Protein AF-0000000065771306 (afdb_homodimer)

Structure (mmCIF, N/CA/C/O backbone):
data_AF-0000000065771306-model_v1
#
loop_
_entity.id
_entity.type
_entity.pdbx_description
1 polymer 'Alcohol dehydrogenase 1'
#
loop_
_atom_site.group_PDB
_atom_site.id
_atom_site.type_symbol
_atom_site.label_atom_id
_atom_site.label_alt_id
_atom_site.label_comp_id
_atom_site.label_asym_id
_atom_site.label_entity_id
_atom_site.label_seq_id
_atom_site.pdbx_PDB_ins_code
_atom_site.Cartn_x
_atom_site.Cartn_y
_atom_site.Cartn_z
_atom_site.occupancy
_atom_site.B_iso_or_equiv
_atom_site.auth_seq_id
_atom_site.auth_comp_id
_atom_site.auth_asym_id
_atom_site.auth_atom_id
_atom_site.pdbx_PDB_model_num
ATOM 1 N N . MET A 1 1 ? -7.43 26.797 2.104 1 90.12 1 MET A N 1
ATOM 2 C CA . MET A 1 1 ? -7.777 27.172 3.473 1 90.12 1 MET A CA 1
ATOM 3 C C . MET A 1 1 ? -6.727 28.094 4.066 1 90.12 1 MET A C 1
ATOM 5 O O . MET A 1 1 ? -5.527 27.844 3.957 1 90.12 1 MET A O 1
ATOM 9 N N . ALA A 1 2 ? -7.156 29.141 4.602 1 93.12 2 ALA A N 1
ATOM 10 C CA . ALA A 1 2 ? -6.215 30.016 5.297 1 93.12 2 ALA A CA 1
ATOM 11 C C . ALA A 1 2 ? -5.691 29.359 6.57 1 93.12 2 ALA A C 1
ATOM 13 O O . ALA A 1 2 ? -6.469 28.859 7.383 1 93.12 2 ALA A O 1
ATOM 14 N N . ILE A 1 3 ? -4.398 29.375 6.766 1 98 3 ILE A N 1
ATOM 15 C CA . ILE A 1 3 ? -3.746 28.75 7.914 1 98 3 ILE A CA 1
ATOM 16 C C . ILE A 1 3 ? -3.967 29.609 9.156 1 98 3 ILE A C 1
ATOM 18 O O . ILE A 1 3 ? -4.074 29.094 10.266 1 98 3 ILE A O 1
ATOM 22 N N . ALA A 1 4 ? -4.043 30.875 8.945 1 98.06 4 ALA A N 1
ATOM 23 C CA . ALA A 1 4 ? -4.176 31.812 10.047 1 98.06 4 ALA A CA 1
ATOM 24 C C . ALA A 1 4 ? -5.344 31.438 10.953 1 98.06 4 ALA A C 1
ATOM 26 O O . ALA A 1 4 ? -6.445 31.156 10.477 1 98.06 4 ALA A O 1
ATOM 27 N N . ASN A 1 5 ? -5.078 31.344 12.219 1 98.19 5 ASN A N 1
ATOM 28 C CA . ASN A 1 5 ? -6.031 31.156 13.305 1 98.19 5 ASN A CA 1
ATOM 29 C C . ASN A 1 5 ? -6.605 29.75 13.312 1 98.19 5 ASN A C 1
ATOM 31 O O . ASN A 1 5 ? -7.605 29.484 13.977 1 98.19 5 ASN A O 1
ATOM 35 N N . LYS A 1 6 ? -6.062 28.828 12.555 1 98.69 6 LYS A N 1
ATOM 36 C CA . LYS A 1 6 ? -6.523 27.438 12.5 1 98.69 6 LYS A CA 1
ATOM 37 C C . LYS A 1 6 ? -5.844 26.594 13.57 1 98.69 6 LYS A C 1
ATOM 39 O O . LYS A 1 6 ? -4.801 26.984 14.109 1 98.69 6 LYS A O 1
ATOM 44 N N . ASN A 1 7 ? -6.496 25.516 13.938 1 98.88 7 ASN A N 1
ATOM 45 C CA . ASN A 1 7 ? -5.898 24.469 14.758 1 98.88 7 ASN A CA 1
ATOM 46 C C . ASN A 1 7 ? -5.406 23.312 13.898 1 98.88 7 ASN A C 1
ATOM 48 O O . ASN A 1 7 ? -6.195 22.656 13.219 1 98.88 7 ASN A O 1
ATOM 52 N N . ILE A 1 8 ? -4.074 23.062 13.984 1 98.94 8 ILE A N 1
ATOM 53 C CA . ILE A 1 8 ? -3.443 22.109 13.086 1 98.94 8 ILE A CA 1
ATOM 54 C C . ILE A 1 8 ? -2.729 21.031 13.906 1 98.94 8 ILE A C 1
ATOM 56 O O . ILE A 1 8 ? -2.025 21.344 14.867 1 98.94 8 ILE A O 1
ATOM 60 N N . ILE A 1 9 ? -2.994 19.812 13.602 1 98.94 9 ILE A N 1
ATOM 61 C CA . ILE A 1 9 ? -2.205 18.688 14.109 1 98.94 9 ILE A CA 1
ATOM 62 C C . ILE A 1 9 ? -1.232 18.219 13.031 1 98.94 9 ILE A C 1
ATOM 64 O O . ILE A 1 9 ? -1.631 17.984 11.891 1 98.94 9 ILE A O 1
ATOM 68 N N . PHE A 1 10 ? 0.04 18.141 13.352 1 98.94 10 PHE A N 1
ATOM 69 C CA . PHE A 1 10 ? 1.068 17.656 12.438 1 98.94 10 PHE A CA 1
ATOM 70 C C . PHE A 1 10 ? 1.775 16.438 13.016 1 98.94 10 PHE A C 1
ATOM 72 O O . PHE A 1 10 ? 2.615 16.562 13.906 1 98.94 10 PHE A O 1
ATOM 79 N N . VAL A 1 11 ? 1.432 15.266 12.492 1 98.88 11 VAL A N 1
ATOM 80 C CA . VAL A 1 11 ? 2.113 14.023 12.836 1 98.88 11 VAL A CA 1
ATOM 81 C C . VAL A 1 11 ? 3.488 13.984 12.172 1 98.88 11 VAL A C 1
ATOM 83 O O . VAL A 1 11 ? 3.6 14.109 10.953 1 98.88 11 VAL A O 1
ATOM 86 N N . ALA A 1 12 ? 4.504 13.781 12.992 1 97.69 12 ALA A N 1
ATOM 87 C CA . ALA A 1 12 ? 5.898 13.758 12.57 1 97.69 12 ALA A CA 1
ATOM 88 C C . ALA A 1 12 ? 6.344 15.133 12.07 1 97.69 12 ALA A C 1
ATOM 90 O O . ALA A 1 12 ? 7.027 15.234 11.047 1 97.69 12 ALA A O 1
ATOM 91 N N . GLY A 1 13 ? 5.953 16.156 12.805 1 96.69 13 GLY A N 1
ATOM 92 C CA . GLY A 1 13 ? 6.227 17.547 12.438 1 96.69 13 GLY A CA 1
ATOM 93 C C . GLY A 1 13 ? 7.633 17.984 12.789 1 96.69 13 GLY A C 1
ATOM 94 O O . GLY A 1 13 ? 8 19.141 12.562 1 96.69 13 GLY A O 1
ATOM 95 N N . LEU A 1 14 ? 8.453 17.047 13.312 1 95.25 14 LEU A N 1
ATOM 96 C CA . LEU A 1 14 ? 9.805 17.406 13.734 1 95.25 14 LEU A CA 1
ATOM 97 C C . LEU A 1 14 ? 10.844 16.719 12.852 1 95.25 14 LEU A C 1
ATOM 99 O O . LEU A 1 14 ? 12.047 16.875 13.078 1 95.25 14 LEU A O 1
ATOM 103 N N . GLY A 1 15 ? 10.414 15.984 11.852 1 90.38 15 GLY A N 1
ATOM 104 C CA . GLY A 1 15 ? 11.336 15.312 10.953 1 90.38 15 GLY A CA 1
ATOM 105 C C . GLY A 1 15 ? 11.906 16.219 9.883 1 90.38 15 GLY A C 1
ATOM 106 O O . GLY A 1 15 ? 11.773 17.453 9.969 1 90.38 15 GLY A O 1
ATOM 107 N N . GLY A 1 16 ? 12.641 15.688 8.883 1 86.94 16 GLY A N 1
ATOM 108 C CA . GLY A 1 16 ? 13.328 16.469 7.867 1 86.94 16 GLY A CA 1
ATOM 109 C C . GLY A 1 16 ? 12.398 17.406 7.121 1 86.94 16 GLY A C 1
ATOM 110 O O . GLY A 1 16 ? 12.508 18.625 7.266 1 86.94 16 GLY A O 1
ATOM 111 N N . ILE A 1 17 ? 11.383 16.875 6.441 1 93.56 17 ILE A N 1
ATOM 112 C CA . ILE A 1 17 ? 10.398 17.703 5.754 1 93.56 17 ILE A CA 1
ATOM 113 C C . ILE A 1 17 ? 9.469 18.344 6.77 1 93.56 17 ILE A C 1
ATOM 115 O O . ILE A 1 17 ? 9.086 19.516 6.621 1 93.56 17 ILE A O 1
ATOM 119 N N . GLY A 1 18 ? 9.18 17.641 7.848 1 96.94 18 GLY A N 1
ATOM 120 C CA . GLY A 1 18 ? 8.227 18.062 8.859 1 96.94 18 GLY A CA 1
ATOM 121 C C . GLY A 1 18 ? 8.625 19.344 9.57 1 96.94 18 GLY A C 1
ATOM 122 O O . GLY A 1 18 ? 7.832 20.281 9.68 1 96.94 18 GLY A O 1
ATOM 123 N N . LEU A 1 19 ? 9.875 19.422 9.977 1 97.38 19 LEU A N 1
ATOM 124 C CA . LEU A 1 19 ? 10.312 20.562 10.773 1 97.38 19 LEU A CA 1
ATOM 125 C C . LEU A 1 19 ? 10.312 21.828 9.945 1 97.38 19 LEU A C 1
ATOM 127 O O . LEU A 1 19 ? 9.844 22.875 10.398 1 97.38 19 LEU A O 1
ATOM 131 N N . ASP A 1 20 ? 10.836 21.781 8.727 1 98.06 20 ASP A N 1
ATOM 132 C CA . ASP A 1 20 ? 10.828 22.953 7.871 1 98.06 20 ASP A CA 1
ATOM 133 C C . ASP A 1 20 ? 9.398 23.359 7.512 1 98.06 20 ASP A C 1
ATOM 135 O O . ASP A 1 20 ? 9.102 24.562 7.387 1 98.06 20 ASP A O 1
ATOM 139 N N . THR A 1 21 ? 8.539 22.391 7.332 1 98.69 21 THR A N 1
ATOM 140 C CA . THR A 1 21 ? 7.133 22.688 7.074 1 98.69 21 THR A CA 1
ATOM 141 C C . THR A 1 21 ? 6.488 23.344 8.297 1 98.69 21 THR A C 1
ATOM 143 O O . THR A 1 21 ? 5.727 24.297 8.164 1 98.69 21 THR A O 1
ATOM 146 N N . SER A 1 22 ? 6.789 22.812 9.469 1 98.81 22 SER A N 1
ATOM 147 C CA . SER A 1 22 ? 6.289 23.406 10.695 1 98.81 22 SER A CA 1
ATOM 148 C C . SER A 1 22 ? 6.75 24.859 10.828 1 98.81 22 SER A C 1
ATOM 150 O O . SER A 1 22 ? 5.977 25.734 11.242 1 98.81 22 SER A O 1
ATOM 152 N N . ARG A 1 23 ? 8.031 25.141 10.469 1 98.69 23 ARG A N 1
ATOM 153 C CA . ARG A 1 23 ? 8.547 26.5 10.477 1 98.69 23 ARG A CA 1
ATOM 154 C C . ARG A 1 23 ? 7.727 27.406 9.562 1 98.69 23 ARG A C 1
ATOM 156 O O . ARG A 1 23 ? 7.34 28.516 9.961 1 98.69 23 ARG A O 1
ATOM 163 N N . GLU A 1 24 ? 7.461 26.906 8.352 1 98.69 24 GLU A N 1
ATOM 164 C CA . GLU A 1 24 ? 6.699 27.719 7.398 1 98.69 24 GLU A CA 1
ATOM 165 C C . GLU A 1 24 ? 5.25 27.875 7.855 1 98.69 24 GLU A C 1
ATOM 167 O O . GLU A 1 24 ? 4.656 28.938 7.664 1 98.69 24 GLU A O 1
ATOM 172 N N . ILE A 1 25 ? 4.648 26.875 8.5 1 98.81 25 ILE A N 1
ATOM 173 C CA . ILE A 1 25 ? 3.271 26.922 8.977 1 98.81 25 ILE A CA 1
ATOM 174 C C . ILE A 1 25 ? 3.146 27.953 10.094 1 98.81 25 ILE A C 1
ATOM 176 O O . ILE A 1 25 ? 2.227 28.781 10.078 1 98.81 25 ILE A O 1
ATOM 180 N N . VAL A 1 26 ? 4.039 27.969 11.039 1 98.75 26 VAL A N 1
ATOM 181 C CA . VAL A 1 26 ? 3.918 28.875 12.164 1 98.75 26 VAL A CA 1
ATOM 182 C C . VAL A 1 26 ? 4.02 30.328 11.672 1 98.75 26 VAL A C 1
ATOM 184 O O . VAL A 1 26 ? 3.379 31.219 12.227 1 98.75 26 VAL A O 1
ATOM 187 N N . LYS A 1 27 ? 4.848 30.531 10.617 1 98.62 27 LYS A N 1
ATOM 188 C CA . LYS A 1 27 ? 4.938 31.875 10.031 1 98.62 27 LYS A CA 1
ATOM 189 C C . LYS A 1 27 ? 3.576 32.344 9.523 1 98.62 27 LYS A C 1
ATOM 191 O O . LYS A 1 27 ? 3.283 33.531 9.523 1 98.62 27 LYS A O 1
ATOM 196 N N . SER A 1 28 ? 2.744 31.375 9.094 1 98.31 28 SER A N 1
ATOM 197 C CA . SER A 1 28 ? 1.439 31.688 8.516 1 98.31 28 SER A CA 1
ATOM 198 C C . SER A 1 28 ? 0.402 31.938 9.602 1 98.31 28 SER A C 1
ATOM 200 O O . SER A 1 28 ? -0.723 32.344 9.305 1 98.31 28 SER A O 1
ATOM 202 N N . GLY A 1 29 ? 0.644 31.625 10.852 1 98.56 29 GLY A N 1
ATOM 203 C CA . GLY A 1 29 ? -0.074 32.156 12.008 1 98.56 29 GLY A CA 1
ATOM 204 C C . GLY A 1 29 ? -1.273 31.312 12.398 1 98.56 29 GLY A C 1
ATOM 205 O O . GLY A 1 29 ? -2.371 31.828 12.594 1 98.56 29 GLY A O 1
ATOM 206 N N . PRO A 1 30 ? -1.165 30 12.453 1 98.81 30 PRO A N 1
ATOM 207 C CA . PRO A 1 30 ? -2.244 29.25 13.094 1 98.81 30 PRO A CA 1
ATOM 208 C C . PRO A 1 30 ? -2.412 29.594 14.57 1 98.81 30 PRO A C 1
ATOM 210 O O . PRO A 1 30 ? -1.521 30.203 15.172 1 98.81 30 PRO A O 1
ATOM 213 N N . LYS A 1 31 ? -3.617 29.328 15.047 1 98.75 31 LYS A N 1
ATOM 214 C CA . LYS A 1 31 ? -3.82 29.5 16.484 1 98.75 31 LYS A CA 1
ATOM 215 C C . LYS A 1 31 ? -3.047 28.469 17.281 1 98.75 31 LYS A C 1
ATOM 217 O O . LYS A 1 31 ? -2.342 28.797 18.234 1 98.75 31 LYS A O 1
ATOM 222 N N . ASN A 1 32 ? -3.166 27.203 16.906 1 98.88 32 ASN A N 1
ATOM 223 C CA . ASN A 1 32 ? -2.453 26.094 17.531 1 98.88 32 ASN A CA 1
ATOM 224 C C . ASN A 1 32 ? -1.764 25.219 16.484 1 98.88 32 ASN A C 1
ATOM 226 O O . ASN A 1 32 ? -2.338 24.922 15.438 1 98.88 32 ASN A O 1
ATOM 230 N N . LEU A 1 33 ? -0.546 24.875 16.734 1 98.94 33 LEU A N 1
ATOM 231 C CA . LEU A 1 33 ? 0.149 23.781 16.062 1 98.94 33 LEU A CA 1
ATOM 232 C C . LEU A 1 33 ? 0.5 22.672 17.047 1 98.94 33 LEU A C 1
ATOM 234 O O . LEU A 1 33 ? 1.356 22.859 17.922 1 98.94 33 LEU A O 1
ATOM 238 N N . VAL A 1 34 ? -0.187 21.578 16.953 1 98.94 34 VAL A N 1
ATOM 239 C CA . VAL A 1 34 ? 0.064 20.406 17.797 1 98.94 34 VAL A CA 1
ATOM 240 C C . VAL A 1 34 ? 0.953 19.406 17.047 1 98.94 34 VAL A C 1
ATOM 242 O O . VAL A 1 34 ? 0.56 18.875 16.016 1 98.94 34 VAL A O 1
ATOM 245 N N . ILE A 1 35 ? 2.105 19.203 17.609 1 98.81 35 ILE A N 1
ATOM 246 C CA . ILE A 1 35 ? 3.055 18.281 17 1 98.81 35 ILE A CA 1
ATOM 247 C C . ILE A 1 35 ? 2.959 16.922 17.688 1 98.81 35 ILE A C 1
ATOM 249 O O . ILE A 1 35 ? 3.072 16.828 18.922 1 98.81 35 ILE A O 1
ATOM 253 N N . LEU A 1 36 ? 2.672 15.898 16.938 1 98.75 36 LEU A N 1
ATOM 254 C CA . LEU A 1 36 ? 2.729 14.508 17.375 1 98.75 36 LEU A CA 1
ATOM 255 C C . LEU A 1 36 ? 3.945 13.805 16.781 1 98.75 36 LEU A C 1
ATOM 257 O O . LEU A 1 36 ? 4.102 13.75 15.555 1 98.75 36 LEU A O 1
ATOM 261 N N . ASP A 1 37 ? 4.789 13.32 17.578 1 98 37 ASP A N 1
ATOM 262 C CA . ASP A 1 37 ? 6.02 12.68 17.109 1 98 37 ASP A CA 1
ATOM 263 C C . ASP A 1 37 ? 6.52 11.648 18.109 1 98 37 ASP A C 1
ATOM 265 O O . ASP A 1 37 ? 6.164 11.703 19.297 1 98 37 ASP A O 1
ATOM 269 N N . ARG A 1 38 ? 7.309 10.727 17.641 1 95.38 38 ARG A N 1
ATOM 270 C CA . ARG A 1 38 ? 7.863 9.711 18.531 1 95.38 38 ARG A CA 1
ATOM 271 C C . ARG A 1 38 ? 9 10.273 19.359 1 95.38 38 ARG A C 1
ATOM 273 O O . ARG A 1 38 ? 9.234 9.828 20.5 1 95.38 38 ARG A O 1
ATOM 280 N N . ILE A 1 39 ? 9.742 11.156 18.766 1 91.5 39 ILE A N 1
ATOM 281 C CA . ILE A 1 39 ? 10.938 11.68 19.422 1 91.5 39 ILE A CA 1
ATOM 282 C C . ILE A 1 39 ? 10.719 13.133 19.812 1 91.5 39 ILE A C 1
ATOM 284 O O . ILE A 1 39 ? 10.383 13.969 18.969 1 91.5 39 ILE A O 1
ATOM 288 N N . ASP A 1 40 ? 10.922 13.383 21.078 1 93.44 40 ASP A N 1
ATOM 289 C CA . ASP A 1 40 ? 10.852 14.758 21.562 1 93.44 40 ASP A CA 1
ATOM 290 C C . ASP A 1 40 ? 12.102 15.539 21.156 1 93.44 40 ASP A C 1
ATOM 292 O O . ASP A 1 40 ? 13.188 14.977 21.047 1 93.44 40 ASP A O 1
ATOM 296 N N . ASN A 1 41 ? 11.844 16.766 20.766 1 96.31 41 ASN A N 1
ATOM 297 C CA . ASN A 1 41 ? 12.898 17.734 20.453 1 96.31 41 ASN A CA 1
ATOM 298 C C . ASN A 1 41 ? 12.578 19.109 21 1 96.31 41 ASN A C 1
ATOM 300 O O . ASN A 1 41 ? 12.164 20 20.266 1 96.31 41 ASN A O 1
ATOM 304 N N . PRO A 1 42 ? 12.867 19.281 22.281 1 97.31 42 PRO A N 1
ATOM 305 C CA . PRO A 1 42 ? 12.508 20.547 22.938 1 97.31 42 PRO A CA 1
ATOM 306 C C . PRO A 1 42 ? 13.125 21.766 22.266 1 97.31 42 PRO A C 1
ATOM 308 O O . PRO A 1 42 ? 12.516 22.844 22.25 1 97.31 42 PRO A O 1
ATOM 311 N N . ALA A 1 43 ? 14.328 21.594 21.734 1 97.81 43 ALA A N 1
ATOM 312 C CA . ALA A 1 43 ? 14.984 22.703 21.047 1 97.81 43 ALA A CA 1
ATOM 313 C C . ALA A 1 43 ? 14.195 23.125 19.812 1 97.81 43 ALA A C 1
ATOM 315 O O . ALA A 1 43 ? 14.023 24.312 19.547 1 97.81 43 ALA A O 1
ATOM 316 N N . ALA A 1 44 ? 13.742 22.188 19.031 1 97.69 44 ALA A N 1
ATOM 317 C CA . ALA A 1 44 ? 12.938 22.484 17.844 1 97.69 44 ALA A CA 1
ATOM 318 C C . ALA A 1 44 ? 11.617 23.141 18.219 1 97.69 44 ALA A C 1
ATOM 320 O O . ALA A 1 44 ? 11.164 24.062 17.547 1 97.69 44 ALA A O 1
ATOM 321 N N . ILE A 1 45 ? 10.977 22.641 19.281 1 98.06 45 ILE A N 1
ATOM 322 C CA . ILE A 1 45 ? 9.703 23.188 19.75 1 98.06 45 ILE A CA 1
ATOM 323 C C . ILE A 1 45 ? 9.906 24.641 20.172 1 98.06 45 ILE A C 1
ATOM 325 O O . ILE A 1 45 ? 9.109 25.516 19.828 1 98.06 45 ILE A O 1
ATOM 329 N N . ALA A 1 46 ? 10.953 24.906 20.922 1 98.25 46 ALA A N 1
ATOM 330 C CA . ALA A 1 46 ? 11.266 26.25 21.359 1 98.25 46 ALA A CA 1
ATOM 331 C C . ALA A 1 46 ? 11.508 27.172 20.156 1 98.25 46 ALA A C 1
ATOM 333 O O . ALA A 1 46 ? 11.102 28.344 20.172 1 98.25 46 ALA A O 1
ATOM 334 N N . GLU A 1 47 ? 12.203 26.656 19.203 1 98.38 47 GLU A N 1
ATOM 335 C CA . GLU A 1 47 ? 12.461 27.438 17.984 1 98.38 47 GLU A CA 1
ATOM 336 C C . GLU A 1 47 ? 11.156 27.828 17.297 1 98.38 47 GLU A C 1
ATOM 338 O O . GLU A 1 47 ? 10.984 28.969 16.875 1 98.38 47 GLU A O 1
ATOM 343 N N . LEU A 1 48 ? 10.242 26.844 17.156 1 98.69 48 LEU A N 1
ATOM 344 C CA . LEU A 1 48 ? 8.961 27.109 16.516 1 98.69 48 LEU A CA 1
ATOM 345 C C . LEU A 1 48 ? 8.188 28.188 17.266 1 98.69 48 LEU A C 1
ATOM 347 O O . LEU A 1 48 ? 7.605 29.078 16.641 1 98.69 48 LEU A O 1
ATOM 351 N N . LYS A 1 49 ? 8.203 28.172 18.594 1 98.62 49 LYS A N 1
ATOM 352 C CA . LYS A 1 49 ? 7.535 29.172 19.422 1 98.62 49 LYS A CA 1
ATOM 353 C C . LYS A 1 49 ? 8.156 30.547 19.219 1 98.62 49 LYS A C 1
ATOM 355 O O . LYS A 1 49 ? 7.449 31.562 19.234 1 98.62 49 LYS A O 1
ATOM 360 N N . ALA A 1 50 ? 9.414 30.547 19.016 1 98.69 50 ALA A N 1
ATOM 361 C CA . ALA A 1 50 ? 10.141 31.797 18.875 1 98.69 50 ALA A CA 1
ATOM 362 C C . ALA A 1 50 ? 9.844 32.438 17.516 1 98.69 50 ALA A C 1
ATOM 364 O O . ALA A 1 50 ? 9.812 33.688 17.406 1 98.69 50 ALA A O 1
ATOM 365 N N . ILE A 1 51 ? 9.664 31.688 16.484 1 98.69 51 ILE A N 1
ATOM 366 C CA . ILE A 1 51 ? 9.391 32.188 15.141 1 98.69 51 ILE A CA 1
ATOM 367 C C . ILE A 1 51 ? 8.125 33.062 15.164 1 98.69 51 ILE A C 1
ATOM 369 O O . ILE A 1 51 ? 8.07 34.094 14.516 1 98.69 51 ILE A O 1
ATOM 373 N N . ASN A 1 52 ? 7.059 32.594 15.906 1 98.69 52 ASN A N 1
ATOM 374 C CA . ASN A 1 52 ? 5.801 33.344 16.031 1 98.69 52 ASN A CA 1
ATOM 375 C C . ASN A 1 52 ? 5.176 33.125 17.422 1 98.69 52 ASN A C 1
ATOM 377 O O . ASN A 1 52 ? 4.406 32.188 17.609 1 98.69 52 ASN A O 1
ATOM 381 N N . PRO A 1 53 ? 5.379 33.969 18.297 1 98.19 53 PRO A N 1
ATOM 382 C CA . PRO A 1 53 ? 4.949 33.812 19.688 1 98.19 53 PRO A CA 1
ATOM 383 C C . PRO A 1 53 ? 3.428 33.812 19.844 1 98.19 53 PRO A C 1
ATOM 385 O O . PRO A 1 53 ? 2.91 33.469 20.906 1 98.19 53 PRO A O 1
ATOM 388 N N . LYS A 1 54 ? 2.732 34.188 18.812 1 98.38 54 LYS A N 1
ATOM 389 C CA . LYS A 1 54 ? 1.273 34.188 18.859 1 98.38 54 LYS A CA 1
ATOM 390 C C . LYS A 1 54 ? 0.714 32.781 18.625 1 98.38 54 LYS A C 1
ATOM 392 O O . LYS A 1 54 ? -0.464 32.531 18.891 1 98.38 54 LYS A O 1
ATOM 397 N N . VAL A 1 55 ? 1.505 31.922 18.078 1 98.81 55 VAL A N 1
ATOM 398 C CA . VAL A 1 55 ? 1.091 30.547 17.812 1 98.81 55 VAL A CA 1
ATOM 399 C C . VAL A 1 55 ? 1.391 29.672 19.016 1 98.81 55 VAL A C 1
ATOM 401 O O . VAL A 1 55 ? 2.514 29.672 19.531 1 98.81 55 VAL A O 1
ATOM 404 N N . THR A 1 56 ? 0.422 28.984 19.547 1 98.81 56 THR A N 1
ATOM 405 C CA . THR A 1 56 ? 0.659 27.984 20.594 1 98.81 56 THR A CA 1
ATOM 406 C C . THR A 1 56 ? 1.155 26.672 19.984 1 98.81 56 THR A C 1
ATOM 408 O O . THR A 1 56 ? 0.439 26.031 19.219 1 98.81 56 THR A O 1
ATOM 411 N N . VAL A 1 57 ? 2.391 26.328 20.281 1 98.75 57 VAL A N 1
ATOM 412 C CA . VAL A 1 57 ? 2.965 25.078 19.797 1 98.75 57 VAL A CA 1
ATOM 413 C C . VAL A 1 57 ? 3.002 24.062 20.938 1 98.75 57 VAL A C 1
ATOM 415 O O . VAL A 1 57 ? 3.568 24.328 22 1 98.75 57 VAL A O 1
ATOM 418 N N . THR A 1 58 ? 2.383 22.906 20.781 1 98.38 58 THR A N 1
ATOM 419 C CA . THR A 1 58 ? 2.367 21.859 21.781 1 98.38 58 THR A CA 1
ATOM 420 C C . THR A 1 58 ? 2.885 20.547 21.188 1 98.38 58 THR A C 1
ATOM 422 O O . THR A 1 58 ? 2.818 20.328 19.984 1 98.38 58 THR A O 1
ATOM 425 N N . PHE A 1 59 ? 3.492 19.75 22.062 1 98.56 59 PHE A N 1
ATOM 426 C CA . PHE A 1 59 ? 4.043 18.453 21.672 1 98.56 59 PHE A CA 1
ATOM 427 C C . PHE A 1 59 ? 3.406 17.328 22.469 1 98.56 59 PHE A C 1
ATOM 429 O O . PHE A 1 59 ? 3.176 17.469 23.672 1 98.56 59 PHE A O 1
ATOM 436 N N . TYR A 1 60 ? 3.025 16.234 21.828 1 98.62 60 TYR A N 1
ATOM 437 C CA . TYR A 1 60 ? 2.662 14.977 22.453 1 98.62 60 TYR A CA 1
ATOM 438 C C . TYR A 1 60 ? 3.459 13.82 21.859 1 98.62 60 TYR A C 1
ATOM 440 O O . TYR A 1 60 ? 3.652 13.758 20.641 1 98.62 60 TYR A O 1
ATOM 448 N N . PRO A 1 61 ? 4.012 12.945 22.688 1 98.38 61 PRO A N 1
ATOM 449 C CA . PRO A 1 61 ? 4.594 11.719 22.125 1 98.38 61 PRO A CA 1
ATOM 450 C C . PRO A 1 61 ? 3.562 10.844 21.422 1 98.38 61 PRO A C 1
ATOM 452 O O . PRO A 1 61 ? 2.459 10.641 21.938 1 98.38 61 PRO A O 1
ATOM 455 N N . TYR A 1 62 ? 3.938 10.367 20.25 1 98.69 62 TYR A N 1
ATOM 456 C CA . TYR A 1 62 ? 2.98 9.586 19.469 1 98.69 62 TYR A CA 1
ATOM 457 C C . TYR A 1 62 ? 3.697 8.656 18.5 1 98.69 62 TYR A C 1
ATOM 459 O O . TYR A 1 62 ? 4.598 9.078 17.781 1 98.69 62 TYR A O 1
ATOM 467 N N . ASP A 1 63 ? 3.381 7.41 18.578 1 98.62 63 ASP A N 1
ATOM 468 C CA . ASP A 1 63 ? 3.789 6.387 17.609 1 98.62 63 ASP A CA 1
ATOM 469 C C . ASP A 1 63 ? 2.619 5.969 16.719 1 98.62 63 ASP A C 1
ATOM 471 O O . ASP A 1 63 ? 1.643 5.395 17.203 1 98.62 63 ASP A O 1
ATOM 475 N N . VAL A 1 64 ? 2.752 6.195 15.453 1 98.56 64 VAL A N 1
ATOM 476 C CA . VAL A 1 64 ? 1.621 6.023 14.547 1 98.56 64 VAL A CA 1
ATOM 477 C C . VAL A 1 64 ? 1.25 4.543 14.461 1 98.56 64 VAL A C 1
ATOM 479 O O . VAL A 1 64 ? 0.186 4.191 13.945 1 98.56 64 VAL A O 1
ATOM 482 N N . THR A 1 65 ? 2.096 3.645 14.945 1 98.19 65 THR A N 1
ATOM 483 C CA . THR A 1 65 ? 1.842 2.215 14.797 1 98.19 65 THR A CA 1
ATOM 484 C C . THR A 1 65 ? 0.935 1.71 15.914 1 98.19 65 THR A C 1
ATOM 486 O O . THR A 1 65 ? 0.606 0.522 15.969 1 98.19 65 THR A O 1
ATOM 489 N N . VAL A 1 66 ? 0.544 2.541 16.828 1 98.25 66 VAL A N 1
ATOM 490 C CA . VAL A 1 66 ? -0.389 2.127 17.875 1 98.25 66 VAL A CA 1
ATOM 491 C C . VAL A 1 66 ? -1.765 1.87 17.266 1 98.25 66 VAL A C 1
ATOM 493 O O . VAL A 1 66 ? -2.031 2.271 16.125 1 98.25 66 VAL A O 1
ATOM 496 N N . SER A 1 67 ? -2.664 1.223 17.984 1 98 67 SER A N 1
ATOM 497 C CA . SER A 1 67 ? -4.004 0.896 17.516 1 98 67 SER A CA 1
ATOM 498 C C . SER A 1 67 ? -4.848 2.154 17.328 1 98 67 SER A C 1
ATOM 500 O O . SER A 1 67 ? -4.535 3.207 17.891 1 98 67 SER A O 1
ATOM 502 N N . VAL A 1 68 ? -5.875 2.039 16.562 1 98.75 68 VAL A N 1
ATOM 503 C CA . VAL A 1 68 ? -6.828 3.129 16.375 1 98.75 68 VAL A CA 1
ATOM 504 C C . VAL A 1 68 ? -7.348 3.598 17.734 1 98.75 68 VAL A C 1
ATOM 506 O O . VAL A 1 68 ? -7.48 4.801 17.969 1 98.75 68 VAL A O 1
ATOM 509 N N . ALA A 1 69 ? -7.637 2.662 18.625 1 98.56 69 ALA A N 1
ATOM 510 C CA . ALA A 1 69 ? -8.164 2.994 19.938 1 98.56 69 ALA A CA 1
ATOM 511 C C . ALA A 1 69 ? -7.184 3.863 20.719 1 98.56 69 ALA A C 1
ATOM 513 O O . ALA A 1 69 ? -7.582 4.844 21.359 1 98.56 69 ALA A O 1
ATOM 514 N N . GLU A 1 70 ? -5.895 3.516 20.703 1 98.62 70 GLU A N 1
ATOM 515 C CA . GLU A 1 70 ? -4.871 4.285 21.391 1 98.62 70 GLU A CA 1
ATOM 516 C C . GLU A 1 70 ? -4.703 5.672 20.781 1 98.62 70 GLU A C 1
ATOM 518 O O . GLU A 1 70 ? -4.551 6.664 21.5 1 98.62 70 GLU A O 1
ATOM 523 N N . SER A 1 71 ? -4.734 5.754 19.453 1 98.81 71 SER A N 1
ATOM 524 C CA . SER A 1 71 ? -4.684 7.043 18.766 1 98.81 71 SER A CA 1
ATOM 525 C C . SER A 1 71 ? -5.875 7.918 19.141 1 98.81 71 SER A C 1
ATOM 527 O O . SER A 1 71 ? -5.723 9.125 19.359 1 98.81 71 SER A O 1
ATOM 529 N N . THR A 1 72 ? -7.031 7.309 19.234 1 98.88 72 THR A N 1
ATOM 530 C CA . THR A 1 72 ? -8.258 8.031 19.578 1 98.88 72 THR A CA 1
ATOM 531 C C . THR A 1 72 ? -8.164 8.633 20.969 1 98.88 72 THR A C 1
ATOM 533 O O . THR A 1 72 ? -8.633 9.75 21.203 1 98.88 72 THR A O 1
ATOM 536 N N . LYS A 1 73 ? -7.578 7.918 21.875 1 98.81 73 LYS A N 1
ATOM 537 C CA . LYS A 1 73 ? -7.414 8.422 23.234 1 98.81 73 LYS A CA 1
ATOM 538 C C . LYS A 1 73 ? -6.578 9.695 23.25 1 98.81 73 LYS A C 1
ATOM 540 O O . LYS A 1 73 ? -6.934 10.664 23.922 1 98.81 73 LYS A O 1
ATOM 545 N N . LEU A 1 74 ? -5.488 9.648 22.516 1 98.81 74 LEU A N 1
ATOM 546 C CA . LEU A 1 74 ? -4.633 10.828 22.453 1 98.81 74 LEU A CA 1
ATOM 547 C C . LEU A 1 74 ? -5.363 12 21.797 1 98.81 74 LEU A C 1
ATOM 549 O O . LEU A 1 74 ? -5.285 13.133 22.281 1 98.81 74 LEU A O 1
ATOM 553 N N . LEU A 1 75 ? -6.059 11.734 20.734 1 98.88 75 LEU A N 1
ATOM 554 C CA . LEU A 1 75 ? -6.785 12.781 20.016 1 98.88 75 LEU A CA 1
ATOM 555 C C . LEU A 1 75 ? -7.887 13.367 20.891 1 98.88 75 LEU A C 1
ATOM 557 O O . LEU A 1 75 ? -8.18 14.562 20.812 1 98.88 75 LEU A O 1
ATOM 561 N N . LYS A 1 76 ? -8.477 12.539 21.703 1 98.81 76 LYS A N 1
ATOM 562 C CA . LYS A 1 76 ? -9.484 13.047 22.641 1 98.81 76 LYS A CA 1
ATOM 563 C C . LYS A 1 76 ? -8.898 14.102 23.578 1 98.81 76 LYS A C 1
ATOM 565 O O . LYS A 1 76 ? -9.523 15.125 23.844 1 98.81 76 LYS A O 1
ATOM 570 N N . VAL A 1 77 ? -7.762 13.852 24.078 1 98.81 77 VAL A N 1
ATOM 571 C CA . VAL A 1 77 ? -7.078 14.805 24.953 1 98.81 77 VAL A CA 1
ATOM 572 C C . VAL A 1 77 ? -6.898 16.125 24.203 1 98.81 77 VAL A C 1
ATOM 574 O O . VAL A 1 77 ? -7.145 17.203 24.766 1 98.81 77 VAL A O 1
ATOM 577 N N . ILE A 1 78 ? -6.527 16.062 22.969 1 98.81 78 ILE A N 1
ATOM 578 C CA . ILE A 1 78 ? -6.258 17.25 22.172 1 98.81 78 ILE A CA 1
ATOM 579 C C . ILE A 1 78 ? -7.562 17.969 21.859 1 98.81 78 ILE A C 1
ATOM 581 O O . ILE A 1 78 ? -7.648 19.203 22.016 1 98.81 78 ILE A O 1
ATOM 585 N N . PHE A 1 79 ? -8.594 17.266 21.484 1 98.56 79 PHE A N 1
ATOM 586 C CA . PHE A 1 79 ? -9.883 17.875 21.156 1 98.56 79 PHE A CA 1
ATOM 587 C C . PHE A 1 79 ? -10.523 18.469 22.406 1 98.56 79 PHE A C 1
ATOM 589 O O . PHE A 1 79 ? -11.219 19.484 22.328 1 98.56 79 PHE A O 1
ATOM 596 N N . ASP A 1 80 ? -10.297 17.812 23.547 1 98.44 80 ASP A N 1
ATOM 597 C CA . ASP A 1 80 ? -10.805 18.375 24.797 1 98.44 80 ASP A CA 1
ATOM 598 C C . ASP A 1 80 ? -10.188 19.75 25.078 1 98.44 80 ASP A C 1
ATOM 600 O O . ASP A 1 80 ? -10.844 20.625 25.656 1 98.44 80 ASP A O 1
ATOM 604 N N . LYS A 1 81 ? -9.031 19.891 24.656 1 98.19 81 LYS A N 1
ATOM 605 C CA . LYS A 1 81 ? -8.32 21.141 24.906 1 98.19 81 LYS A CA 1
ATOM 606 C C . LYS A 1 81 ? -8.633 22.188 23.828 1 98.19 81 LYS A C 1
ATOM 608 O O . LYS A 1 81 ? -8.891 23.344 24.141 1 98.19 81 LYS A O 1
ATOM 613 N N . LEU A 1 82 ? -8.633 21.797 22.547 1 98.06 82 LEU A N 1
ATOM 614 C CA . LEU A 1 82 ? -8.742 22.734 21.438 1 98.06 82 LEU A CA 1
ATOM 615 C C . LEU A 1 82 ? -10.195 22.922 21.016 1 98.06 82 LEU A C 1
ATOM 617 O O . LEU A 1 82 ? -10.547 23.906 20.391 1 98.06 82 LEU A O 1
ATOM 621 N N . LYS A 1 83 ? -11 21.891 21.234 1 96 83 LYS A N 1
ATOM 622 C CA . LYS A 1 83 ? -12.406 21.812 20.859 1 96 83 LYS A CA 1
ATOM 623 C C . LYS A 1 83 ? -12.562 21.531 19.375 1 96 83 LYS A C 1
ATOM 625 O O . LYS A 1 83 ? -13.398 20.719 18.984 1 96 83 LYS A O 1
ATOM 630 N N . THR A 1 84 ? -11.773 22.266 18.594 1 96.31 84 THR A N 1
ATOM 631 C CA . THR A 1 84 ? -11.812 22.016 17.156 1 96.31 84 THR A CA 1
ATOM 632 C C . THR A 1 84 ? -10.406 21.812 16.609 1 96.31 84 THR A C 1
ATOM 634 O O . THR A 1 84 ? -9.438 22.375 17.125 1 96.31 84 THR A O 1
ATOM 637 N N . VAL A 1 85 ? -10.32 20.984 15.586 1 98.75 85 VAL A N 1
ATOM 638 C CA . VAL A 1 85 ? -9.141 20.812 14.75 1 98.75 85 VAL A CA 1
ATOM 639 C C . VAL A 1 85 ? -9.508 20.969 13.281 1 98.75 85 VAL A C 1
ATOM 641 O O . VAL A 1 85 ? -10.469 20.359 12.805 1 98.75 85 VAL A O 1
ATOM 644 N N . ASP A 1 86 ? -8.734 21.766 12.578 1 98.88 86 ASP A N 1
ATOM 645 C CA . ASP A 1 86 ? -9.094 22.094 11.203 1 98.88 86 ASP A CA 1
ATOM 646 C C . ASP A 1 86 ? -8.344 21.219 10.211 1 98.88 86 ASP A C 1
ATOM 648 O O . ASP A 1 86 ? -8.883 20.859 9.156 1 98.88 86 ASP A O 1
ATOM 652 N N . LEU A 1 87 ? -7.121 20.859 10.531 1 98.94 87 LEU A N 1
ATOM 653 C CA . LEU A 1 87 ? -6.23 20.188 9.594 1 98.94 87 LEU A CA 1
ATOM 654 C C . LEU A 1 87 ? -5.383 19.141 10.312 1 98.94 87 LEU A C 1
ATOM 656 O O . LEU A 1 87 ? -4.773 19.438 11.344 1 98.94 87 LEU A O 1
ATOM 660 N N . LEU A 1 88 ? -5.434 17.938 9.844 1 98.94 88 LEU A N 1
ATOM 661 C CA . LEU A 1 88 ? -4.512 16.875 10.227 1 98.94 88 LEU A CA 1
ATOM 662 C C . LEU A 1 88 ? -3.51 16.594 9.109 1 98.94 88 LEU A C 1
ATOM 664 O O . LEU A 1 88 ? -3.898 16.297 7.977 1 98.94 88 LEU A O 1
ATOM 668 N N . ILE A 1 89 ? -2.258 16.766 9.414 1 98.94 89 ILE A N 1
ATOM 669 C CA . ILE A 1 89 ? -1.179 16.391 8.508 1 98.94 89 ILE A CA 1
ATOM 670 C C . ILE A 1 89 ? -0.534 15.094 8.977 1 98.94 89 ILE A C 1
ATOM 672 O O . ILE A 1 89 ? 0.026 15.031 10.078 1 98.94 89 ILE A O 1
ATOM 676 N N . ASN A 1 90 ? -0.677 14.078 8.219 1 98.94 90 ASN A N 1
ATOM 677 C CA . ASN A 1 90 ? 0.029 12.828 8.484 1 98.94 90 ASN A CA 1
ATOM 678 C C . ASN A 1 90 ? 1.371 12.781 7.758 1 98.94 90 ASN A C 1
ATOM 680 O O . ASN A 1 90 ? 1.416 12.625 6.535 1 98.94 90 ASN A O 1
ATOM 684 N N . GLY A 1 91 ? 2.447 12.812 8.57 1 98.38 91 GLY A N 1
ATOM 685 C CA . GLY A 1 91 ? 3.736 12.961 7.906 1 98.38 91 GLY A CA 1
ATOM 686 C C . GLY A 1 91 ? 4.734 11.891 8.305 1 98.38 91 GLY A C 1
ATOM 687 O O . GLY A 1 91 ? 5.898 11.938 7.902 1 98.38 91 GLY A O 1
ATOM 688 N N . ALA A 1 92 ? 4.301 10.953 9.125 1 97.62 92 ALA A N 1
ATOM 689 C CA . ALA A 1 92 ? 5.219 9.898 9.555 1 97.62 92 ALA A CA 1
ATOM 690 C C . ALA A 1 92 ? 5.637 9.031 8.367 1 97.62 92 ALA A C 1
ATOM 692 O O . ALA A 1 92 ? 4.812 8.688 7.52 1 97.62 92 ALA A O 1
ATOM 693 N N . GLY A 1 93 ? 6.883 8.734 8.25 1 96.56 93 GLY A N 1
ATOM 694 C CA . GLY A 1 93 ? 7.414 7.855 7.223 1 96.56 93 GLY A CA 1
ATOM 695 C C . GLY A 1 93 ? 8.844 7.418 7.492 1 96.56 93 GLY A C 1
ATOM 696 O O . GLY A 1 93 ? 9.633 8.18 8.062 1 96.56 93 GLY A O 1
ATOM 697 N N . ILE A 1 94 ? 9.18 6.242 7.133 1 96.5 94 ILE A N 1
ATOM 698 C CA . ILE A 1 94 ? 10.555 5.738 7.18 1 96.5 94 ILE A CA 1
ATOM 699 C C . ILE A 1 94 ? 10.906 5.086 5.848 1 96.5 94 ILE A C 1
ATOM 701 O O . ILE A 1 94 ? 10.023 4.723 5.07 1 96.5 94 ILE A O 1
ATOM 705 N N . LEU A 1 95 ? 12.141 5.059 5.57 1 97.12 95 LEU A N 1
ATOM 706 C CA . LEU A 1 95 ? 12.688 4.426 4.375 1 97.12 95 LEU A CA 1
ATOM 707 C C . LEU A 1 95 ? 13.727 3.371 4.746 1 97.12 95 LEU A C 1
ATOM 709 O O . LEU A 1 95 ? 14.914 3.68 4.863 1 97.12 95 LEU A O 1
ATOM 713 N N . ASP A 1 96 ? 13.367 2.188 4.898 1 97 96 ASP A N 1
ATOM 714 C CA . ASP A 1 96 ? 14.211 1.045 5.238 1 97 96 ASP A CA 1
ATOM 715 C C . ASP A 1 96 ? 13.594 -0.261 4.746 1 97 96 ASP A C 1
ATOM 717 O O . ASP A 1 96 ? 12.82 -0.895 5.469 1 97 96 ASP A O 1
ATOM 721 N N . ASP A 1 97 ? 14.055 -0.756 3.586 1 97.88 97 ASP A N 1
ATOM 722 C CA . ASP A 1 97 ? 13.422 -1.922 2.98 1 97.88 97 ASP A CA 1
ATOM 723 C C . ASP A 1 97 ? 13.938 -3.217 3.604 1 97.88 97 ASP A C 1
ATOM 725 O O . ASP A 1 97 ? 13.422 -4.301 3.314 1 97.88 97 ASP A O 1
ATOM 729 N N . TYR A 1 98 ? 14.922 -3.1 4.613 1 97.25 98 TYR A N 1
ATOM 730 C CA . TYR A 1 98 ? 15.25 -4.254 5.441 1 97.25 98 TYR A CA 1
ATOM 731 C C . TYR A 1 98 ? 14.133 -4.562 6.426 1 97.25 98 TYR A C 1
ATOM 733 O O . TYR A 1 98 ? 13.953 -5.711 6.836 1 97.25 98 TYR A O 1
ATOM 741 N N . GLN A 1 99 ? 13.438 -3.473 6.77 1 97.75 99 GLN A N 1
ATOM 742 C CA . GLN A 1 99 ? 12.367 -3.586 7.758 1 97.75 99 GLN A CA 1
ATOM 743 C C . GLN A 1 99 ? 10.992 -3.535 7.09 1 97.75 99 GLN A C 1
ATOM 745 O O . GLN A 1 99 ? 10.234 -2.582 7.285 1 97.75 99 GLN A O 1
ATOM 750 N N . ILE A 1 100 ? 10.648 -4.609 6.504 1 98.38 100 ILE A N 1
ATOM 751 C CA . ILE A 1 100 ? 9.469 -4.68 5.645 1 98.38 100 ILE A CA 1
ATOM 752 C C . ILE A 1 100 ? 8.219 -4.32 6.449 1 98.38 100 ILE A C 1
ATOM 754 O O . ILE A 1 100 ? 7.543 -3.334 6.148 1 98.38 100 ILE A O 1
ATOM 758 N N . GLU A 1 101 ? 7.953 -5.031 7.492 1 97.94 101 GLU A N 1
ATOM 759 C CA . GLU A 1 101 ? 6.719 -4.852 8.25 1 97.94 101 GLU A CA 1
ATOM 760 C C . GLU A 1 101 ? 6.676 -3.48 8.914 1 97.94 101 GLU A C 1
ATOM 762 O O . GLU A 1 101 ? 5.625 -2.838 8.961 1 97.94 101 GLU A O 1
ATOM 767 N N . ARG A 1 102 ? 7.809 -3.062 9.453 1 97.94 102 ARG A N 1
ATOM 768 C CA . ARG A 1 102 ? 7.848 -1.764 10.117 1 97.94 102 ARG A CA 1
ATOM 769 C C . ARG A 1 102 ? 7.605 -0.634 9.117 1 97.94 102 ARG A C 1
ATOM 771 O O . ARG A 1 102 ? 6.887 0.323 9.422 1 97.94 102 ARG A O 1
ATOM 778 N N . THR A 1 103 ? 8.242 -0.725 7.941 1 98.69 103 THR A N 1
ATOM 779 C CA . THR A 1 103 ? 8.047 0.275 6.898 1 98.69 103 THR A CA 1
ATOM 780 C C . THR A 1 103 ? 6.574 0.377 6.516 1 98.69 103 THR A C 1
ATOM 782 O O . THR A 1 103 ? 6.023 1.477 6.434 1 98.69 103 THR A O 1
ATOM 785 N N . ILE A 1 104 ? 5.926 -0.73 6.367 1 98.88 104 ILE A N 1
ATOM 786 C CA . ILE A 1 104 ? 4.516 -0.777 5.992 1 98.88 104 ILE A CA 1
ATOM 787 C C . ILE A 1 104 ? 3.658 -0.246 7.137 1 98.88 104 ILE A C 1
ATOM 789 O O . ILE A 1 104 ? 2.73 0.533 6.914 1 98.88 104 ILE A O 1
ATOM 793 N N . ALA A 1 105 ? 3.992 -0.591 8.344 1 98.69 105 ALA A N 1
ATOM 794 C CA . ALA A 1 105 ? 3.24 -0.176 9.523 1 98.69 105 ALA A CA 1
ATOM 795 C C . ALA A 1 105 ? 3.291 1.339 9.703 1 98.69 105 ALA A C 1
ATOM 797 O O . ALA A 1 105 ? 2.275 1.97 10.008 1 98.69 105 ALA A O 1
ATOM 798 N N . VAL A 1 106 ? 4.426 1.898 9.5 1 98.5 106 VAL A N 1
ATOM 799 C CA . VAL A 1 106 ? 4.605 3.326 9.75 1 98.5 106 VAL A CA 1
ATOM 800 C C . VAL A 1 106 ? 4.055 4.125 8.57 1 98.5 106 VAL A C 1
ATOM 802 O O . VAL A 1 106 ? 3.238 5.031 8.75 1 98.5 106 VAL A O 1
ATOM 805 N N . ASN A 1 107 ? 4.445 3.76 7.344 1 98.81 107 ASN A N 1
ATOM 806 C CA . ASN A 1 107 ? 4.199 4.582 6.164 1 98.81 107 ASN A CA 1
ATOM 807 C C . ASN A 1 107 ? 2.746 4.488 5.707 1 98.81 107 ASN A C 1
ATOM 809 O O . ASN A 1 107 ? 2.225 5.414 5.082 1 98.81 107 ASN A O 1
ATOM 813 N N . PHE A 1 108 ? 2.123 3.367 5.965 1 98.94 108 PHE A N 1
ATOM 814 C CA . PHE A 1 108 ? 0.782 3.168 5.43 1 98.94 108 PHE A CA 1
ATOM 815 C C . PHE A 1 108 ? -0.22 2.924 6.551 1 98.94 108 PHE A C 1
ATOM 817 O O . PHE A 1 108 ? -1.111 3.744 6.781 1 98.94 108 PHE A O 1
ATOM 824 N N . ALA A 1 109 ? -0.066 1.854 7.359 1 98.88 109 ALA A N 1
ATOM 825 C CA . ALA A 1 109 ? -1.029 1.546 8.414 1 98.88 109 ALA A CA 1
ATOM 826 C C . ALA A 1 109 ? -1.15 2.701 9.406 1 98.88 109 ALA A C 1
ATOM 828 O O . ALA A 1 109 ? -2.246 3.004 9.883 1 98.88 109 ALA A O 1
ATOM 829 N N . GLY A 1 110 ? -0.018 3.285 9.734 1 98.88 110 GLY A N 1
ATOM 830 C CA . GLY A 1 110 ? -0.03 4.418 10.648 1 98.88 110 GLY A CA 1
ATOM 831 C C . GLY A 1 110 ? -0.884 5.57 10.148 1 98.88 110 GLY A C 1
ATOM 832 O O . GLY A 1 110 ? -1.633 6.172 10.922 1 98.88 110 GLY A O 1
ATOM 833 N N . THR A 1 111 ? -0.75 5.898 8.836 1 98.88 111 THR A N 1
ATOM 834 C CA . THR A 1 111 ? -1.577 6.926 8.211 1 98.88 111 THR A CA 1
ATOM 835 C C . THR A 1 111 ? -3.055 6.559 8.305 1 98.88 111 THR A C 1
ATOM 837 O O . THR A 1 111 ? -3.887 7.395 8.656 1 98.88 111 THR A O 1
ATOM 840 N N . VAL A 1 112 ? -3.414 5.32 8.031 1 98.94 112 VAL A N 1
ATOM 841 C CA . VAL A 1 112 ? -4.793 4.848 8.07 1 98.94 112 VAL A CA 1
ATOM 842 C C . VAL A 1 112 ? -5.324 4.93 9.5 1 98.94 112 VAL A C 1
ATOM 844 O O . VAL A 1 112 ? -6.43 5.422 9.734 1 98.94 112 VAL A O 1
ATOM 847 N N . ASN A 1 113 ? -4.523 4.465 10.453 1 98.81 113 ASN A N 1
ATOM 848 C CA . ASN A 1 113 ? -4.961 4.41 11.844 1 98.81 113 ASN A CA 1
ATOM 849 C C . ASN A 1 113 ? -5.211 5.809 12.406 1 98.81 113 ASN A C 1
ATOM 851 O O . ASN A 1 113 ? -6.223 6.043 13.062 1 98.81 113 ASN A O 1
ATOM 855 N N . THR A 1 114 ? -4.297 6.707 12.164 1 98.94 114 THR A N 1
ATOM 856 C CA . THR A 1 114 ? -4.453 8.07 12.648 1 98.94 114 THR A CA 1
ATOM 857 C C . THR A 1 114 ? -5.672 8.734 12.016 1 98.94 114 THR A C 1
ATOM 859 O O . THR A 1 114 ? -6.453 9.398 12.703 1 98.94 114 THR A O 1
ATOM 862 N N . THR A 1 115 ? -5.816 8.555 10.688 1 98.94 115 THR A N 1
ATOM 863 C CA . THR A 1 115 ? -6.957 9.094 9.961 1 98.94 115 THR A CA 1
ATOM 864 C C . THR A 1 115 ? -8.266 8.508 10.492 1 98.94 115 THR A C 1
ATOM 866 O O . THR A 1 115 ? -9.227 9.242 10.727 1 98.94 115 THR A O 1
ATOM 869 N N . THR A 1 116 ? -8.289 7.184 10.695 1 98.94 116 THR A N 1
ATOM 870 C CA . THR A 1 116 ? -9.477 6.527 11.219 1 98.94 116 THR A CA 1
ATOM 871 C C . THR A 1 116 ? -9.812 7.043 12.617 1 98.94 116 THR A C 1
ATOM 873 O O . THR A 1 116 ? -10.977 7.281 12.938 1 98.94 116 THR A O 1
ATOM 876 N N . ALA A 1 117 ? -8.82 7.254 13.445 1 98.88 117 ALA A N 1
ATOM 877 C CA . ALA A 1 117 ? -9.008 7.707 14.82 1 98.88 117 ALA A CA 1
ATOM 878 C C . ALA A 1 117 ? -9.656 9.086 14.859 1 98.88 117 ALA A C 1
ATOM 880 O O . ALA A 1 117 ? -10.562 9.328 15.656 1 98.88 117 ALA A O 1
ATOM 881 N N . ILE A 1 118 ? -9.195 9.961 13.977 1 98.94 118 ILE A N 1
ATOM 882 C CA . ILE A 1 118 ? -9.68 11.328 14.094 1 98.94 118 ILE A CA 1
ATOM 883 C C . ILE A 1 118 ? -11.125 11.406 13.602 1 98.94 118 ILE A C 1
ATOM 885 O O . ILE A 1 118 ? -11.844 12.367 13.914 1 98.94 118 ILE A O 1
ATOM 889 N N . MET A 1 119 ? -11.578 10.43 12.805 1 98.88 119 MET A N 1
ATOM 890 C CA . MET A 1 119 ? -12.953 10.391 12.32 1 98.88 119 MET A CA 1
ATOM 891 C C . MET A 1 119 ? -13.938 10.312 13.477 1 98.88 119 MET A C 1
ATOM 893 O O . MET A 1 119 ? -15.078 10.758 13.359 1 98.88 119 MET A O 1
ATOM 897 N N . ALA A 1 120 ? -13.492 9.82 14.648 1 98.5 120 ALA A N 1
ATOM 898 C CA . ALA A 1 120 ? -14.352 9.773 15.828 1 98.5 120 ALA A CA 1
ATOM 899 C C . ALA A 1 120 ? -14.797 11.172 16.234 1 98.5 120 ALA A C 1
ATOM 901 O O . ALA A 1 120 ? -15.828 11.336 16.891 1 98.5 120 ALA A O 1
ATOM 902 N N . PHE A 1 121 ? -14.094 12.18 15.789 1 98.69 121 PHE A N 1
ATOM 903 C CA . PHE A 1 121 ? -14.367 13.547 16.203 1 98.69 121 PHE A CA 1
ATOM 904 C C . PHE A 1 121 ? -14.836 14.398 15.031 1 98.69 121 PHE A C 1
ATOM 906 O O . PHE A 1 121 ? -15.438 15.453 15.219 1 98.69 121 PHE A O 1
ATOM 913 N N . TRP A 1 122 ? -14.555 13.914 13.781 1 98.81 122 TRP A N 1
ATOM 914 C CA . TRP A 1 122 ? -14.75 14.742 12.594 1 98.81 122 TRP A CA 1
ATOM 915 C C . TRP A 1 122 ? -15.969 14.289 11.805 1 98.81 122 TRP A C 1
ATOM 917 O O . TRP A 1 122 ? -16.594 15.086 11.102 1 98.81 122 TRP A O 1
ATOM 927 N N . ASP A 1 123 ? -16.312 12.984 11.844 1 98.62 123 ASP A N 1
ATOM 928 C CA . ASP A 1 123 ? -17.328 12.398 10.977 1 98.62 123 ASP A CA 1
ATOM 929 C C . ASP A 1 123 ? -18.688 13.062 11.195 1 98.62 123 ASP A C 1
ATOM 931 O O . ASP A 1 123 ? -19.234 13.023 12.297 1 98.62 123 ASP A O 1
ATOM 935 N N . LYS A 1 124 ? -19.203 13.641 10.133 1 98.31 124 LYS A N 1
ATOM 936 C CA . LYS A 1 124 ? -20.438 14.406 10.281 1 98.31 124 LYS A CA 1
ATOM 937 C C . LYS A 1 124 ? -21.609 13.484 10.57 1 98.31 124 LYS A C 1
ATOM 939 O O . LYS A 1 124 ? -22.625 13.922 11.141 1 98.31 124 LYS A O 1
ATOM 944 N N . ARG A 1 125 ? -21.562 12.211 10.234 1 98.12 125 ARG A N 1
ATOM 945 C CA . ARG A 1 125 ? -22.625 11.25 10.516 1 98.12 125 ARG A CA 1
ATOM 946 C C . ARG A 1 125 ? -22.781 11.031 12.023 1 98.12 125 ARG A C 1
ATOM 948 O O . ARG A 1 125 ? -23.828 10.578 12.492 1 98.12 125 ARG A O 1
ATOM 955 N N . LYS A 1 126 ? -21.688 11.484 12.719 1 97 126 LYS A N 1
ATOM 956 C CA . LYS A 1 126 ? -21.672 11.32 14.164 1 97 126 LYS A CA 1
ATOM 957 C C . LYS A 1 126 ? -21.672 12.672 14.875 1 97 126 LYS A C 1
ATOM 959 O O . LYS A 1 126 ? -21.219 12.781 16.016 1 97 126 LYS A O 1
ATOM 964 N N . GLY A 1 127 ? -21.969 13.68 14.117 1 97.62 127 GLY A N 1
ATOM 965 C CA . GLY A 1 127 ? -22.109 15.008 14.695 1 97.62 127 GLY A CA 1
ATOM 966 C C . GLY A 1 127 ? -20.844 15.836 14.625 1 97.62 127 GLY A C 1
ATOM 967 O O . GLY A 1 127 ? -20.781 16.953 15.141 1 97.62 127 GLY A O 1
ATOM 968 N N . GLY A 1 128 ? -19.812 15.32 14 1 98.06 128 GLY A N 1
ATOM 969 C CA . GLY A 1 128 ? -18.562 16.047 13.891 1 98.06 128 GLY A CA 1
ATOM 970 C C . GLY A 1 128 ? -18.594 17.156 12.859 1 98.06 128 GLY A C 1
ATOM 971 O O . GLY A 1 128 ? -19.438 17.141 11.953 1 98.06 128 GLY A O 1
ATOM 972 N N . PRO A 1 129 ? -17.734 18.047 12.984 1 98.12 129 PRO A N 1
ATOM 973 C CA . PRO A 1 129 ? -17.719 19.219 12.102 1 98.12 129 PRO A CA 1
ATOM 974 C C . PRO A 1 129 ? -16.984 18.969 10.789 1 98.12 129 PRO A C 1
ATOM 976 O O . PRO A 1 129 ? -16.953 19.844 9.922 1 98.12 129 PRO A O 1
ATOM 979 N N . GLY A 1 130 ? -16.406 17.875 10.57 1 98.31 130 GLY A N 1
ATOM 980 C CA . GLY A 1 130 ? -15.508 17.656 9.445 1 98.31 130 GLY A CA 1
ATOM 981 C C . GLY A 1 130 ? -14.102 18.172 9.688 1 98.31 130 GLY A C 1
ATOM 982 O O . GLY A 1 130 ? -13.75 18.531 10.812 1 98.31 130 GLY A O 1
ATOM 983 N N . GLY A 1 131 ? -13.312 18.125 8.672 1 98.62 131 GLY A N 1
ATOM 984 C CA . GLY A 1 131 ? -11.922 18.547 8.711 1 98.62 131 GLY A CA 1
ATOM 985 C C . GLY A 1 131 ? -11.188 18.297 7.406 1 98.62 131 GLY A C 1
ATOM 986 O O . GLY A 1 131 ? -11.797 17.938 6.402 1 98.62 131 GLY A O 1
ATOM 987 N N . VAL A 1 132 ? -9.898 18.656 7.426 1 98.88 132 VAL A N 1
ATOM 988 C CA . VAL A 1 132 ? -9.047 18.5 6.25 1 98.88 132 VAL A CA 1
ATOM 989 C C . VAL A 1 132 ? -7.863 17.594 6.586 1 98.88 132 VAL A C 1
ATOM 991 O O . VAL A 1 132 ? -7.254 17.734 7.648 1 98.88 132 VAL A O 1
ATOM 994 N N . ILE A 1 133 ? -7.648 16.688 5.707 1 98.94 133 ILE A N 1
ATOM 995 C CA . ILE A 1 133 ? -6.496 15.797 5.863 1 98.94 133 ILE A CA 1
ATOM 996 C C . ILE A 1 133 ? -5.48 16.078 4.758 1 98.94 133 ILE A C 1
ATOM 998 O O . ILE A 1 133 ? -5.84 16.156 3.58 1 98.94 133 ILE A O 1
ATOM 1002 N N . ALA A 1 134 ? -4.277 16.297 5.117 1 98.94 134 ALA A N 1
ATOM 1003 C CA . ALA A 1 134 ? -3.135 16.266 4.211 1 98.94 134 ALA A CA 1
ATOM 1004 C C . ALA A 1 134 ? -2.236 15.062 4.516 1 98.94 134 ALA A C 1
ATOM 1006 O O . ALA A 1 134 ? -1.586 15.016 5.562 1 98.94 134 ALA A O 1
ATOM 1007 N N . ASN A 1 135 ? -2.205 14.094 3.646 1 98.94 135 ASN A N 1
ATOM 1008 C CA . ASN A 1 135 ? -1.314 12.945 3.799 1 98.94 135 ASN A CA 1
ATOM 1009 C C . ASN A 1 135 ? -0.03 13.125 2.994 1 98.94 135 ASN A C 1
ATOM 1011 O O . ASN A 1 135 ? -0.076 13.344 1.783 1 98.94 135 ASN A O 1
ATOM 1015 N N . ILE A 1 136 ? 1.102 13.07 3.691 1 98.75 136 ILE A N 1
ATOM 1016 C CA . ILE A 1 136 ? 2.391 13.117 3.008 1 98.75 136 ILE A CA 1
ATOM 1017 C C . ILE A 1 136 ? 2.719 11.734 2.443 1 98.75 136 ILE A C 1
ATOM 1019 O O . ILE A 1 136 ? 2.971 10.789 3.199 1 98.75 136 ILE A O 1
ATOM 1023 N N . CYS A 1 137 ? 2.678 11.641 1.193 1 98.56 137 CYS A N 1
ATOM 1024 C CA . CYS A 1 137 ? 3.041 10.445 0.44 1 98.56 137 CYS A CA 1
ATOM 1025 C C . CYS A 1 137 ? 4.426 10.594 -0.182 1 98.56 137 CYS A C 1
ATOM 1027 O O . CYS A 1 137 ? 5.395 10.883 0.517 1 98.56 137 CYS A O 1
ATOM 1029 N N . SER A 1 138 ? 4.57 10.375 -1.501 1 98.38 138 SER A N 1
ATOM 1030 C CA . SER A 1 138 ? 5.832 10.508 -2.221 1 98.38 138 SER A CA 1
ATOM 1031 C C . SER A 1 138 ? 5.621 10.414 -3.729 1 98.38 138 SER A C 1
ATOM 1033 O O . SER A 1 138 ? 4.66 9.797 -4.191 1 98.38 138 SER A O 1
ATOM 1035 N N . VAL A 1 139 ? 6.5 11.039 -4.465 1 98 139 VAL A N 1
ATOM 1036 C CA . VAL A 1 139 ? 6.512 10.844 -5.91 1 98 139 VAL A CA 1
ATOM 1037 C C . VAL A 1 139 ? 6.75 9.375 -6.238 1 98 139 VAL A C 1
ATOM 1039 O O . VAL A 1 139 ? 6.359 8.898 -7.305 1 98 139 VAL A O 1
ATOM 1042 N N . THR A 1 140 ? 7.375 8.664 -5.336 1 97.75 140 THR A N 1
ATOM 1043 C CA . THR A 1 140 ? 7.617 7.242 -5.566 1 97.75 140 THR A CA 1
ATOM 1044 C C . THR A 1 140 ? 6.305 6.465 -5.582 1 97.75 140 THR A C 1
ATOM 1046 O O . THR A 1 140 ? 6.258 5.324 -6.055 1 97.75 140 THR A O 1
ATOM 1049 N N . GLY A 1 141 ? 5.199 7.047 -5.078 1 97.62 141 GLY A N 1
ATOM 1050 C CA . GLY A 1 141 ? 3.877 6.453 -5.164 1 97.62 141 GLY A CA 1
ATOM 1051 C C . GLY A 1 141 ? 3.279 6.531 -6.559 1 97.62 141 GLY A C 1
ATOM 1052 O O . GLY A 1 141 ? 2.328 5.812 -6.871 1 97.62 141 GLY A O 1
ATOM 1053 N N . PHE A 1 142 ? 3.834 7.484 -7.371 1 96.75 142 PHE A N 1
ATOM 1054 C CA . PHE A 1 142 ? 3.451 7.559 -8.773 1 96.75 142 PHE A CA 1
ATOM 1055 C C . PHE A 1 142 ? 4.172 6.492 -9.594 1 96.75 142 PHE A C 1
ATOM 1057 O O . PHE A 1 142 ? 3.533 5.699 -10.289 1 96.75 142 PHE A O 1
ATOM 1064 N N . ASN A 1 143 ? 5.469 6.613 -9.484 1 96.06 143 ASN A N 1
ATOM 1065 C CA . ASN A 1 143 ? 6.434 5.695 -10.078 1 96.06 143 ASN A CA 1
ATOM 1066 C C . ASN A 1 143 ? 7.543 5.328 -9.102 1 96.06 143 ASN A C 1
ATOM 1068 O O . ASN A 1 143 ? 8.297 6.199 -8.656 1 96.06 143 ASN A O 1
ATOM 1072 N N . ALA A 1 144 ? 7.727 4.074 -8.93 1 97.25 144 ALA A N 1
ATOM 1073 C CA . ALA A 1 144 ? 8.562 3.582 -7.84 1 97.25 144 ALA A CA 1
ATOM 1074 C C . ALA A 1 144 ? 10.039 3.787 -8.141 1 97.25 144 ALA A C 1
ATOM 1076 O O . ALA A 1 144 ? 10.461 3.715 -9.305 1 97.25 144 ALA A O 1
ATOM 1077 N N . ILE A 1 145 ? 10.805 4.117 -7.133 1 96.94 145 ILE A N 1
ATOM 1078 C CA . ILE A 1 145 ? 12.203 3.691 -7.121 1 96.94 145 ILE A CA 1
ATOM 1079 C C . ILE A 1 145 ? 12.281 2.189 -6.863 1 96.94 145 ILE A C 1
ATOM 1081 O O . ILE A 1 145 ? 12.055 1.73 -5.742 1 96.94 145 ILE A O 1
ATOM 1085 N N . TYR A 1 146 ? 12.57 1.466 -7.895 1 97.69 146 TYR A N 1
ATOM 1086 C CA . TYR A 1 146 ? 12.344 0.027 -7.828 1 97.69 146 TYR A CA 1
ATOM 1087 C C . TYR A 1 146 ? 13.359 -0.644 -6.914 1 97.69 146 TYR A C 1
ATOM 1089 O O . TYR A 1 146 ? 13.172 -1.787 -6.492 1 97.69 146 TYR A O 1
ATOM 1097 N N . GLN A 1 147 ? 14.43 0.076 -6.434 1 98.06 147 GLN A N 1
ATOM 1098 C CA . GLN A 1 147 ? 15.414 -0.463 -5.5 1 98.06 147 GLN A CA 1
ATOM 1099 C C . GLN A 1 147 ? 14.867 -0.482 -4.078 1 98.06 147 GLN A C 1
ATOM 1101 O O . GLN A 1 147 ? 15.383 -1.204 -3.219 1 98.06 147 GLN A O 1
ATOM 1106 N N . VAL A 1 148 ? 13.914 0.383 -3.832 1 98.38 148 VAL A N 1
ATOM 1107 C CA . VAL A 1 148 ? 13.219 0.396 -2.549 1 98.38 148 VAL A CA 1
ATOM 1108 C C . VAL A 1 148 ? 11.727 0.135 -2.764 1 98.38 148 VAL A C 1
ATOM 1110 O O . VAL A 1 148 ? 10.891 0.97 -2.418 1 98.38 148 VAL A O 1
ATOM 1113 N N . PRO A 1 149 ? 11.391 -1.066 -3.23 1 98.81 149 PRO A N 1
ATOM 1114 C CA . PRO A 1 149 ? 10.023 -1.387 -3.65 1 98.81 149 PRO A CA 1
ATOM 1115 C C . PRO A 1 149 ? 9.039 -1.407 -2.484 1 98.81 149 PRO A C 1
ATOM 1117 O O . PRO A 1 149 ? 7.848 -1.142 -2.674 1 98.81 149 PRO A O 1
ATOM 1120 N N . VAL A 1 150 ? 9.469 -1.731 -1.23 1 98.88 150 VAL A N 1
ATOM 1121 C CA . VAL A 1 150 ? 8.586 -1.771 -0.068 1 98.88 150 VAL A CA 1
ATOM 1122 C C . VAL A 1 150 ? 8.172 -0.353 0.315 1 98.88 150 VAL A C 1
ATOM 1124 O O . VAL A 1 150 ? 6.98 -0.068 0.474 1 98.88 150 VAL A O 1
ATOM 1127 N N . TYR A 1 151 ? 9.117 0.521 0.388 1 98.69 151 TYR A N 1
ATOM 1128 C CA . TYR A 1 151 ? 8.844 1.929 0.655 1 98.69 151 TYR A CA 1
ATOM 1129 C C . TYR A 1 151 ? 7.918 2.514 -0.404 1 98.69 151 TYR A C 1
ATOM 1131 O O . TYR A 1 151 ? 6.879 3.092 -0.078 1 98.69 151 TYR A O 1
ATOM 1139 N N . SER A 1 152 ? 8.344 2.355 -1.695 1 98.81 152 SER A N 1
ATOM 1140 C CA . SER A 1 152 ? 7.59 2.947 -2.795 1 98.81 152 SER A CA 1
ATOM 1141 C C . SER A 1 152 ? 6.148 2.451 -2.811 1 98.81 152 SER A C 1
ATOM 1143 O O . SER A 1 152 ? 5.219 3.234 -3.008 1 98.81 152 SER A O 1
ATOM 1145 N N . ALA A 1 153 ? 5.988 1.204 -2.562 1 98.94 153 ALA A N 1
ATOM 1146 C CA . ALA A 1 153 ? 4.652 0.614 -2.551 1 98.94 153 ALA A CA 1
ATOM 1147 C C . ALA A 1 153 ? 3.83 1.138 -1.375 1 98.94 153 ALA A C 1
ATOM 1149 O O . ALA A 1 153 ? 2.625 1.364 -1.504 1 98.94 153 ALA A O 1
ATOM 1150 N N . SER A 1 154 ? 4.43 1.276 -0.201 1 98.94 154 SER A N 1
ATOM 1151 C CA . SER A 1 154 ? 3.717 1.82 0.951 1 98.94 154 SER A CA 1
ATOM 1152 C C . SER A 1 154 ? 3.225 3.238 0.677 1 98.94 154 SER A C 1
ATOM 1154 O O . SER A 1 154 ? 2.145 3.623 1.128 1 98.94 154 SER A O 1
ATOM 1156 N N . LYS A 1 155 ? 3.984 3.977 -0.059 1 98.88 155 LYS A N 1
ATOM 1157 C CA . LYS A 1 155 ? 3.596 5.344 -0.399 1 98.88 155 LYS A CA 1
ATOM 1158 C C . LYS A 1 155 ? 2.523 5.355 -1.484 1 98.88 155 LYS A C 1
ATOM 1160 O O . LYS A 1 155 ? 1.65 6.227 -1.492 1 98.88 155 LYS A O 1
ATOM 1165 N N . ALA A 1 156 ? 2.58 4.395 -2.404 1 98.81 156 ALA A N 1
ATOM 1166 C CA . ALA A 1 156 ? 1.486 4.215 -3.355 1 98.81 156 ALA A CA 1
ATOM 1167 C C . ALA A 1 156 ? 0.174 3.92 -2.635 1 98.81 156 ALA A C 1
ATOM 1169 O O . ALA A 1 156 ? -0.882 4.422 -3.025 1 98.81 156 ALA A O 1
ATOM 1170 N N . ALA A 1 157 ? 0.263 3.127 -1.628 1 98.94 157 ALA A N 1
ATOM 1171 C CA . ALA A 1 157 ? -0.915 2.789 -0.833 1 98.94 157 ALA A CA 1
ATOM 1172 C C . ALA A 1 157 ? -1.479 4.023 -0.138 1 98.94 157 ALA A C 1
ATOM 1174 O O . ALA A 1 157 ? -2.689 4.258 -0.161 1 98.94 157 ALA A O 1
ATOM 1175 N N . ALA A 1 158 ? -0.614 4.789 0.469 1 98.88 158 ALA A N 1
ATOM 1176 C CA . ALA A 1 158 ? -1.049 6.008 1.148 1 98.88 158 ALA A CA 1
ATOM 1177 C C . ALA A 1 158 ? -1.744 6.957 0.178 1 98.88 158 ALA A C 1
ATOM 1179 O O . ALA A 1 158 ? -2.746 7.586 0.526 1 98.88 158 ALA A O 1
ATOM 1180 N N . LEU A 1 159 ? -1.209 7.062 -1 1 98.81 159 LEU A N 1
ATOM 1181 C CA . LEU A 1 159 ? -1.805 7.91 -2.027 1 98.81 159 LEU A CA 1
ATOM 1182 C C . LEU A 1 159 ? -3.197 7.414 -2.4 1 98.81 159 LEU A C 1
ATOM 1184 O O . LEU A 1 159 ? -4.145 8.203 -2.459 1 98.81 159 LEU A O 1
ATOM 1188 N N . SER A 1 160 ? -3.32 6.129 -2.65 1 98.81 160 SER A N 1
ATOM 1189 C CA . SER A 1 160 ? -4.609 5.539 -2.984 1 98.81 160 SER A CA 1
ATOM 1190 C C . SER A 1 160 ? -5.633 5.773 -1.877 1 98.81 160 SER A C 1
ATOM 1192 O O . SER A 1 160 ? -6.773 6.152 -2.148 1 98.81 160 SER A O 1
ATOM 1194 N N . PHE A 1 161 ? -5.227 5.574 -0.632 1 98.94 161 PHE A N 1
ATOM 1195 C CA . PHE A 1 161 ? -6.078 5.781 0.532 1 98.94 161 PHE A CA 1
ATOM 1196 C C . PHE A 1 161 ? -6.574 7.223 0.588 1 98.94 161 PHE A C 1
ATOM 1198 O O . PHE A 1 161 ? -7.766 7.465 0.808 1 98.94 161 PHE A O 1
ATOM 1205 N N . THR A 1 162 ? -5.691 8.141 0.318 1 98.94 162 THR A N 1
ATOM 1206 C CA . THR A 1 162 ? -6.012 9.562 0.365 1 98.94 162 THR A CA 1
ATOM 1207 C C . THR A 1 162 ? -7.055 9.914 -0.691 1 98.94 162 THR A C 1
ATOM 1209 O O . THR A 1 162 ? -8.008 10.641 -0.406 1 98.94 162 THR A O 1
ATOM 1212 N N . ASN A 1 163 ? -6.832 9.391 -1.877 1 98.44 163 ASN A N 1
ATOM 1213 C CA . ASN A 1 163 ? -7.785 9.648 -2.951 1 98.44 163 ASN A CA 1
ATOM 1214 C C . ASN A 1 163 ? -9.18 9.148 -2.592 1 98.44 163 ASN A C 1
ATOM 1216 O O . ASN A 1 163 ? -10.18 9.781 -2.938 1 98.44 163 ASN A O 1
ATOM 1220 N N . SER A 1 164 ? -9.242 8.047 -1.926 1 98.75 164 SER A N 1
ATOM 1221 C CA . SER A 1 164 ? -10.523 7.5 -1.502 1 98.75 164 SER A CA 1
ATOM 1222 C C . SER A 1 164 ? -11.203 8.406 -0.485 1 98.75 164 SER A C 1
ATOM 1224 O O . SER A 1 164 ? -12.414 8.633 -0.556 1 98.75 164 SER A O 1
ATOM 1226 N N . LEU A 1 165 ? -10.43 8.914 0.437 1 98.88 165 LEU A N 1
ATOM 1227 C CA . LEU A 1 165 ? -10.977 9.812 1.448 1 98.88 165 LEU A CA 1
ATOM 1228 C C . LEU A 1 165 ? -11.633 11.031 0.799 1 98.88 165 LEU A C 1
ATOM 1230 O O . LEU A 1 165 ? -12.711 11.453 1.212 1 98.88 165 LEU A O 1
ATOM 1234 N N . ALA A 1 166 ? -10.938 11.586 -0.163 1 98.81 166 ALA A N 1
ATOM 1235 C CA . ALA A 1 166 ? -11.461 12.758 -0.862 1 98.81 166 ALA A CA 1
ATOM 1236 C C . ALA A 1 166 ? -12.828 12.469 -1.462 1 98.81 166 ALA A C 1
ATOM 1238 O O . ALA A 1 166 ? -13.727 13.32 -1.404 1 98.81 166 ALA A O 1
ATOM 1239 N N . LYS A 1 167 ? -13 11.305 -2.014 1 98.25 167 LYS A N 1
ATOM 1240 C CA . LYS A 1 167 ? -14.258 10.922 -2.648 1 98.25 167 LYS A CA 1
ATOM 1241 C C . LYS A 1 167 ? -15.336 10.656 -1.605 1 98.25 167 LYS A C 1
ATOM 1243 O O . LYS A 1 167 ? -16.531 10.734 -1.906 1 98.25 167 LYS A O 1
ATOM 1248 N N . LEU A 1 168 ? -14.992 10.383 -0.402 1 98.69 168 LEU A N 1
ATOM 1249 C CA . LEU A 1 168 ? -15.93 10.086 0.677 1 98.69 168 LEU A CA 1
ATOM 1250 C C . LEU A 1 168 ? -16.375 11.367 1.385 1 98.69 168 LEU A C 1
ATOM 1252 O O . LEU A 1 168 ? -17.219 11.328 2.273 1 98.69 168 LEU A O 1
ATOM 1256 N N . ALA A 1 169 ? -15.875 12.492 0.962 1 98.75 169 ALA A N 1
ATOM 1257 C CA . ALA A 1 169 ? -16.109 13.773 1.627 1 98.75 169 ALA A CA 1
ATOM 1258 C C . ALA A 1 169 ? -17.594 14.07 1.744 1 98.75 169 ALA A C 1
ATOM 1260 O O . ALA A 1 169 ? -18.062 14.531 2.789 1 98.75 169 ALA A O 1
ATOM 1261 N N . PRO A 1 170 ? -18.391 13.773 0.659 1 98.44 170 PRO A N 1
ATOM 1262 C CA . PRO A 1 170 ? -19.812 14.07 0.799 1 98.44 170 PRO A CA 1
ATOM 1263 C C . PRO A 1 170 ? -20.469 13.281 1.927 1 98.44 170 PRO A C 1
ATOM 1265 O O . PRO A 1 170 ? -21.469 13.734 2.496 1 98.44 170 PRO A O 1
ATOM 1268 N N . ILE A 1 171 ? -19.891 12.188 2.316 1 98.31 171 ILE A N 1
ATOM 1269 C CA . ILE A 1 171 ? -20.469 11.312 3.334 1 98.31 171 ILE A CA 1
ATOM 1270 C C . ILE A 1 171 ? -19.922 11.688 4.707 1 98.31 171 ILE A C 1
ATOM 1272 O O . ILE A 1 171 ? -20.672 11.789 5.68 1 98.31 171 ILE A O 1
ATOM 1276 N N . THR A 1 172 ? -18.672 11.992 4.836 1 98.69 172 THR A N 1
ATOM 1277 C CA . THR A 1 172 ? -18 12.109 6.129 1 98.69 172 THR A CA 1
ATOM 1278 C C . THR A 1 172 ? -17.859 13.57 6.543 1 98.69 172 THR A C 1
ATOM 1280 O O . THR A 1 172 ? -17.641 13.867 7.715 1 98.69 172 THR A O 1
ATOM 1283 N N . GLY A 1 173 ? -17.875 14.5 5.531 1 98.75 173 GLY A N 1
ATOM 1284 C CA . GLY A 1 173 ? -17.578 15.898 5.805 1 98.75 173 GLY A CA 1
ATOM 1285 C C . GLY A 1 173 ? -16.094 16.188 5.902 1 98.75 173 GLY A C 1
ATOM 1286 O O . GLY A 1 173 ? -15.695 17.297 6.297 1 98.75 173 GLY A O 1
ATOM 1287 N N . VAL A 1 174 ? -15.273 15.203 5.602 1 98.81 174 VAL A N 1
ATOM 1288 C CA . VAL A 1 174 ? -13.82 15.328 5.691 1 98.81 174 VAL A CA 1
ATOM 1289 C C . VAL A 1 174 ? -13.219 15.336 4.289 1 98.81 174 VAL A C 1
ATOM 1291 O O . VAL A 1 174 ? -13.484 14.438 3.484 1 98.81 174 VAL A O 1
ATOM 1294 N N . THR A 1 175 ? -12.492 16.422 3.934 1 98.88 175 THR A N 1
ATOM 1295 C CA . THR A 1 175 ? -11.789 16.484 2.658 1 98.88 175 THR A CA 1
ATOM 1296 C C . THR A 1 175 ? -10.344 16.031 2.814 1 98.88 175 THR A C 1
ATOM 1298 O O . THR A 1 175 ? -9.844 15.914 3.936 1 98.88 175 THR A O 1
ATOM 1301 N N . ALA A 1 176 ? -9.727 15.672 1.714 1 98.94 176 ALA A N 1
ATOM 1302 C CA . ALA A 1 176 ? -8.367 15.156 1.794 1 98.94 176 ALA A CA 1
ATOM 1303 C C . ALA A 1 176 ? -7.594 15.445 0.51 1 98.94 176 ALA A C 1
ATOM 1305 O O . ALA A 1 176 ? -8.18 15.508 -0.574 1 98.94 176 ALA A O 1
ATOM 1306 N N . TYR A 1 177 ? -6.324 15.641 0.638 1 98.88 177 TYR A N 1
ATOM 1307 C CA . TYR A 1 177 ? -5.406 15.719 -0.493 1 98.88 177 TYR A CA 1
ATOM 1308 C C . TYR A 1 177 ? -4.047 15.125 -0.133 1 98.88 177 TYR A C 1
ATOM 1310 O O . TYR A 1 177 ? -3.729 14.961 1.047 1 98.88 177 TYR A O 1
ATOM 1318 N N . SER A 1 178 ? -3.324 14.734 -1.142 1 98.88 178 SER A N 1
ATOM 1319 C CA . SER A 1 178 ? -2.014 14.133 -0.917 1 98.88 178 SER A CA 1
ATOM 1320 C C . SER A 1 178 ? -0.893 15.117 -1.244 1 98.88 178 SER A C 1
ATOM 1322 O O . SER A 1 178 ? -1.016 15.922 -2.168 1 98.88 178 SER A O 1
ATOM 1324 N N . ILE A 1 179 ? 0.138 15.117 -0.44 1 98.88 179 ILE A N 1
ATOM 1325 C CA . ILE A 1 179 ? 1.404 15.812 -0.651 1 98.88 179 ILE A CA 1
ATOM 1326 C C . ILE A 1 179 ? 2.473 14.812 -1.09 1 98.88 179 ILE A C 1
ATOM 1328 O O . ILE A 1 179 ? 2.793 13.875 -0.356 1 98.88 179 ILE A O 1
ATOM 1332 N N . ASN A 1 180 ? 3.023 14.984 -2.236 1 98.81 180 ASN A N 1
ATOM 1333 C CA . ASN A 1 180 ? 3.969 14.023 -2.791 1 98.81 180 ASN A CA 1
ATOM 1334 C C . ASN A 1 180 ? 5.312 14.672 -3.102 1 98.81 180 ASN A C 1
ATOM 1336 O O . ASN A 1 180 ? 5.562 15.078 -4.238 1 98.81 180 ASN A O 1
ATOM 1340 N N . PRO A 1 181 ? 6.145 14.703 -2.094 1 98.56 181 PRO A N 1
ATOM 1341 C CA . PRO A 1 181 ? 7.461 15.328 -2.277 1 98.56 181 PRO A CA 1
ATOM 1342 C C . PRO A 1 181 ? 8.375 14.508 -3.188 1 98.56 181 PRO A C 1
ATOM 1344 O O . PRO A 1 181 ? 8.367 13.273 -3.131 1 98.56 181 PRO A O 1
ATOM 1347 N N . GLY A 1 182 ? 9.094 15.156 -4.051 1 97.62 182 GLY A N 1
ATOM 1348 C CA . GLY A 1 182 ? 10.219 14.547 -4.734 1 97.62 182 GLY A CA 1
ATOM 1349 C C . GLY A 1 182 ? 11.43 14.344 -3.836 1 97.62 182 GLY A C 1
ATOM 1350 O O . GLY A 1 182 ? 11.32 14.445 -2.611 1 97.62 182 GLY A O 1
ATOM 1351 N N . ILE A 1 183 ? 12.547 13.961 -4.434 1 96.44 183 ILE A N 1
ATOM 1352 C CA . ILE A 1 183 ? 13.758 13.734 -3.656 1 96.44 183 ILE A CA 1
ATOM 1353 C C . ILE A 1 183 ? 14.156 15.023 -2.936 1 96.44 183 ILE A C 1
ATOM 1355 O O . ILE A 1 183 ? 14.508 16.016 -3.576 1 96.44 183 ILE A O 1
ATOM 1359 N N . THR A 1 184 ? 14 15.008 -1.644 1 96.69 184 THR A N 1
ATOM 1360 C CA . THR A 1 184 ? 14.273 16.156 -0.775 1 96.69 184 THR A CA 1
ATOM 1361 C C . THR A 1 184 ? 15.492 15.875 0.105 1 96.69 184 THR A C 1
ATOM 1363 O O . THR A 1 184 ? 15.594 14.82 0.73 1 96.69 184 THR A O 1
ATOM 1366 N N . LYS A 1 185 ? 16.406 16.797 0.163 1 93.31 185 LYS A N 1
ATOM 1367 C CA . LYS A 1 185 ? 17.641 16.609 0.927 1 93.31 185 LYS A CA 1
ATOM 1368 C C . LYS A 1 185 ? 17.359 16.625 2.428 1 93.31 185 LYS A C 1
ATOM 1370 O O . LYS A 1 185 ? 17.344 17.688 3.053 1 93.31 185 LYS A O 1
ATOM 1375 N N . THR A 1 186 ? 17.156 15.43 2.959 1 92 186 THR A N 1
ATOM 1376 C CA . THR A 1 186 ? 16.938 15.18 4.379 1 92 186 THR A CA 1
ATOM 1377 C C . THR A 1 186 ? 17.703 13.945 4.832 1 92 186 THR A C 1
ATOM 1379 O O . THR A 1 186 ? 18.359 13.273 4.02 1 92 186 THR A O 1
ATOM 1382 N N . THR A 1 187 ? 17.672 13.711 6.098 1 84.38 187 THR A N 1
ATOM 1383 C CA . THR A 1 187 ? 18.312 12.523 6.645 1 84.38 187 THR A CA 1
ATOM 1384 C C . THR A 1 187 ? 17.703 11.258 6.047 1 84.38 187 THR A C 1
ATOM 1386 O O . THR A 1 187 ? 18.406 10.25 5.879 1 84.38 187 THR A O 1
ATOM 1389 N N . LEU A 1 188 ? 16.453 11.312 5.656 1 83.06 188 LEU A N 1
ATOM 1390 C CA . LEU A 1 188 ? 15.742 10.156 5.121 1 83.06 188 LEU A CA 1
ATOM 1391 C C . LEU A 1 188 ? 16.406 9.648 3.85 1 83.06 188 LEU A C 1
ATOM 1393 O O . LEU A 1 188 ? 16.422 8.438 3.59 1 83.06 188 LEU A O 1
ATOM 1397 N N . VAL A 1 189 ? 17.094 10.516 3.066 1 85.75 189 VAL A N 1
ATOM 1398 C CA . VAL A 1 189 ? 17.594 10.094 1.762 1 85.75 189 VAL A CA 1
ATOM 1399 C C . VAL A 1 189 ? 19.109 9.961 1.803 1 85.75 189 VAL A C 1
ATOM 1401 O O . VAL A 1 189 ? 19.734 9.586 0.809 1 85.75 189 VAL A O 1
ATOM 1404 N N . HIS A 1 190 ? 19.688 10.312 2.916 1 86.12 190 HIS A N 1
ATOM 1405 C CA . HIS A 1 190 ? 21.141 10.297 2.982 1 86.12 190 HIS A CA 1
ATOM 1406 C C . HIS A 1 190 ? 21.672 8.867 3.061 1 86.12 190 HIS A C 1
ATOM 1408 O O . HIS A 1 190 ? 22.688 8.547 2.441 1 86.12 190 HIS A O 1
ATOM 1414 N N . LYS A 1 191 ? 21.016 8.086 3.822 1 87.62 191 LYS A N 1
ATOM 1415 C CA . LYS A 1 191 ? 21.391 6.676 3.889 1 87.62 191 LYS A CA 1
ATOM 1416 C C . LYS A 1 191 ? 20.172 5.812 4.23 1 87.62 191 LYS A C 1
ATOM 1418 O O . LYS A 1 191 ? 19.5 6.059 5.227 1 87.62 191 LYS A O 1
ATOM 1423 N N . PHE A 1 192 ? 19.938 4.926 3.311 1 92.06 192 PHE A N 1
ATOM 1424 C CA . PHE A 1 192 ? 18.859 3.975 3.566 1 92.06 192 PHE A CA 1
ATOM 1425 C C . PHE A 1 192 ? 19.156 2.639 2.895 1 92.06 192 PHE A C 1
ATOM 1427 O O . PHE A 1 192 ? 20.078 2.529 2.088 1 92.06 192 PHE A O 1
ATOM 1434 N N . ASN A 1 193 ? 18.438 1.621 3.311 1 94.62 193 ASN A N 1
ATOM 1435 C CA . ASN A 1 193 ? 18.656 0.26 2.836 1 94.62 193 ASN A CA 1
ATOM 1436 C C . ASN A 1 193 ? 17.703 -0.104 1.703 1 94.62 193 ASN A C 1
ATOM 1438 O O . ASN A 1 193 ? 16.484 0.099 1.815 1 94.62 193 ASN A O 1
ATOM 1442 N N . SER A 1 194 ? 18.312 -0.596 0.606 1 96.88 194 SER A N 1
ATOM 1443 C CA . SER A 1 194 ? 17.516 -1.136 -0.49 1 96.88 194 SER A CA 1
ATOM 1444 C C . SER A 1 194 ? 17.078 -2.566 -0.201 1 96.88 194 SER A C 1
ATOM 1446 O O . SER A 1 194 ? 17.703 -3.262 0.606 1 96.88 194 SER A O 1
ATOM 1448 N N . TRP A 1 195 ? 16.016 -3.008 -0.848 1 98.38 195 TRP A N 1
ATOM 1449 C CA . TRP A 1 195 ? 15.461 -4.344 -0.688 1 98.38 195 TRP A CA 1
ATOM 1450 C C . TRP A 1 195 ? 16.453 -5.41 -1.122 1 98.38 195 TRP A C 1
ATOM 1452 O O . TRP A 1 195 ? 16.938 -5.402 -2.262 1 98.38 195 TRP A O 1
ATOM 1462 N N . LEU A 1 196 ? 16.922 -6.273 -0.173 1 98.12 196 LEU A N 1
ATOM 1463 C CA . LEU A 1 196 ? 17.844 -7.371 -0.407 1 98.12 196 LEU A CA 1
ATOM 1464 C C . LEU A 1 196 ? 19.156 -6.859 -0.997 1 98.12 196 LEU A C 1
ATOM 1466 O O . LEU A 1 196 ? 19.797 -7.551 -1.79 1 98.12 196 LEU A O 1
ATOM 1470 N N . ASP A 1 197 ? 19.469 -5.594 -0.752 1 98.06 197 ASP A N 1
ATOM 1471 C CA . ASP A 1 197 ? 20.703 -4.977 -1.222 1 98.06 197 ASP A CA 1
ATOM 1472 C C . ASP A 1 197 ? 20.812 -5.047 -2.744 1 98.06 197 ASP A C 1
ATOM 1474 O O . ASP A 1 197 ? 21.891 -5.266 -3.287 1 98.06 197 ASP A O 1
ATOM 1478 N N . VAL A 1 198 ? 19.719 -4.891 -3.424 1 98.06 198 VAL A N 1
ATOM 1479 C CA . VAL A 1 198 ? 19.734 -4.93 -4.883 1 98.06 198 VAL A CA 1
ATOM 1480 C C . VAL A 1 198 ? 20.531 -3.736 -5.422 1 98.06 198 VAL A C 1
ATOM 1482 O O . VAL A 1 198 ? 20.984 -3.75 -6.566 1 98.06 198 VAL A O 1
ATOM 1485 N N . GLU A 1 199 ? 20.578 -2.654 -4.629 1 96.56 199 GLU A N 1
ATOM 1486 C CA . GLU A 1 199 ? 21.406 -1.493 -4.938 1 96.56 199 GLU A CA 1
ATOM 1487 C C . GLU A 1 199 ? 21.891 -0.81 -3.66 1 96.56 199 GLU A C 1
ATOM 1489 O O . GLU A 1 199 ? 21.281 0.162 -3.203 1 96.56 199 GLU A O 1
ATOM 1494 N N . PRO A 1 200 ? 22.984 -1.255 -3.135 1 95 200 PRO A N 1
ATOM 1495 C CA . PRO A 1 200 ? 23.484 -0.727 -1.859 1 95 200 PRO A CA 1
ATOM 1496 C C . PRO A 1 200 ? 23.797 0.764 -1.923 1 95 200 PRO A C 1
ATOM 1498 O O . PRO A 1 200 ? 23.828 1.439 -0.891 1 95 200 PRO A O 1
ATOM 1501 N N . ARG A 1 201 ? 23.984 1.352 -3.133 1 94.69 201 ARG A N 1
ATOM 1502 C CA . ARG A 1 201 ? 24.359 2.754 -3.285 1 94.69 201 ARG A CA 1
ATOM 1503 C C . ARG A 1 201 ? 23.156 3.598 -3.701 1 94.69 201 ARG A C 1
ATOM 1505 O O . ARG A 1 201 ? 23.312 4.691 -4.246 1 94.69 201 ARG A O 1
ATOM 1512 N N . VAL A 1 202 ? 22.016 3.098 -3.498 1 95.19 202 VAL A N 1
ATOM 1513 C CA . VAL A 1 202 ? 20.812 3.717 -4.027 1 95.19 202 VAL A CA 1
ATOM 1514 C C . VAL A 1 202 ? 20.703 5.156 -3.523 1 95.19 202 VAL A C 1
ATOM 1516 O O . VAL A 1 202 ? 20.328 6.059 -4.277 1 95.19 202 VAL A O 1
ATOM 1519 N N . ALA A 1 203 ? 21.031 5.441 -2.303 1 94.44 203 ALA A N 1
ATOM 1520 C CA . ALA A 1 203 ? 20.953 6.789 -1.747 1 94.44 203 ALA A CA 1
ATOM 1521 C C . ALA A 1 203 ? 21.891 7.738 -2.484 1 94.44 203 ALA A C 1
ATOM 1523 O O . ALA A 1 203 ? 21.5 8.836 -2.877 1 94.44 203 ALA A O 1
ATOM 1524 N N . GLU A 1 204 ? 23.094 7.289 -2.646 1 94.12 204 GLU A N 1
ATOM 1525 C CA . GLU A 1 204 ? 24.109 8.078 -3.354 1 94.12 204 GLU A CA 1
ATOM 1526 C C . GLU A 1 204 ? 23.672 8.352 -4.793 1 94.12 204 GLU A C 1
ATOM 1528 O O . GLU A 1 204 ? 23.828 9.469 -5.285 1 94.12 204 GLU A O 1
ATOM 1533 N N . LEU A 1 205 ? 23.172 7.336 -5.434 1 94 205 LEU A N 1
ATOM 1534 C CA . LEU A 1 205 ? 22.734 7.469 -6.824 1 94 205 LEU A CA 1
ATOM 1535 C C . LEU A 1 205 ? 21.625 8.492 -6.949 1 94 205 LEU A C 1
ATOM 1537 O O . LEU A 1 205 ? 21.609 9.305 -7.883 1 94 205 LEU A O 1
ATOM 1541 N N . LEU A 1 206 ? 20.703 8.445 -6.027 1 92.56 206 LEU A N 1
ATOM 1542 C CA . LEU A 1 206 ? 19.594 9.391 -6.055 1 92.56 206 LEU A CA 1
ATOM 1543 C C . LEU A 1 206 ? 20.094 10.82 -5.875 1 92.56 206 LEU A C 1
ATOM 1545 O O . LEU A 1 206 ? 19.609 11.742 -6.551 1 92.56 206 LEU A O 1
ATOM 1549 N N . LEU A 1 207 ? 21.016 10.984 -5.055 1 92.56 207 LEU A N 1
ATOM 1550 C CA . LEU A 1 207 ? 21.5 12.312 -4.715 1 92.56 207 LEU A CA 1
ATOM 1551 C C . LEU A 1 207 ? 22.359 12.883 -5.84 1 92.56 207 LEU A C 1
ATOM 1553 O O . LEU A 1 207 ? 22.641 14.086 -5.859 1 92.56 207 LEU A O 1
ATOM 1557 N N . GLU A 1 208 ? 22.703 11.992 -6.773 1 93.62 208 GLU A N 1
ATOM 1558 C CA . GLU A 1 208 ? 23.422 12.445 -7.965 1 93.62 208 GLU A CA 1
ATOM 1559 C C . GLU A 1 208 ? 22.453 13.023 -9 1 93.62 208 GLU A C 1
ATOM 1561 O O . GLU A 1 208 ? 22.891 13.586 -10.008 1 93.62 208 GLU A O 1
ATOM 1566 N N . HIS A 1 209 ? 21.219 13.016 -8.773 1 92.69 209 HIS A N 1
ATOM 1567 C CA . HIS A 1 209 ? 20.188 13.586 -9.633 1 92.69 209 HIS A CA 1
ATOM 1568 C C . HIS A 1 209 ? 19.562 14.828 -9 1 92.69 209 HIS A C 1
ATOM 1570 O O . HIS A 1 209 ? 19.766 15.094 -7.812 1 92.69 209 HIS A O 1
ATOM 1576 N N . PRO A 1 210 ? 18.828 15.625 -9.805 1 93.19 210 PRO A N 1
ATOM 1577 C CA . PRO A 1 210 ? 18.266 16.844 -9.25 1 93.19 210 PRO A CA 1
ATOM 1578 C C . PRO A 1 210 ? 17.375 16.594 -8.023 1 93.19 210 PRO A C 1
ATOM 1580 O O . PRO A 1 210 ? 16.594 15.641 -8.023 1 93.19 210 PRO A O 1
ATOM 1583 N N . THR A 1 211 ? 17.562 17.328 -7.043 1 95.62 211 THR A N 1
ATOM 1584 C CA . THR A 1 211 ? 16.812 17.25 -5.797 1 95.62 211 THR A CA 1
ATOM 1585 C C . THR A 1 211 ? 16.203 18.594 -5.441 1 95.62 211 THR A C 1
ATOM 1587 O O . THR A 1 211 ? 16.297 19.547 -6.223 1 95.62 211 THR A O 1
ATOM 1590 N N . GLN A 1 212 ? 15.445 18.719 -4.332 1 97.5 212 GLN A N 1
ATOM 1591 C CA . GLN A 1 212 ? 15 19.969 -3.744 1 97.5 212 GLN A CA 1
ATOM 1592 C C . GLN A 1 212 ? 15.438 20.078 -2.285 1 97.5 212 GLN A C 1
ATOM 1594 O O . GLN A 1 212 ? 15.734 19.078 -1.644 1 97.5 212 GLN A O 1
ATOM 1599 N N . THR A 1 213 ? 15.484 21.312 -1.792 1 97.25 213 THR A N 1
ATOM 1600 C CA . THR A 1 213 ? 15.758 21.516 -0.375 1 97.25 213 THR A CA 1
ATOM 1601 C C . THR A 1 213 ? 14.5 21.297 0.46 1 97.25 213 THR A C 1
ATOM 1603 O O . THR A 1 213 ? 13.383 21.391 -0.057 1 97.25 213 THR A O 1
ATOM 1606 N N . SER A 1 214 ? 14.633 21.016 1.719 1 97.25 214 SER A N 1
ATOM 1607 C CA . SER A 1 214 ? 13.484 20.891 2.605 1 97.25 214 SER A CA 1
ATOM 1608 C C . SER A 1 214 ? 12.711 22.188 2.711 1 97.25 214 SER A C 1
ATOM 1610 O O . SER A 1 214 ? 11.484 22.188 2.861 1 97.25 214 SER A O 1
ATOM 1612 N N . LEU A 1 215 ? 13.375 23.328 2.564 1 97.62 215 LEU A N 1
ATOM 1613 C CA . LEU A 1 215 ? 12.711 24.625 2.59 1 97.62 215 LEU A CA 1
ATOM 1614 C C . LEU A 1 215 ? 11.812 24.797 1.374 1 97.62 215 LEU A C 1
ATOM 1616 O O . LEU A 1 215 ? 10.664 25.25 1.503 1 97.62 215 LEU A O 1
ATOM 1620 N N . GLN A 1 216 ? 12.383 24.484 0.174 1 98.44 216 GLN A N 1
ATOM 1621 C CA . GLN A 1 216 ? 11.578 24.547 -1.04 1 98.44 216 GLN A CA 1
ATOM 1622 C C . GLN A 1 216 ? 10.328 23.688 -0.916 1 98.44 216 GLN A C 1
ATOM 1624 O O . GLN A 1 216 ? 9.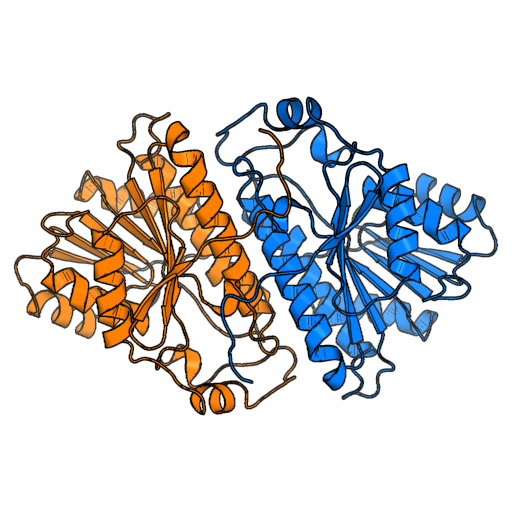234 24.109 -1.291 1 98.44 216 GLN A O 1
ATOM 1629 N N . CYS A 1 217 ? 10.508 22.516 -0.38 1 98.56 217 CYS A N 1
ATOM 1630 C CA . CYS A 1 217 ? 9.383 21.609 -0.174 1 98.56 217 CYS A CA 1
ATOM 1631 C C . CYS A 1 217 ? 8.375 22.203 0.798 1 98.56 217 CYS A C 1
ATOM 1633 O O . CYS A 1 217 ? 7.168 22.172 0.539 1 98.56 217 CYS A O 1
ATOM 1635 N N . ALA A 1 218 ? 8.828 22.781 1.88 1 98.62 218 ALA A N 1
ATOM 1636 C CA . ALA A 1 218 ? 7.988 23.344 2.93 1 98.62 218 ALA A CA 1
ATOM 1637 C C . ALA A 1 218 ? 7.156 24.5 2.398 1 98.62 218 ALA A C 1
ATOM 1639 O O . ALA A 1 218 ? 5.973 24.625 2.717 1 98.62 218 ALA A O 1
ATOM 1640 N N . GLN A 1 219 ? 7.785 25.328 1.609 1 98.56 219 GLN A N 1
ATOM 1641 C CA . GLN A 1 219 ? 7.094 26.484 1.045 1 98.56 219 GLN A CA 1
ATOM 1642 C C . GLN A 1 219 ? 5.961 26.047 0.118 1 98.56 219 GLN A C 1
ATOM 1644 O O . GLN A 1 219 ? 4.867 26.625 0.157 1 98.56 219 GLN A O 1
ATOM 1649 N N . ASN A 1 220 ? 6.227 25.062 -0.697 1 98.81 220 ASN A N 1
ATOM 1650 C CA . ASN A 1 220 ? 5.188 24.531 -1.58 1 98.81 220 ASN A CA 1
ATOM 1651 C C . ASN A 1 220 ? 4.105 23.797 -0.798 1 98.81 220 ASN A C 1
ATOM 1653 O O . ASN A 1 220 ? 2.938 23.797 -1.189 1 98.81 220 ASN A O 1
ATOM 1657 N N . PHE A 1 221 ? 4.461 23.203 0.338 1 98.81 221 PHE A N 1
ATOM 1658 C CA . PHE A 1 221 ? 3.498 22.547 1.22 1 98.81 221 PHE A CA 1
ATOM 1659 C C . PHE A 1 221 ? 2.473 23.547 1.734 1 98.81 221 PHE A C 1
ATOM 1661 O O . PHE A 1 221 ? 1.269 23.297 1.696 1 98.81 221 PHE A O 1
ATOM 1668 N N . VAL A 1 222 ? 2.92 24.688 2.172 1 98.75 222 VAL A N 1
ATOM 1669 C CA . VAL A 1 222 ? 2.039 25.734 2.684 1 98.75 222 VAL A CA 1
ATOM 1670 C C . VAL A 1 222 ? 1.107 26.219 1.572 1 98.75 222 VAL A C 1
ATOM 1672 O O . VAL A 1 222 ? -0.085 26.422 1.802 1 98.75 222 VAL A O 1
ATOM 1675 N N . LYS A 1 223 ? 1.67 26.344 0.326 1 98.81 223 LYS A N 1
ATOM 1676 C CA . LYS A 1 223 ? 0.823 26.719 -0.805 1 98.81 223 LYS A CA 1
ATOM 1677 C C . LYS A 1 223 ? -0.282 25.688 -1.023 1 98.81 223 LYS A C 1
ATOM 1679 O O . LYS A 1 223 ? -1.421 26.047 -1.331 1 98.81 223 LYS A O 1
ATOM 1684 N N . ALA A 1 224 ? 0.042 24.453 -0.882 1 98.81 224 ALA A N 1
ATOM 1685 C CA . ALA A 1 224 ? -0.941 23.391 -1.049 1 98.81 224 ALA A CA 1
ATOM 1686 C C . ALA A 1 224 ? -2.016 23.469 0.032 1 98.81 224 ALA A C 1
ATOM 1688 O O . ALA A 1 224 ? -3.201 23.266 -0.248 1 98.81 224 ALA A O 1
ATOM 1689 N N . ILE A 1 225 ? -1.582 23.703 1.279 1 98.75 225 ILE A N 1
ATOM 1690 C CA . ILE A 1 225 ? -2.533 23.844 2.377 1 98.75 225 ILE A CA 1
ATOM 1691 C C . ILE A 1 225 ? -3.504 24.984 2.07 1 98.75 225 ILE A C 1
ATOM 1693 O O . ILE A 1 225 ? -4.719 24.828 2.215 1 98.75 225 ILE A O 1
ATOM 1697 N N . GLU A 1 226 ? -2.992 26.062 1.624 1 98.44 226 GLU A N 1
ATOM 1698 C CA . GLU A 1 226 ? -3.816 27.234 1.36 1 98.44 226 GLU A CA 1
ATOM 1699 C C . GLU A 1 226 ? -4.75 27 0.177 1 98.44 226 GLU A C 1
ATOM 1701 O O . GLU A 1 226 ? -5.871 27.516 0.153 1 98.44 226 GLU A O 1
ATOM 1706 N N . ALA A 1 227 ? -4.27 26.234 -0.828 1 98.25 227 ALA A N 1
ATOM 1707 C CA . ALA A 1 227 ? -5.129 25.891 -1.956 1 98.25 227 ALA A CA 1
ATOM 1708 C C . ALA A 1 227 ? -6.316 25.047 -1.502 1 98.25 227 ALA A C 1
ATOM 1710 O O . ALA A 1 227 ? -7.418 25.172 -2.043 1 98.25 227 ALA A O 1
ATOM 1711 N N . ASN A 1 228 ? -6.059 24.141 -0.529 1 98.19 228 ASN A N 1
ATOM 1712 C CA . ASN A 1 228 ? -7.078 23.344 0.135 1 98.19 228 ASN A CA 1
ATOM 1713 C C . ASN A 1 228 ? -8.008 22.672 -0.874 1 98.19 228 ASN A C 1
ATOM 1715 O O . ASN A 1 228 ? -9.234 22.766 -0.75 1 98.19 228 ASN A O 1
ATOM 1719 N N . GLN A 1 229 ? -7.414 22.047 -1.895 1 98.62 229 GLN A N 1
ATOM 1720 C CA . GLN A 1 229 ? -8.211 21.422 -2.949 1 98.62 229 GLN A CA 1
ATOM 1721 C C . GLN A 1 229 ? -8.453 19.953 -2.654 1 98.62 229 GLN A C 1
ATOM 1723 O O . GLN A 1 229 ? -7.527 19.141 -2.721 1 98.62 229 GLN A O 1
ATOM 1728 N N . ASN A 1 230 ? -9.742 19.609 -2.391 1 98.81 230 ASN A N 1
ATOM 1729 C CA . ASN A 1 230 ? -10.094 18.219 -2.131 1 98.81 230 ASN A CA 1
ATOM 1730 C C . ASN A 1 230 ? -9.734 17.312 -3.312 1 98.81 230 ASN A C 1
ATOM 1732 O O . ASN A 1 230 ? -10.07 17.625 -4.457 1 98.81 230 ASN A O 1
ATOM 1736 N N . GLY A 1 231 ? -9 16.266 -3.039 1 98.62 231 GLY A N 1
ATOM 1737 C CA . GLY A 1 231 ? -8.672 15.266 -4.051 1 98.62 231 GLY A CA 1
ATOM 1738 C C . GLY A 1 231 ? -7.41 15.602 -4.824 1 98.62 231 GLY A C 1
ATOM 1739 O O . GLY A 1 231 ? -6.953 14.805 -5.645 1 98.62 231 GLY A O 1
ATOM 1740 N N . ALA A 1 232 ? -6.816 16.75 -4.52 1 98.75 232 ALA A N 1
ATOM 1741 C CA . ALA A 1 232 ? -5.605 17.125 -5.238 1 98.75 232 AL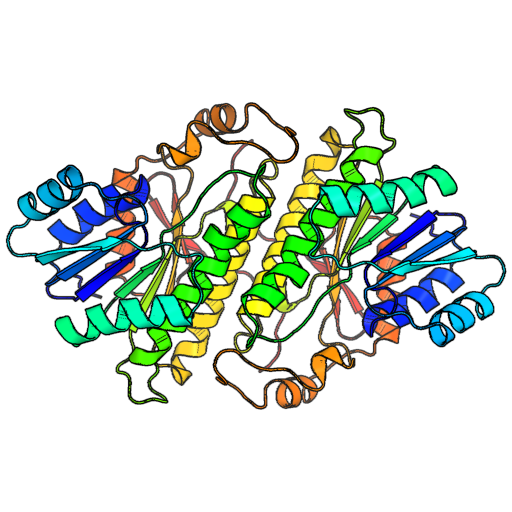A A CA 1
ATOM 1742 C C . ALA A 1 232 ? -4.469 16.156 -4.941 1 98.75 232 ALA A C 1
ATOM 1744 O O . ALA A 1 232 ? -4.309 15.695 -3.807 1 98.75 232 ALA A O 1
ATOM 1745 N N . ILE A 1 233 ? -3.785 15.805 -5.953 1 98.75 233 ILE A N 1
ATOM 1746 C CA . ILE A 1 233 ? -2.518 15.086 -5.875 1 98.75 233 ILE A CA 1
ATOM 1747 C C . ILE A 1 233 ? -1.363 16.047 -6.168 1 98.75 233 ILE A C 1
ATOM 1749 O O . ILE A 1 233 ? -1.013 16.266 -7.328 1 98.75 233 ILE A O 1
ATOM 1753 N N . TRP A 1 234 ? -0.788 16.641 -5.125 1 98.88 234 TRP A N 1
ATOM 1754 C CA . TRP A 1 234 ? 0.223 17.688 -5.27 1 98.88 234 TRP A CA 1
ATOM 1755 C C . TRP A 1 234 ? 1.619 17.078 -5.363 1 98.88 234 TRP A C 1
ATOM 1757 O O . TRP A 1 234 ? 2.1 16.453 -4.414 1 98.88 234 TRP A O 1
ATOM 1767 N N . LYS A 1 235 ? 2.254 17.234 -6.438 1 98.81 235 LYS A N 1
ATOM 1768 C CA . LYS A 1 235 ? 3.67 16.906 -6.582 1 98.81 235 LYS A CA 1
ATOM 1769 C C . LYS A 1 235 ? 4.547 18.094 -6.211 1 98.81 235 LYS A C 1
ATOM 1771 O O . LYS A 1 235 ? 4.406 19.188 -6.785 1 98.81 235 LYS A O 1
ATOM 1776 N N . LEU A 1 236 ? 5.273 17.984 -5.199 1 98.81 236 LEU A N 1
ATOM 1777 C CA . LEU A 1 236 ? 6.281 18.969 -4.801 1 98.81 236 LEU A CA 1
ATOM 1778 C C . LEU A 1 236 ? 7.68 18.484 -5.18 1 98.81 236 LEU A C 1
ATOM 1780 O O . LEU A 1 236 ? 8.32 17.766 -4.414 1 98.81 236 LEU A O 1
ATOM 1784 N N . ASP A 1 237 ? 8.109 18.875 -6.27 1 98.25 237 ASP A N 1
ATOM 1785 C CA . ASP A 1 237 ? 9.344 18.328 -6.824 1 98.25 237 ASP A CA 1
ATOM 1786 C C . ASP A 1 237 ? 10.188 19.438 -7.465 1 98.25 237 ASP A C 1
ATOM 1788 O O . ASP A 1 237 ? 9.656 20.297 -8.172 1 98.25 237 ASP A O 1
ATOM 1792 N N . LEU A 1 238 ? 11.508 19.422 -7.086 1 97.69 238 LEU A N 1
ATOM 1793 C CA . LEU A 1 238 ? 12.477 20.344 -7.656 1 97.69 238 LEU A CA 1
ATOM 1794 C C . LEU A 1 238 ? 12.031 21.797 -7.465 1 97.69 238 LEU A C 1
ATOM 1796 O O . LEU A 1 238 ? 12.18 22.625 -8.367 1 97.69 238 LEU A O 1
ATOM 1800 N N . GLY A 1 239 ? 11.414 22.016 -6.375 1 98.19 239 GLY A N 1
ATOM 1801 C CA . GLY A 1 239 ? 11.031 23.375 -5.984 1 98.19 239 GLY A CA 1
ATOM 1802 C C . GLY A 1 239 ? 9.75 23.844 -6.641 1 98.19 239 GLY A C 1
ATOM 1803 O O . GLY A 1 239 ? 9.406 25.016 -6.57 1 98.19 239 GLY A O 1
ATOM 1804 N N . ARG A 1 240 ? 9.062 22.938 -7.23 1 98.38 240 ARG A N 1
ATOM 1805 C CA . ARG A 1 240 ? 7.832 23.297 -7.922 1 98.38 240 ARG A CA 1
ATOM 1806 C C . ARG A 1 240 ? 6.633 22.562 -7.332 1 98.38 240 ARG A C 1
ATOM 1808 O O . ARG A 1 240 ? 6.785 21.469 -6.773 1 98.38 240 ARG A O 1
ATOM 1815 N N . LEU A 1 241 ? 5.48 23.203 -7.387 1 98.62 241 LEU A N 1
ATOM 1816 C CA . LEU A 1 241 ? 4.199 22.625 -7.008 1 98.62 241 LEU A CA 1
ATOM 1817 C C . LEU A 1 241 ? 3.346 22.344 -8.242 1 98.62 241 LEU A C 1
ATOM 1819 O O . LEU A 1 241 ? 3.049 23.25 -9.016 1 98.62 241 LEU A O 1
ATOM 1823 N N . GLU A 1 242 ? 3.029 21.094 -8.43 1 98.31 242 GLU A N 1
ATOM 1824 C CA . GLU A 1 242 ? 2.225 20.688 -9.586 1 98.31 242 GLU A CA 1
ATOM 1825 C C . GLU A 1 242 ? 1.09 19.766 -9.164 1 98.31 242 GLU A C 1
ATOM 1827 O O . GLU A 1 242 ? 1.275 18.891 -8.305 1 98.31 242 GLU A O 1
ATOM 1832 N N . ALA A 1 243 ? -0.054 19.922 -9.75 1 98.12 243 ALA A N 1
ATOM 1833 C CA . ALA A 1 243 ? -1.16 19 -9.539 1 98.12 243 ALA A CA 1
ATOM 1834 C C . ALA A 1 243 ? -1.133 17.875 -10.57 1 98.12 243 ALA A C 1
ATOM 1836 O O . ALA A 1 243 ? -1.099 18.125 -11.781 1 98.12 243 ALA A O 1
ATOM 1837 N N . ILE A 1 244 ? -1.123 16.688 -10.102 1 97.75 244 ILE A N 1
ATOM 1838 C CA . ILE A 1 244 ? -1.09 15.516 -10.969 1 97.75 244 ILE A CA 1
ATOM 1839 C C . ILE A 1 244 ? -2.51 15.016 -11.211 1 97.75 244 ILE A C 1
ATOM 1841 O O . ILE A 1 244 ? -3.324 14.961 -10.289 1 97.75 244 ILE A O 1
ATOM 1845 N N . GLU A 1 245 ? -2.787 14.602 -12.438 1 94.69 245 GLU A N 1
ATOM 1846 C CA . GLU A 1 245 ? -4.055 13.961 -12.773 1 94.69 245 GLU A CA 1
ATOM 1847 C C . GLU A 1 245 ? -3.871 12.453 -12.977 1 94.69 245 GLU A C 1
ATOM 1849 O O . GLU A 1 245 ? -3.09 12.023 -13.828 1 94.69 245 GLU A O 1
ATOM 1854 N N . TRP A 1 246 ? -4.598 11.766 -12.266 1 91.19 246 TRP A N 1
ATOM 1855 C CA . TRP A 1 246 ? -4.496 10.312 -12.305 1 91.19 246 TRP A CA 1
ATOM 1856 C C . TRP A 1 246 ? -5.367 9.734 -13.414 1 91.19 246 TRP A C 1
ATOM 1858 O O . TRP A 1 246 ? -6.504 10.172 -13.609 1 91.19 246 TRP A O 1
ATOM 1868 N N . THR A 1 247 ? -4.832 8.789 -14.188 1 90.88 247 THR A N 1
ATOM 1869 C CA . THR A 1 247 ? -5.57 8.148 -15.273 1 90.88 247 THR A CA 1
ATOM 1870 C C . THR A 1 247 ? -6.535 7.102 -14.727 1 90.88 247 THR A C 1
ATOM 1872 O O . THR A 1 247 ? -6.188 6.34 -13.828 1 90.88 247 THR A O 1
ATOM 1875 N N . LYS A 1 248 ? -7.738 7.086 -15.266 1 94.44 248 LYS A N 1
ATOM 1876 C CA . LYS A 1 248 ? -8.734 6.082 -14.891 1 94.44 248 LYS A CA 1
ATOM 1877 C C . LYS A 1 248 ? -8.641 4.852 -15.789 1 94.44 248 LYS A C 1
ATOM 1879 O O . LYS A 1 248 ? -8.883 4.938 -16.984 1 94.44 248 LYS A O 1
ATOM 1884 N N . HIS A 1 249 ? -8.227 3.695 -15.164 1 96.06 249 HIS A N 1
ATOM 1885 C CA . HIS A 1 249 ? -8.102 2.455 -15.922 1 96.06 249 HIS A CA 1
ATOM 1886 C C . HIS A 1 249 ? -9.266 1.512 -15.625 1 96.06 249 HIS A C 1
ATOM 1888 O O . HIS A 1 249 ? -9.43 0.5 -16.312 1 96.06 249 HIS A O 1
ATOM 1894 N N . TRP A 1 250 ? -10.094 1.892 -14.648 1 95.62 250 TRP A N 1
ATOM 1895 C CA . TRP A 1 250 ? -11.234 1.074 -14.242 1 95.62 250 TRP A CA 1
ATOM 1896 C C . TRP A 1 250 ? -12.242 1.9 -13.445 1 95.62 250 TRP A C 1
ATOM 1898 O O . TRP A 1 250 ? -11.875 2.871 -12.781 1 95.62 250 TRP A O 1
ATOM 1908 N N . ASP A 1 251 ? -13.523 1.485 -13.477 1 92.75 251 ASP A N 1
ATOM 1909 C CA . ASP A 1 251 ? -14.609 2.162 -12.773 1 92.75 251 ASP A CA 1
ATOM 1910 C C . ASP A 1 251 ? -15.578 1.152 -12.156 1 92.75 251 ASP A C 1
ATOM 1912 O O . ASP A 1 251 ? -16.109 0.285 -12.859 1 92.75 251 ASP A O 1
ATOM 1916 N N . SER A 1 252 ? -15.805 1.267 -10.891 1 88.62 252 SER A N 1
ATOM 1917 C CA . SER A 1 252 ? -16.703 0.35 -10.195 1 88.62 252 SER A CA 1
ATOM 1918 C C . SER A 1 252 ? -18.156 0.611 -10.555 1 88.62 252 SER A C 1
ATOM 1920 O O . SER A 1 252 ? -19.016 -0.272 -10.422 1 88.62 252 SER A O 1
ATOM 1922 N N . GLY A 1 253 ? -18.359 1.831 -10.914 1 88 253 GLY A N 1
ATOM 1923 C CA . GLY A 1 253 ? -19.719 2.23 -11.266 1 88 253 GLY A CA 1
ATOM 1924 C C . GLY A 1 253 ? -20.516 2.736 -10.078 1 88 253 GLY A C 1
ATOM 1925 O O . GLY A 1 253 ? -21.625 3.246 -10.242 1 88 253 GLY A O 1
ATOM 1926 N N . ILE A 1 254 ? -19.984 2.545 -8.953 1 88.06 254 ILE A N 1
ATOM 1927 C CA . ILE A 1 254 ? -20.75 3.002 -7.789 1 88.06 254 ILE A CA 1
ATOM 1928 C C . ILE A 1 254 ? -20.062 4.227 -7.18 1 88.06 254 ILE A C 1
ATOM 1930 O O . ILE A 1 254 ? -18.859 4.438 -7.371 1 88.06 254 ILE A O 1
ATOM 1934 N N . MET B 1 1 ? 5.023 -18.375 -20.734 1 90.56 1 MET B N 1
ATOM 1935 C CA . MET B 1 1 ? 5.637 -19.609 -20.25 1 90.56 1 MET B CA 1
ATOM 1936 C C . MET B 1 1 ? 4.664 -20.781 -20.344 1 90.56 1 MET B C 1
ATOM 1938 O O . MET B 1 1 ? 3.506 -20.656 -19.953 1 90.56 1 MET B O 1
ATOM 1942 N N . ALA B 1 2 ? 5.094 -21.797 -20.906 1 93.5 2 ALA B N 1
ATOM 1943 C CA . ALA B 1 2 ? 4.254 -22.984 -20.922 1 93.5 2 ALA B CA 1
ATOM 1944 C C . ALA B 1 2 ? 4.105 -23.578 -19.531 1 93.5 2 ALA B C 1
ATOM 1946 O O . ALA B 1 2 ? 5.102 -23.797 -18.828 1 93.5 2 ALA B O 1
ATOM 1947 N N . ILE B 1 3 ? 2.895 -23.875 -19.125 1 98.06 3 ILE B N 1
ATOM 1948 C CA . ILE B 1 3 ? 2.592 -24.406 -17.797 1 98.06 3 ILE B CA 1
ATOM 1949 C C . ILE B 1 3 ? 2.996 -25.875 -17.734 1 98.06 3 ILE B C 1
ATOM 1951 O O . ILE B 1 3 ? 3.412 -26.359 -16.672 1 98.06 3 ILE B O 1
ATOM 1955 N N . ALA B 1 4 ? 2.902 -26.531 -18.828 1 98.12 4 ALA B N 1
ATOM 1956 C CA . ALA B 1 4 ? 3.18 -27.953 -18.891 1 98.12 4 ALA B CA 1
ATOM 1957 C C . ALA B 1 4 ? 4.555 -28.281 -18.312 1 98.12 4 ALA B C 1
ATOM 1959 O O . ALA B 1 4 ? 5.543 -27.625 -18.641 1 98.12 4 ALA B O 1
ATOM 1960 N N . ASN B 1 5 ? 4.582 -29.203 -17.391 1 98.25 5 ASN B N 1
ATOM 1961 C CA . ASN B 1 5 ? 5.773 -29.797 -16.797 1 98.25 5 ASN B CA 1
ATOM 1962 C C . ASN B 1 5 ? 6.477 -28.828 -15.859 1 98.25 5 ASN B C 1
ATOM 1964 O O . ASN B 1 5 ? 7.621 -29.062 -15.469 1 98.25 5 ASN B O 1
ATOM 1968 N N . LYS B 1 6 ? 5.883 -27.719 -15.516 1 98.69 6 LYS B N 1
ATOM 1969 C CA . LYS B 1 6 ? 6.465 -26.734 -14.609 1 98.69 6 LYS B CA 1
ATOM 1970 C C . LYS B 1 6 ? 6.133 -27.062 -13.156 1 98.69 6 LYS B C 1
ATOM 1972 O O . LYS B 1 6 ? 5.211 -27.828 -12.883 1 98.69 6 LYS B O 1
ATOM 1977 N N . ASN B 1 7 ? 6.953 -26.562 -12.266 1 98.88 7 ASN B N 1
ATOM 1978 C CA . ASN B 1 7 ? 6.672 -26.562 -10.836 1 98.88 7 ASN B CA 1
ATOM 1979 C C . ASN B 1 7 ? 6.121 -25.219 -10.375 1 98.88 7 ASN B C 1
ATOM 1981 O O . ASN B 1 7 ? 6.797 -24.188 -10.477 1 98.88 7 ASN B O 1
ATOM 1985 N N . ILE B 1 8 ? 4.879 -25.266 -9.836 1 98.94 8 ILE B N 1
ATOM 1986 C CA . ILE B 1 8 ? 4.164 -24.031 -9.523 1 98.94 8 ILE B CA 1
ATOM 1987 C C . ILE B 1 8 ? 3.771 -24.031 -8.047 1 98.94 8 ILE B C 1
ATOM 1989 O O . ILE B 1 8 ? 3.277 -25.031 -7.523 1 98.94 8 ILE B O 1
ATOM 1993 N N . ILE B 1 9 ? 4.09 -22.984 -7.367 1 98.94 9 ILE B N 1
ATOM 1994 C CA . ILE B 1 9 ? 3.561 -22.719 -6.035 1 98.94 9 ILE B CA 1
ATOM 1995 C C . ILE B 1 9 ? 2.424 -21.703 -6.121 1 98.94 9 ILE B C 1
ATOM 1997 O O . ILE B 1 9 ? 2.578 -20.641 -6.734 1 98.94 9 ILE B O 1
ATOM 2001 N N . PHE B 1 10 ? 1.267 -22.031 -5.578 1 98.94 10 PHE B N 1
ATOM 2002 C CA . PHE B 1 10 ? 0.115 -21.141 -5.547 1 98.94 10 PHE B CA 1
ATOM 2003 C C . PHE B 1 10 ? -0.314 -20.844 -4.113 1 98.94 10 PHE B C 1
ATOM 2005 O O . PHE B 1 10 ? -0.941 -21.703 -3.471 1 98.94 10 PHE B O 1
ATOM 2012 N N . VAL B 1 11 ? 0.023 -19.656 -3.627 1 98.88 11 VAL B N 1
ATOM 2013 C CA . VAL B 1 11 ? -0.427 -19.188 -2.322 1 98.88 11 VAL B CA 1
ATOM 2014 C C . VAL B 1 11 ? -1.906 -18.812 -2.391 1 98.88 11 VAL B C 1
ATOM 2016 O O . VAL B 1 11 ? -2.309 -18 -3.223 1 98.88 11 VAL B O 1
ATOM 2019 N N . ALA B 1 12 ? -2.672 -19.406 -1.501 1 97.81 12 ALA B N 1
ATOM 2020 C CA . ALA B 1 12 ? -4.117 -19.234 -1.431 1 97.81 12 ALA B CA 1
ATOM 2021 C C . ALA B 1 12 ? -4.805 -19.797 -2.672 1 97.81 12 ALA B C 1
ATOM 2023 O O . ALA B 1 12 ? -5.711 -19.172 -3.225 1 97.81 12 ALA B O 1
ATOM 2024 N N . GLY B 1 13 ? -4.375 -20.969 -3.076 1 96.88 13 GLY B N 1
ATOM 2025 C CA . GLY B 1 13 ? -4.867 -21.609 -4.281 1 96.88 13 GLY B CA 1
ATOM 2026 C C . GLY B 1 13 ? -6.199 -22.312 -4.078 1 96.88 13 GLY B C 1
ATOM 2027 O O . GLY B 1 13 ? -6.734 -22.922 -5.008 1 96.88 13 GLY B O 1
ATOM 2028 N N . LEU B 1 14 ? -6.766 -22.172 -2.863 1 95.62 14 LEU B N 1
ATOM 2029 C CA . LEU B 1 14 ? -8.016 -22.875 -2.568 1 95.62 14 LEU B CA 1
ATOM 2030 C C . LEU B 1 14 ? -9.156 -21.875 -2.359 1 95.62 14 LEU B C 1
ATOM 2032 O O . LEU B 1 14 ? -10.281 -22.281 -2.076 1 95.62 14 LEU B O 1
ATOM 2036 N N . GLY B 1 15 ? -8.883 -20.609 -2.521 1 90.56 15 GLY B N 1
ATOM 2037 C CA . GLY B 1 15 ? -9.914 -19.594 -2.377 1 90.56 15 GLY B CA 1
ATOM 2038 C C . GLY B 1 15 ? -10.789 -19.453 -3.607 1 90.56 15 GLY B C 1
ATOM 2039 O O . GLY B 1 15 ? -10.734 -20.281 -4.516 1 90.56 15 GLY B O 1
ATOM 2040 N N . GLY B 1 16 ? -11.688 -18.453 -3.652 1 87.25 16 GLY B N 1
ATOM 2041 C CA . GLY B 1 16 ? -12.641 -18.281 -4.73 1 87.25 16 GLY B CA 1
ATOM 2042 C C . GLY B 1 16 ? -12 -18.219 -6.102 1 87.25 16 GLY B C 1
ATOM 2043 O O . GLY B 1 16 ? -12.117 -19.156 -6.891 1 87.25 16 GLY B O 1
ATOM 2044 N N . ILE B 1 17 ? -11.148 -17.219 -6.332 1 93.56 17 ILE B N 1
ATOM 2045 C CA . ILE B 1 17 ? -10.422 -17.109 -7.594 1 93.56 17 ILE B CA 1
ATOM 2046 C C . ILE B 1 17 ? -9.344 -18.188 -7.66 1 93.56 17 ILE B C 1
ATOM 2048 O O . ILE B 1 17 ? -9.125 -18.797 -8.711 1 93.56 17 ILE B O 1
ATOM 2052 N N . GLY B 1 18 ? -8.75 -18.516 -6.535 1 97.06 18 GLY B N 1
ATOM 2053 C CA . GLY B 1 18 ? -7.645 -19.453 -6.434 1 97.06 18 GLY B CA 1
ATOM 2054 C C . GLY B 1 18 ? -8.016 -20.859 -6.867 1 97.06 18 GLY B C 1
ATOM 2055 O O . GLY B 1 18 ? -7.316 -21.453 -7.688 1 97.06 18 GLY B O 1
ATOM 2056 N N . LEU B 1 19 ? -9.141 -21.344 -6.387 1 97.5 19 LEU B N 1
ATOM 2057 C CA . LEU B 1 19 ? -9.5 -22.734 -6.656 1 97.5 19 LEU B CA 1
ATOM 2058 C C . LEU B 1 19 ? -9.828 -22.938 -8.133 1 97.5 19 LEU B C 1
ATOM 2060 O O . LEU B 1 19 ? -9.383 -23.906 -8.75 1 97.5 19 LEU B O 1
ATOM 2064 N N . ASP B 1 20 ? -10.602 -22.031 -8.719 1 98.06 20 ASP B N 1
ATOM 2065 C CA . ASP B 1 20 ? -10.914 -22.156 -10.141 1 98.06 20 ASP B CA 1
ATOM 2066 C C . ASP B 1 20 ? -9.664 -22 -10.992 1 98.06 20 ASP B C 1
ATOM 2068 O O . ASP B 1 20 ? -9.531 -22.641 -12.039 1 98.06 20 ASP B O 1
ATOM 2072 N N . THR B 1 21 ? -8.766 -21.125 -10.57 1 98.69 21 THR B N 1
ATOM 2073 C CA . THR B 1 21 ? -7.496 -20.984 -11.281 1 98.69 21 THR B CA 1
ATOM 2074 C C . THR B 1 21 ? -6.664 -22.266 -11.164 1 98.69 21 THR B C 1
ATOM 2076 O O . THR B 1 21 ? -6.062 -22.703 -12.141 1 98.69 21 THR B O 1
ATOM 2079 N N . SER B 1 22 ? -6.633 -22.828 -9.961 1 98.81 22 SER B N 1
ATOM 2080 C CA . SER B 1 22 ? -5.934 -24.094 -9.773 1 98.81 22 SER B CA 1
ATOM 2081 C C . SER B 1 22 ? -6.5 -25.188 -10.688 1 98.81 22 SER B C 1
ATOM 2083 O O . SER B 1 22 ? -5.75 -25.969 -11.258 1 98.81 22 SER B O 1
ATOM 2085 N N . ARG B 1 23 ? -7.848 -25.234 -10.828 1 98.75 23 ARG B N 1
ATOM 2086 C CA . ARG B 1 23 ? -8.484 -26.172 -11.734 1 98.75 23 ARG B CA 1
ATOM 2087 C C . ARG B 1 23 ? -7.992 -25.984 -13.164 1 98.75 23 ARG B C 1
ATOM 2089 O O . ARG B 1 23 ? -7.641 -26.953 -13.836 1 98.75 23 ARG B O 1
ATOM 2096 N N . GLU B 1 24 ? -7.961 -24.719 -13.602 1 98.69 24 GLU B N 1
ATOM 2097 C CA . GLU B 1 24 ? -7.52 -24.438 -14.969 1 98.69 24 GLU B CA 1
ATOM 2098 C C . GLU B 1 24 ? -6.035 -24.734 -15.141 1 98.69 24 GLU B C 1
ATOM 2100 O O . GLU B 1 24 ? -5.609 -25.219 -16.203 1 98.69 24 GLU B O 1
ATOM 2105 N N . ILE B 1 25 ? -5.203 -24.516 -14.117 1 98.81 25 ILE B N 1
ATOM 2106 C CA . ILE B 1 25 ? -3.768 -24.766 -14.164 1 98.81 25 ILE B CA 1
ATOM 2107 C C . ILE B 1 25 ? -3.504 -26.25 -14.297 1 98.81 25 ILE B C 1
ATOM 2109 O O . ILE B 1 25 ? -2.701 -26.688 -15.125 1 98.81 25 ILE B O 1
ATOM 2113 N N . VAL B 1 26 ? -4.152 -27.062 -13.516 1 98.75 26 VAL B N 1
ATOM 2114 C CA . VAL B 1 26 ? -3.881 -28.5 -13.531 1 98.75 26 VAL B CA 1
ATOM 2115 C C . VAL B 1 26 ? -4.242 -29.078 -14.898 1 98.75 26 VAL B C 1
ATOM 2117 O O . VAL B 1 26 ? -3.588 -30 -15.383 1 98.75 26 VAL B O 1
ATOM 2120 N N . LYS B 1 27 ? -5.305 -28.5 -15.523 1 98.62 27 LYS B N 1
ATOM 2121 C CA . LYS B 1 27 ? -5.66 -28.938 -16.875 1 98.62 27 LYS B CA 1
ATOM 2122 C C . LYS B 1 27 ? -4.508 -28.703 -17.844 1 98.62 27 LYS B C 1
ATOM 2124 O O . LYS B 1 27 ? -4.344 -29.469 -18.812 1 98.62 27 LYS B O 1
ATOM 2129 N N . SER B 1 28 ? -3.701 -27.672 -17.578 1 98.38 28 SER B N 1
ATOM 2130 C CA . SER B 1 28 ? -2.6 -27.297 -18.469 1 98.38 28 SER B CA 1
ATOM 2131 C C . SER B 1 28 ? -1.377 -28.188 -18.219 1 98.38 28 SER B C 1
ATOM 2133 O O . SER B 1 28 ? -0.396 -28.109 -18.969 1 98.38 28 SER B O 1
ATOM 2135 N N . GLY B 1 29 ? -1.292 -28.938 -17.156 1 98.56 29 GLY B N 1
ATOM 2136 C CA . GLY B 1 29 ? -0.394 -30.078 -17.016 1 98.56 29 GLY B CA 1
ATOM 2137 C C . GLY B 1 29 ? 0.944 -29.703 -16.406 1 98.56 29 GLY B C 1
ATOM 2138 O O . GLY B 1 29 ? 1.996 -30.062 -16.922 1 98.56 29 GLY B O 1
ATOM 2139 N N . PRO B 1 30 ? 0.984 -28.906 -15.352 1 98.81 30 PRO B N 1
ATOM 2140 C CA . PRO B 1 30 ? 2.252 -28.797 -14.633 1 98.81 30 PRO B CA 1
ATOM 2141 C C . PRO B 1 30 ? 2.711 -30.109 -14.023 1 98.81 30 PRO B C 1
ATOM 2143 O O . PRO B 1 30 ? 1.919 -31.047 -13.906 1 98.81 30 PRO B O 1
ATOM 2146 N N . LYS B 1 31 ? 4.012 -30.172 -13.789 1 98.75 31 LYS B N 1
ATOM 2147 C CA . LYS B 1 31 ? 4.512 -31.344 -13.086 1 98.75 31 LYS B CA 1
ATOM 2148 C C . LYS B 1 31 ? 4.059 -31.344 -11.633 1 98.75 31 LYS B C 1
ATOM 2150 O O . LYS B 1 31 ? 3.557 -32.375 -11.133 1 98.75 31 LYS B O 1
ATOM 2155 N N . ASN B 1 32 ? 4.223 -30.25 -10.945 1 98.88 32 ASN B N 1
ATOM 2156 C CA . ASN B 1 32 ? 3.793 -30.078 -9.562 1 98.88 32 ASN B CA 1
ATOM 2157 C C . ASN B 1 32 ? 2.982 -28.797 -9.383 1 98.88 32 ASN B C 1
ATOM 2159 O O . ASN B 1 32 ? 3.336 -27.75 -9.938 1 98.88 32 ASN B O 1
ATOM 2163 N N . LEU B 1 33 ? 1.891 -28.891 -8.703 1 98.94 33 LEU B N 1
ATOM 2164 C CA . LEU B 1 33 ? 1.181 -27.75 -8.141 1 98.94 33 LEU B CA 1
ATOM 2165 C C . LEU B 1 33 ? 1.181 -27.812 -6.613 1 98.94 33 LEU B C 1
ATOM 2167 O O . LEU B 1 33 ? 0.531 -28.672 -6.023 1 98.94 33 LEU B O 1
ATOM 2171 N N . VAL B 1 34 ? 1.948 -26.938 -6.008 1 98.94 34 VAL B N 1
ATOM 2172 C CA . VAL B 1 34 ? 2.02 -26.844 -4.551 1 98.94 34 VAL B CA 1
ATOM 2173 C C . VAL B 1 34 ? 1.096 -25.734 -4.059 1 98.94 34 VAL B C 1
ATOM 2175 O O . VAL B 1 34 ? 1.293 -24.562 -4.391 1 98.94 34 VAL B O 1
ATOM 2178 N N . ILE B 1 35 ? 0.127 -26.141 -3.291 1 98.81 35 ILE B N 1
ATOM 2179 C CA . ILE B 1 35 ? -0.833 -25.188 -2.752 1 98.81 35 ILE B CA 1
ATOM 2180 C C . ILE B 1 35 ? -0.442 -24.812 -1.324 1 98.81 35 ILE B C 1
ATOM 2182 O O . ILE B 1 35 ? -0.261 -25.688 -0.474 1 98.81 35 ILE B O 1
ATOM 2186 N N . LEU B 1 36 ? -0.216 -23.562 -1.083 1 98.75 36 LEU B N 1
ATOM 2187 C CA . LEU B 1 36 ? -0.028 -22.984 0.245 1 98.75 36 LEU B CA 1
ATOM 2188 C C . LEU B 1 36 ? -1.268 -22.219 0.684 1 98.75 36 LEU B C 1
ATOM 2190 O O . LEU B 1 36 ? -1.694 -21.281 0.004 1 98.75 36 LEU B O 1
ATOM 2194 N N . ASP B 1 37 ? -1.86 -22.594 1.738 1 98 37 ASP B N 1
ATOM 2195 C CA . ASP B 1 37 ? -3.088 -21.953 2.207 1 98 37 ASP B CA 1
ATOM 2196 C C . ASP B 1 37 ? -3.234 -22.094 3.721 1 98 37 ASP B C 1
ATOM 2198 O O . ASP B 1 37 ? -2.617 -22.969 4.332 1 98 37 ASP B O 1
ATOM 2202 N N . ARG B 1 38 ? -4.02 -21.234 4.301 1 95.44 38 ARG B N 1
ATOM 2203 C CA . ARG B 1 38 ? -4.242 -21.281 5.742 1 95.44 38 ARG B CA 1
ATOM 2204 C C . ARG B 1 38 ? -5.207 -22.406 6.098 1 95.44 38 ARG B C 1
ATOM 2206 O O . ARG B 1 38 ? -5.125 -22.984 7.188 1 95.44 38 ARG B O 1
ATOM 2213 N N . ILE B 1 39 ? -6.164 -22.609 5.227 1 91.56 39 ILE B N 1
ATOM 2214 C CA . ILE B 1 39 ? -7.215 -23.578 5.52 1 91.56 39 ILE B CA 1
ATOM 2215 C C . ILE B 1 39 ? -7.062 -24.797 4.609 1 91.56 39 ILE B C 1
ATOM 2217 O O . ILE B 1 39 ? -7.027 -24.656 3.383 1 91.56 39 ILE B O 1
ATOM 2221 N N . ASP B 1 40 ? -6.992 -25.938 5.23 1 93.5 40 ASP B N 1
ATOM 2222 C CA . ASP B 1 40 ? -6.961 -27.188 4.477 1 93.5 40 ASP B CA 1
ATOM 2223 C C . ASP B 1 40 ? -8.344 -27.531 3.928 1 93.5 40 ASP B C 1
ATOM 2225 O O . ASP B 1 40 ? -9.359 -27.203 4.547 1 93.5 40 ASP B O 1
ATOM 2229 N N . ASN B 1 41 ? -8.32 -27.984 2.703 1 96.44 41 ASN B N 1
ATOM 2230 C CA . ASN B 1 41 ? -9.516 -28.469 2.023 1 96.44 41 ASN B CA 1
ATOM 2231 C C . ASN B 1 41 ? -9.234 -29.75 1.247 1 96.44 41 ASN B C 1
ATOM 2233 O O . ASN B 1 41 ? -9.094 -29.734 0.023 1 96.44 41 ASN B O 1
ATOM 2237 N N . PRO B 1 42 ? -9.25 -30.859 1.964 1 97.31 42 PRO B N 1
ATOM 2238 C CA . PRO B 1 42 ? -8.875 -32.125 1.341 1 97.31 42 PRO B CA 1
ATOM 2239 C C . PRO B 1 42 ? -9.758 -32.469 0.143 1 97.31 42 PRO B C 1
ATOM 2241 O O . PRO B 1 42 ? -9.297 -33.094 -0.81 1 97.31 42 PRO B O 1
ATOM 2244 N N . ALA B 1 43 ? -11.023 -32.094 0.221 1 97.81 43 ALA B N 1
ATOM 2245 C CA . ALA B 1 43 ? -11.93 -32.375 -0.894 1 97.81 43 ALA B CA 1
ATOM 2246 C C . ALA B 1 43 ? -11.492 -31.609 -2.15 1 97.81 43 ALA B C 1
ATOM 2248 O O . ALA B 1 43 ? -11.516 -32.188 -3.25 1 97.81 43 ALA B O 1
ATOM 2249 N N . ALA B 1 44 ? -11.141 -30.391 -2.039 1 97.75 44 ALA B N 1
ATOM 2250 C CA . ALA B 1 44 ? -10.656 -29.594 -3.166 1 97.75 44 ALA B CA 1
ATOM 2251 C C . ALA B 1 44 ? -9.359 -30.156 -3.73 1 97.75 44 ALA B C 1
ATOM 2253 O O . ALA B 1 44 ? -9.172 -30.203 -4.949 1 97.75 44 ALA B O 1
ATOM 2254 N N . ILE B 1 45 ? -8.453 -30.578 -2.838 1 98.12 45 ILE B N 1
ATOM 2255 C CA . ILE B 1 45 ? -7.18 -31.156 -3.262 1 98.12 45 ILE B CA 1
ATOM 2256 C C . ILE B 1 45 ? -7.43 -32.438 -4.047 1 98.12 45 ILE B C 1
ATOM 2258 O O . ILE B 1 45 ? -6.828 -32.656 -5.098 1 98.12 45 ILE B O 1
ATOM 2262 N N . ALA B 1 46 ? -8.312 -33.25 -3.549 1 98.25 46 ALA B N 1
ATOM 2263 C CA . ALA B 1 46 ? -8.664 -34.5 -4.234 1 98.25 46 ALA B CA 1
ATOM 2264 C C . ALA B 1 46 ? -9.258 -34.219 -5.609 1 98.25 46 ALA B C 1
ATOM 2266 O O . ALA B 1 46 ? -8.984 -34.938 -6.57 1 98.25 46 ALA B O 1
ATOM 2267 N N . GLU B 1 47 ? -10.086 -33.25 -5.656 1 98.44 47 GLU B N 1
ATOM 2268 C CA . GLU B 1 47 ? -10.688 -32.844 -6.926 1 98.44 47 GLU B CA 1
ATOM 2269 C C . GLU B 1 47 ? -9.625 -32.438 -7.938 1 98.44 47 GLU B C 1
ATOM 2271 O O . GLU B 1 47 ? -9.68 -32.844 -9.102 1 98.44 47 GLU B O 1
ATOM 2276 N N . LEU B 1 48 ? -8.672 -31.609 -7.496 1 98.69 48 LEU B N 1
ATOM 2277 C CA . LEU B 1 48 ? -7.598 -31.156 -8.375 1 98.69 48 LEU B CA 1
ATOM 2278 C C . LEU B 1 48 ? -6.797 -32.344 -8.898 1 98.69 48 LEU B C 1
ATOM 2280 O O . LEU B 1 48 ? -6.469 -32.406 -10.086 1 98.69 48 LEU B O 1
ATOM 2284 N N . LYS B 1 49 ? -6.512 -33.344 -8.055 1 98.62 49 LYS B N 1
ATOM 2285 C CA . LYS B 1 49 ? -5.785 -34.531 -8.453 1 98.62 49 LYS B CA 1
ATOM 2286 C C . LYS B 1 49 ? -6.574 -35.344 -9.484 1 98.62 49 LYS B C 1
ATOM 2288 O O . LYS B 1 49 ? -5.992 -35.938 -10.391 1 98.62 49 LYS B O 1
ATOM 2293 N N . ALA B 1 50 ? -7.832 -35.312 -9.328 1 98.69 50 ALA B N 1
ATOM 2294 C CA . ALA B 1 50 ? -8.695 -36.094 -10.203 1 98.69 50 ALA B CA 1
ATOM 2295 C C . ALA B 1 50 ? -8.781 -35.469 -11.594 1 98.69 50 ALA B C 1
ATOM 2297 O O . ALA B 1 50 ? -8.906 -36.188 -12.594 1 98.69 50 ALA B O 1
ATOM 2298 N N . ILE B 1 51 ? -8.75 -34.156 -11.703 1 98.69 51 ILE B N 1
ATOM 2299 C CA . ILE B 1 51 ? -8.844 -33.438 -12.969 1 98.69 51 ILE B CA 1
ATOM 2300 C C . ILE B 1 51 ? -7.703 -33.875 -13.891 1 98.69 51 ILE B C 1
ATOM 2302 O O . ILE B 1 51 ? -7.906 -34.062 -15.094 1 98.69 51 ILE B O 1
ATOM 2306 N N . ASN B 1 52 ? -6.469 -34.062 -13.344 1 98.69 52 ASN B N 1
ATOM 2307 C CA . ASN B 1 52 ? -5.297 -34.5 -14.094 1 98.69 52 ASN B CA 1
ATOM 2308 C C . ASN B 1 52 ? -4.359 -35.344 -13.227 1 98.69 52 ASN B C 1
ATOM 2310 O O . ASN B 1 52 ? -3.477 -34.812 -12.555 1 98.69 52 ASN B O 1
ATOM 2314 N N . PRO B 1 53 ? -4.441 -36.594 -13.289 1 98.19 53 PRO B N 1
ATOM 2315 C CA . PRO B 1 53 ? -3.691 -37.5 -12.406 1 98.19 53 PRO B CA 1
ATOM 2316 C C . PRO B 1 53 ? -2.184 -37.438 -12.648 1 98.19 53 PRO B C 1
ATOM 2318 O O . PRO B 1 53 ? -1.407 -37.938 -11.844 1 98.19 53 PRO B O 1
ATOM 2321 N N . LYS B 1 54 ? -1.783 -36.812 -13.727 1 98.44 54 LYS B N 1
ATOM 2322 C CA . LYS B 1 54 ? -0.357 -36.719 -14.016 1 98.44 54 LYS B CA 1
ATOM 2323 C C . LYS B 1 54 ? 0.277 -35.562 -13.234 1 98.44 54 LYS B C 1
ATOM 2325 O O . LYS B 1 54 ? 1.503 -35.469 -13.148 1 98.44 54 LYS B O 1
ATOM 2330 N N . VAL B 1 55 ? -0.535 -34.688 -12.734 1 98.81 55 VAL B N 1
ATOM 2331 C CA . VAL B 1 55 ? -0.05 -33.531 -11.961 1 98.81 55 VAL B CA 1
ATOM 2332 C C . VAL B 1 55 ? 0.025 -33.938 -10.484 1 98.81 55 VAL B C 1
ATOM 2334 O O . VAL B 1 55 ? -0.946 -34.438 -9.914 1 98.81 55 VAL B O 1
ATOM 2337 N N . THR B 1 56 ? 1.155 -33.781 -9.852 1 98.81 56 THR B N 1
ATOM 2338 C CA . THR B 1 56 ? 1.265 -33.938 -8.406 1 98.81 56 THR B CA 1
ATOM 2339 C C . THR B 1 56 ? 0.786 -32.688 -7.688 1 98.81 56 THR B C 1
ATOM 2341 O O . THR B 1 56 ? 1.372 -31.609 -7.84 1 98.81 56 THR B O 1
ATOM 2344 N N . VAL B 1 57 ? -0.313 -32.812 -6.957 1 98.75 57 VAL B N 1
ATOM 2345 C CA . VAL B 1 57 ? -0.84 -31.688 -6.172 1 98.75 57 VAL B CA 1
ATOM 2346 C C . VAL B 1 57 ? -0.509 -31.891 -4.695 1 98.75 57 VAL B C 1
ATOM 2348 O O . VAL B 1 57 ? -0.848 -32.938 -4.117 1 98.75 57 VAL B O 1
ATOM 2351 N N . THR B 1 58 ? 0.182 -30.969 -4.07 1 98.44 58 THR B N 1
ATOM 2352 C CA . THR B 1 58 ? 0.542 -31.031 -2.658 1 98.44 58 THR B CA 1
ATOM 2353 C C . THR B 1 58 ? 0.045 -29.797 -1.913 1 98.44 58 THR B C 1
ATOM 2355 O O . THR B 1 58 ? -0.132 -28.734 -2.512 1 98.44 58 THR B O 1
ATOM 2358 N N . PHE B 1 59 ? -0.266 -30.016 -0.636 1 98.56 59 PHE B N 1
ATOM 2359 C CA . PHE B 1 59 ? -0.754 -28.938 0.216 1 98.56 59 PHE B CA 1
ATOM 2360 C C . PHE B 1 59 ? 0.165 -28.734 1.414 1 98.56 59 PHE B C 1
ATOM 2362 O O . PHE B 1 59 ? 0.646 -29.703 2.004 1 98.56 59 PHE B O 1
ATOM 2369 N N . TYR B 1 60 ? 0.507 -27.5 1.761 1 98.62 60 TYR B N 1
ATOM 2370 C CA . TYR B 1 60 ? 1.137 -27.109 3.018 1 98.62 60 TYR B CA 1
ATOM 2371 C C . TYR B 1 60 ? 0.351 -26 3.699 1 98.62 60 TYR B C 1
ATOM 2373 O O . TYR B 1 60 ? -0.103 -25.047 3.043 1 98.62 60 TYR B O 1
ATOM 2381 N N . PRO B 1 61 ? 0.088 -26.094 4.992 1 98.38 61 PRO B N 1
ATOM 2382 C CA . PRO B 1 61 ? -0.472 -24.953 5.711 1 98.38 61 PRO B CA 1
ATOM 2383 C C . PRO B 1 61 ? 0.455 -23.734 5.695 1 98.38 61 PRO B C 1
ATOM 2385 O O . PRO B 1 61 ? 1.662 -23.875 5.91 1 98.38 61 PRO B O 1
ATOM 2388 N N . TYR B 1 62 ? -0.122 -22.578 5.422 1 98.69 62 TYR B N 1
ATOM 2389 C CA . TYR B 1 62 ? 0.71 -21.391 5.312 1 98.69 62 TYR B CA 1
ATOM 2390 C C . TYR B 1 62 ? -0.104 -20.125 5.578 1 98.69 62 TYR B C 1
ATOM 2392 O O . TYR B 1 62 ? -1.182 -19.953 5.004 1 98.69 62 TYR B O 1
ATOM 2400 N N . ASP B 1 63 ? 0.345 -19.344 6.484 1 98.69 63 ASP B N 1
ATOM 2401 C CA . ASP B 1 63 ? -0.159 -18 6.754 1 98.69 63 ASP B CA 1
ATOM 2402 C C . ASP B 1 63 ? 0.82 -16.938 6.262 1 98.69 63 ASP B C 1
ATOM 2404 O O . ASP B 1 63 ? 1.935 -16.828 6.777 1 98.69 63 ASP B O 1
ATOM 2408 N N . VAL B 1 64 ? 0.387 -16.141 5.336 1 98.56 64 VAL B N 1
ATOM 2409 C CA . VAL B 1 64 ? 1.299 -15.234 4.656 1 98.56 64 VAL B CA 1
ATOM 2410 C C . VAL B 1 64 ? 1.794 -14.172 5.637 1 98.56 64 VAL B C 1
ATOM 2412 O O . VAL B 1 64 ? 2.746 -13.445 5.344 1 98.56 64 VAL B O 1
ATOM 2415 N N . THR B 1 65 ? 1.171 -14.039 6.809 1 98.25 65 THR B N 1
ATOM 2416 C CA . THR B 1 65 ? 1.535 -12.977 7.738 1 98.25 65 THR B CA 1
ATOM 2417 C C . THR B 1 65 ? 2.719 -13.398 8.602 1 98.25 65 THR B C 1
ATOM 2419 O O . THR B 1 65 ? 3.176 -12.633 9.453 1 98.25 65 THR B O 1
ATOM 2422 N N . VAL B 1 66 ? 3.223 -14.594 8.453 1 98.25 66 VAL B N 1
ATOM 2423 C CA . VAL B 1 66 ? 4.406 -15.016 9.195 1 98.25 66 VAL B CA 1
ATOM 2424 C C . VAL B 1 66 ? 5.629 -14.242 8.703 1 98.25 66 VAL B C 1
ATOM 2426 O O . VAL B 1 66 ? 5.586 -13.609 7.645 1 98.25 66 VAL B O 1
ATOM 2429 N N . SER B 1 67 ? 6.727 -14.273 9.43 1 98 67 SER B N 1
ATOM 2430 C CA . SER B 1 67 ? 7.953 -13.562 9.078 1 98 67 SER B CA 1
ATOM 2431 C C . SER B 1 67 ? 8.594 -14.141 7.824 1 98 67 SER B C 1
ATOM 2433 O O . SER B 1 67 ? 8.312 -15.281 7.449 1 98 67 SER B O 1
ATOM 2435 N N . VAL B 1 68 ? 9.422 -13.391 7.215 1 98.75 68 VAL B N 1
ATOM 2436 C CA . VAL B 1 68 ? 10.188 -13.859 6.062 1 98.75 68 VAL B CA 1
ATOM 2437 C C . VAL B 1 68 ? 10.953 -15.133 6.43 1 98.75 68 VAL B C 1
ATOM 2439 O O . VAL B 1 68 ? 11.008 -16.078 5.641 1 98.75 68 VAL B O 1
ATOM 2442 N N . ALA B 1 69 ? 11.531 -15.156 7.629 1 98.56 69 ALA B N 1
ATOM 2443 C CA . ALA B 1 69 ? 12.305 -16.312 8.07 1 98.56 69 ALA B CA 1
ATOM 2444 C C . ALA B 1 69 ? 11.438 -17.562 8.117 1 98.56 69 ALA B C 1
ATOM 2446 O O . ALA B 1 69 ? 11.867 -18.641 7.68 1 98.56 69 ALA B O 1
ATOM 2447 N N . GLU B 1 70 ? 10.227 -17.469 8.641 1 98.69 70 GLU B N 1
ATOM 2448 C CA . GLU B 1 70 ? 9.312 -18.594 8.727 1 98.69 70 GLU B CA 1
ATOM 2449 C C . GLU B 1 70 ? 8.875 -19.047 7.336 1 98.69 70 GLU B C 1
ATOM 2451 O O . GLU B 1 70 ? 8.781 -20.25 7.066 1 98.69 70 GLU B O 1
ATOM 2456 N N . SER B 1 71 ? 8.594 -18.109 6.445 1 98.81 71 SER B N 1
ATOM 2457 C CA . SER B 1 71 ? 8.258 -18.422 5.062 1 98.81 71 SER B CA 1
ATOM 2458 C C . SER B 1 71 ? 9.398 -19.156 4.367 1 98.81 71 SER B C 1
ATOM 2460 O O . SER B 1 71 ? 9.18 -20.109 3.623 1 98.81 71 SER B O 1
ATOM 2462 N N . THR B 1 72 ? 10.602 -18.703 4.625 1 98.88 72 THR B N 1
ATOM 2463 C CA . THR B 1 72 ? 11.781 -19.281 4.012 1 98.88 72 THR B CA 1
ATOM 2464 C C . THR B 1 72 ? 11.953 -20.734 4.445 1 98.88 72 THR B C 1
ATOM 2466 O O . THR B 1 72 ? 12.336 -21.594 3.645 1 98.88 72 THR B O 1
ATOM 2469 N N . LYS B 1 73 ? 11.664 -21.016 5.676 1 98.81 73 LYS B N 1
ATOM 2470 C CA . LYS B 1 73 ? 11.758 -22.391 6.176 1 98.81 73 LYS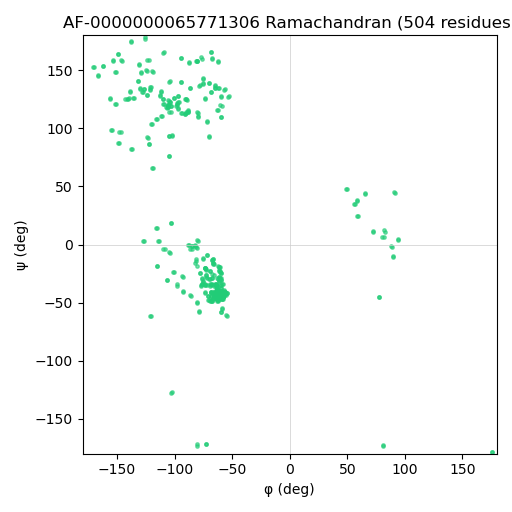 B CA 1
ATOM 2471 C C . LYS B 1 73 ? 10.82 -23.312 5.41 1 98.81 73 LYS B C 1
ATOM 2473 O O . LYS B 1 73 ? 11.211 -24.422 5.02 1 98.81 73 LYS B O 1
ATOM 2478 N N . LEU B 1 74 ? 9.609 -22.844 5.238 1 98.81 74 LEU B N 1
ATOM 2479 C CA . LEU B 1 74 ? 8.641 -23.656 4.508 1 98.81 74 LEU B CA 1
ATOM 2480 C C . LEU B 1 74 ? 9.07 -23.844 3.059 1 98.81 74 LEU B C 1
ATOM 2482 O O . LEU B 1 74 ? 8.992 -24.953 2.521 1 98.81 74 LEU B O 1
ATOM 2486 N N . LEU B 1 75 ? 9.523 -22.797 2.428 1 98.88 75 LEU B N 1
ATOM 2487 C CA . LEU B 1 75 ? 9.961 -22.875 1.037 1 98.88 75 LEU B CA 1
ATOM 2488 C C . LEU B 1 75 ? 11.164 -23.797 0.886 1 98.88 75 LEU B C 1
ATOM 2490 O O . LEU B 1 75 ? 11.305 -24.469 -0.13 1 98.88 75 LEU B O 1
ATOM 2494 N N . LYS B 1 76 ? 12.008 -23.797 1.878 1 98.81 76 LYS B N 1
ATOM 2495 C CA . LYS B 1 76 ? 13.141 -24.719 1.845 1 98.81 76 LYS B CA 1
ATOM 2496 C C . LYS B 1 76 ? 12.664 -26.172 1.758 1 98.81 76 LYS B C 1
ATOM 2498 O O . LYS B 1 76 ? 13.234 -26.969 1.011 1 98.81 76 LYS B O 1
ATOM 2503 N N . VAL B 1 77 ? 11.719 -26.516 2.518 1 98.81 77 VAL B N 1
ATOM 2504 C CA . VAL B 1 77 ? 11.148 -27.859 2.48 1 98.81 77 VAL B CA 1
ATOM 2505 C C . VAL B 1 77 ? 10.672 -28.188 1.065 1 98.81 77 VAL B C 1
ATOM 2507 O O . VAL B 1 77 ? 10.93 -29.266 0.549 1 98.81 77 VAL B O 1
ATOM 2510 N N . ILE B 1 78 ? 10.039 -27.25 0.433 1 98.81 78 ILE B N 1
ATOM 2511 C CA . ILE B 1 78 ? 9.469 -27.438 -0.896 1 98.81 78 ILE B CA 1
ATOM 2512 C C . ILE B 1 78 ? 10.586 -27.531 -1.929 1 98.81 78 ILE B C 1
ATOM 2514 O O . ILE B 1 78 ? 10.578 -28.438 -2.777 1 98.81 78 ILE B O 1
ATOM 2518 N N . PHE B 1 79 ? 11.562 -26.688 -1.865 1 98.56 79 PHE B N 1
ATOM 2519 C CA . PHE B 1 79 ? 12.68 -26.688 -2.805 1 98.56 79 PHE B CA 1
ATOM 2520 C C . PHE B 1 79 ? 13.516 -27.953 -2.637 1 98.56 79 PHE B C 1
ATOM 2522 O O . PHE B 1 79 ? 14.062 -28.484 -3.611 1 98.56 79 PHE B O 1
ATOM 2529 N N . ASP B 1 80 ? 13.625 -28.422 -1.379 1 98.44 80 ASP B N 1
ATOM 2530 C CA . ASP B 1 80 ? 14.336 -29.672 -1.144 1 98.44 80 ASP B CA 1
ATOM 2531 C C . ASP B 1 80 ? 13.664 -30.828 -1.866 1 98.44 80 ASP B C 1
ATOM 2533 O O . ASP B 1 80 ? 14.336 -31.766 -2.316 1 98.44 80 ASP B O 1
ATOM 2537 N N . LYS B 1 81 ? 12.43 -30.734 -1.985 1 98.25 81 LYS B N 1
ATOM 2538 C CA . LYS B 1 81 ? 11.672 -31.812 -2.613 1 98.25 81 LYS B CA 1
ATOM 2539 C C . LYS B 1 81 ? 11.617 -31.641 -4.129 1 98.25 81 LYS B C 1
ATOM 2541 O O . LYS B 1 81 ? 11.812 -32.594 -4.875 1 98.25 81 LYS B O 1
ATOM 2546 N N . LEU B 1 82 ? 11.375 -30.422 -4.629 1 98.12 82 LEU B N 1
ATOM 2547 C CA . LEU B 1 82 ? 11.133 -30.188 -6.047 1 98.12 82 LEU B CA 1
ATOM 2548 C C . LEU B 1 82 ? 12.422 -29.828 -6.77 1 98.12 82 LEU B C 1
ATOM 2550 O O . LEU B 1 82 ? 12.508 -29.953 -7.992 1 98.12 82 LEU B O 1
ATOM 2554 N N . LYS B 1 83 ? 13.352 -29.25 -6.035 1 96.06 83 LYS B N 1
ATOM 2555 C CA . LYS B 1 83 ? 14.633 -28.766 -6.527 1 96.06 83 LYS B CA 1
ATOM 2556 C C . LYS B 1 83 ? 14.484 -27.438 -7.266 1 96.06 83 LYS B C 1
ATOM 2558 O O . LYS B 1 83 ? 15.289 -26.531 -7.086 1 96.06 83 LYS B O 1
ATOM 2563 N N . THR B 1 84 ? 13.461 -27.406 -8.125 1 96.31 84 THR B N 1
ATOM 2564 C CA . THR B 1 84 ? 13.203 -26.172 -8.836 1 96.31 84 THR B CA 1
ATOM 2565 C C . THR B 1 84 ? 11.734 -25.766 -8.703 1 96.31 84 THR B C 1
ATOM 2567 O O . THR B 1 84 ? 10.859 -26.625 -8.586 1 96.31 84 THR B O 1
ATOM 2570 N N . VAL B 1 85 ? 11.516 -24.469 -8.695 1 98.75 85 VAL B N 1
ATOM 2571 C CA . VAL B 1 85 ? 10.195 -23.844 -8.805 1 98.75 85 VAL B CA 1
ATOM 2572 C C . VAL B 1 85 ? 10.211 -22.797 -9.922 1 98.75 85 VAL B C 1
ATOM 2574 O O . VAL B 1 85 ? 11.102 -21.953 -9.977 1 98.75 85 VAL B O 1
ATOM 2577 N N . ASP B 1 86 ? 9.227 -22.875 -10.758 1 98.88 86 ASP B N 1
ATOM 2578 C CA . ASP B 1 86 ? 9.227 -22.016 -11.945 1 98.88 86 ASP B CA 1
ATOM 2579 C C . ASP B 1 86 ? 8.367 -20.766 -11.727 1 98.88 86 ASP B C 1
ATOM 2581 O O . ASP B 1 86 ? 8.68 -19.688 -12.227 1 98.88 86 ASP B O 1
ATOM 2585 N N . LEU B 1 87 ? 7.281 -20.906 -11 1 98.94 87 LEU B N 1
ATOM 2586 C CA . LEU B 1 87 ? 6.277 -19.859 -10.859 1 98.94 87 LEU B CA 1
ATOM 2587 C C . LEU B 1 87 ? 5.727 -19.812 -9.438 1 98.94 87 LEU B C 1
ATOM 2589 O O . LEU B 1 87 ? 5.34 -20.844 -8.891 1 98.94 87 LEU B O 1
ATOM 2593 N N . LEU B 1 88 ? 5.801 -18.688 -8.836 1 98.94 88 LEU B N 1
ATOM 2594 C CA . LEU B 1 88 ? 5.109 -18.375 -7.586 1 98.94 88 LEU B CA 1
ATOM 2595 C C . LEU B 1 88 ? 3.914 -17.453 -7.84 1 98.94 88 LEU B C 1
ATOM 2597 O O . LEU B 1 88 ? 4.066 -16.375 -8.398 1 98.94 88 LEU B O 1
ATOM 2601 N N . ILE B 1 89 ? 2.758 -17.922 -7.488 1 98.94 89 ILE B N 1
ATOM 2602 C CA . ILE B 1 89 ? 1.548 -17.109 -7.523 1 98.94 89 ILE B CA 1
ATOM 2603 C C . ILE B 1 89 ? 1.165 -16.703 -6.105 1 98.94 89 ILE B C 1
ATOM 2605 O O . ILE B 1 89 ? 0.874 -17.547 -5.258 1 98.94 89 ILE B O 1
ATOM 2609 N N . ASN B 1 90 ? 1.24 -15.453 -5.844 1 98.94 90 ASN B N 1
ATOM 2610 C CA . ASN B 1 90 ? 0.748 -14.914 -4.582 1 98.94 90 ASN B CA 1
ATOM 2611 C C . ASN B 1 90 ? -0.71 -14.477 -4.691 1 98.94 90 ASN B C 1
ATOM 2613 O O . ASN B 1 90 ? -1.013 -13.461 -5.312 1 98.94 90 ASN B O 1
ATOM 2617 N N . GLY B 1 91 ? -1.57 -15.219 -3.967 1 98.44 91 GLY B N 1
ATOM 2618 C CA . GLY B 1 91 ? -2.982 -14.953 -4.191 1 98.44 91 GLY B CA 1
ATOM 2619 C C . GLY B 1 91 ? -3.746 -14.672 -2.914 1 98.44 91 GLY B C 1
ATOM 2620 O O . GLY B 1 91 ? -4.969 -14.516 -2.938 1 98.44 91 GLY B O 1
ATOM 2621 N N . ALA B 1 92 ? -3.039 -14.648 -1.801 1 97.69 92 ALA B N 1
ATOM 2622 C CA . ALA B 1 92 ? -3.721 -14.375 -0.537 1 97.69 92 ALA B CA 1
ATOM 2623 C C . ALA B 1 92 ? -4.301 -12.969 -0.517 1 97.69 92 ALA B C 1
ATOM 2625 O O . ALA B 1 92 ? -3.658 -12.016 -0.968 1 97.69 92 ALA B O 1
ATOM 2626 N N . GLY B 1 93 ? -5.5 -12.812 -0.085 1 96.69 93 GLY B N 1
ATOM 2627 C CA . GLY B 1 93 ? -6.156 -11.523 0.062 1 96.69 93 GLY B CA 1
ATOM 2628 C C . GLY B 1 93 ? -7.43 -11.586 0.883 1 96.69 93 GLY B C 1
ATOM 2629 O O . GLY B 1 93 ? -8.148 -12.594 0.841 1 96.69 93 GLY B O 1
ATOM 2630 N N . ILE B 1 94 ? -7.711 -10.594 1.632 1 96.56 94 ILE B N 1
ATOM 2631 C CA . ILE B 1 94 ? -8.969 -10.445 2.354 1 96.56 94 ILE B CA 1
ATOM 2632 C C . ILE B 1 94 ? -9.547 -9.055 2.111 1 96.56 94 ILE B C 1
ATOM 2634 O O . ILE B 1 94 ? -8.828 -8.141 1.699 1 96.56 94 ILE B O 1
ATOM 2638 N N . LEU B 1 95 ? -10.812 -8.953 2.244 1 97.25 95 LEU B N 1
ATOM 2639 C CA . LEU B 1 95 ? -11.547 -7.699 2.109 1 97.25 95 LEU B CA 1
ATOM 2640 C C . LEU B 1 95 ? -12.367 -7.414 3.361 1 97.25 95 LEU B C 1
ATOM 2642 O O . LEU B 1 95 ? -13.523 -7.84 3.463 1 97.25 95 LEU B O 1
ATOM 2646 N N . ASP B 1 96 ? -11.875 -6.719 4.281 1 97.19 96 ASP B N 1
ATOM 2647 C CA . ASP B 1 96 ? -12.508 -6.316 5.535 1 97.19 96 ASP B CA 1
ATOM 2648 C C . ASP B 1 96 ? -11.883 -5.039 6.082 1 97.19 96 ASP B C 1
ATOM 2650 O O . ASP B 1 96 ? -10.914 -5.094 6.844 1 97.19 96 ASP B O 1
ATOM 2654 N N . ASP B 1 97 ? -12.539 -3.896 5.836 1 98 97 ASP B N 1
ATOM 2655 C CA . ASP B 1 97 ? -11.93 -2.619 6.199 1 98 97 ASP B CA 1
ATOM 2656 C C . ASP B 1 97 ? -12.148 -2.307 7.676 1 98 97 ASP B C 1
ATOM 2658 O O . ASP B 1 97 ? -11.602 -1.336 8.203 1 98 97 ASP B O 1
ATOM 2662 N N . TYR B 1 98 ? -12.883 -3.244 8.438 1 97.38 98 TYR B N 1
ATOM 2663 C CA . TYR B 1 98 ? -12.898 -3.154 9.898 1 97.38 98 TYR B CA 1
ATOM 2664 C C . TYR B 1 98 ? -11.555 -3.58 10.477 1 97.38 98 TYR B C 1
ATOM 2666 O O . TYR B 1 98 ? -11.164 -3.133 11.562 1 97.38 98 TYR B O 1
ATOM 2674 N N . GLN B 1 99 ? -10.898 -4.469 9.703 1 97.81 99 GLN B N 1
ATOM 2675 C CA . GLN B 1 99 ? -9.633 -5.031 10.148 1 97.81 99 GLN B CA 1
ATOM 2676 C C . GLN B 1 99 ? -8.461 -4.414 9.391 1 97.81 99 GLN B C 1
ATOM 2678 O O . GLN B 1 99 ? -7.785 -5.098 8.617 1 97.81 99 GLN B O 1
ATOM 2683 N N . ILE B 1 100 ? -8.148 -3.244 9.758 1 98.38 100 ILE B N 1
ATOM 2684 C CA . ILE B 1 100 ? -7.188 -2.426 9.023 1 98.38 100 ILE B CA 1
ATOM 2685 C C . ILE B 1 100 ? -5.836 -3.133 8.961 1 98.38 100 ILE B C 1
ATOM 2687 O O . ILE B 1 100 ? -5.352 -3.475 7.883 1 98.38 100 ILE B O 1
ATOM 2691 N N . GLU B 1 101 ? -5.27 -3.432 10.086 1 97.94 101 GLU B N 1
ATOM 2692 C CA . GLU B 1 101 ? -3.922 -3.992 10.141 1 97.94 101 GLU B CA 1
ATOM 2693 C C . GLU B 1 101 ? -3.873 -5.379 9.5 1 97.94 101 GLU B C 1
ATOM 2695 O O . GLU B 1 101 ? -2.912 -5.715 8.805 1 97.94 101 GLU B O 1
ATOM 2700 N N . ARG B 1 102 ? -4.891 -6.168 9.766 1 98 102 ARG B N 1
ATOM 2701 C CA . ARG B 1 102 ? -4.914 -7.516 9.203 1 98 102 ARG B CA 1
ATOM 2702 C C . ARG B 1 102 ? -5.02 -7.465 7.684 1 98 102 ARG B C 1
ATOM 2704 O O . ARG B 1 102 ? -4.359 -8.234 6.984 1 98 102 ARG B O 1
ATOM 2711 N N . THR B 1 103 ? -5.898 -6.586 7.164 1 98.69 103 THR B N 1
ATOM 2712 C CA . THR B 1 103 ? -6.051 -6.422 5.723 1 98.69 103 THR B CA 1
ATOM 2713 C C . THR B 1 103 ? -4.719 -6.043 5.082 1 98.69 103 THR B C 1
ATOM 2715 O O . THR B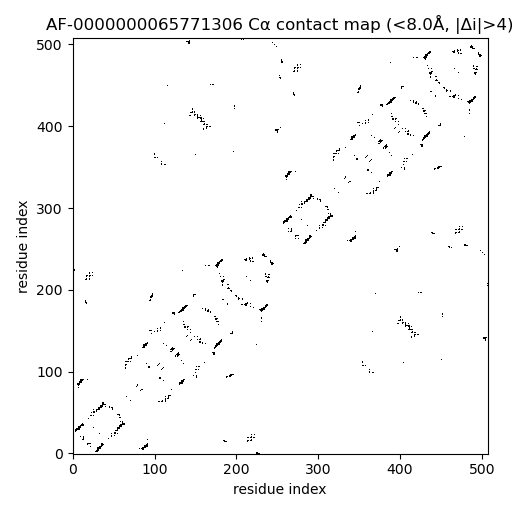 1 103 ? -4.316 -6.633 4.074 1 98.69 103 THR B O 1
ATOM 2718 N N . ILE B 1 104 ? -4.008 -5.145 5.68 1 98.88 104 ILE B N 1
ATOM 2719 C CA . ILE B 1 104 ? -2.723 -4.684 5.168 1 98.88 104 ILE B CA 1
ATOM 2720 C C . ILE B 1 104 ? -1.688 -5.801 5.277 1 98.88 104 ILE B C 1
ATOM 2722 O O . ILE B 1 104 ? -0.918 -6.039 4.348 1 98.88 104 ILE B O 1
ATOM 2726 N N . ALA B 1 105 ? -1.702 -6.52 6.363 1 98.69 105 ALA B N 1
ATOM 2727 C CA . ALA B 1 105 ? -0.75 -7.602 6.609 1 98.69 105 ALA B CA 1
ATOM 2728 C C . ALA B 1 105 ? -0.917 -8.719 5.59 1 98.69 105 ALA B C 1
ATOM 2730 O O . ALA B 1 105 ? 0.069 -9.25 5.074 1 98.69 105 ALA B O 1
ATOM 2731 N N . VAL B 1 106 ? -2.115 -9.047 5.293 1 98.56 106 VAL B N 1
ATOM 2732 C CA . VAL B 1 106 ? -2.381 -10.18 4.406 1 98.56 106 VAL B CA 1
ATOM 2733 C C . VAL B 1 106 ? -2.199 -9.75 2.953 1 98.56 106 VAL B C 1
ATOM 2735 O O . VAL B 1 106 ? -1.455 -10.383 2.201 1 98.56 106 VAL B O 1
ATOM 2738 N N . ASN B 1 107 ? -2.822 -8.633 2.555 1 98.81 107 ASN B N 1
ATOM 2739 C CA . ASN B 1 107 ? -2.936 -8.25 1.151 1 98.81 107 ASN B CA 1
ATOM 2740 C C . ASN B 1 107 ? -1.622 -7.688 0.617 1 98.81 107 ASN B C 1
ATOM 2742 O O . ASN B 1 107 ? -1.354 -7.758 -0.584 1 98.81 107 ASN B O 1
ATOM 2746 N N . PHE B 1 108 ? -0.839 -7.082 1.48 1 98.88 108 PHE B N 1
ATOM 2747 C CA . PHE B 1 108 ? 0.357 -6.391 1.012 1 98.88 108 PHE B CA 1
ATOM 2748 C C . PHE B 1 108 ? 1.607 -6.98 1.655 1 98.88 108 PHE B C 1
ATOM 2750 O O . PHE B 1 108 ? 2.432 -7.594 0.975 1 98.88 108 PHE B O 1
ATOM 2757 N N . ALA B 1 109 ? 1.745 -6.926 2.998 1 98.88 109 ALA B N 1
ATOM 2758 C CA . ALA B 1 109 ? 2.949 -7.422 3.66 1 98.88 109 ALA B CA 1
ATOM 2759 C C . ALA B 1 109 ? 3.168 -8.906 3.369 1 98.88 109 ALA B C 1
ATOM 2761 O O . ALA B 1 109 ? 4.305 -9.344 3.191 1 98.88 109 ALA B O 1
ATOM 2762 N N . GLY B 1 110 ? 2.086 -9.648 3.387 1 98.88 110 GLY B N 1
ATOM 2763 C CA . GLY B 1 110 ? 2.184 -11.062 3.09 1 98.88 110 GLY B CA 1
ATOM 2764 C C . GLY B 1 110 ? 2.777 -11.352 1.723 1 98.88 110 GLY B C 1
ATOM 2765 O O . GLY B 1 110 ? 3.615 -12.242 1.577 1 98.88 110 GLY B O 1
ATOM 2766 N N . THR B 1 111 ? 2.316 -10.586 0.693 1 98.88 111 THR B N 1
ATOM 2767 C CA . THR B 1 111 ? 2.867 -10.695 -0.653 1 98.88 111 THR B CA 1
ATOM 2768 C C . THR B 1 111 ? 4.359 -10.375 -0.654 1 98.88 111 THR B C 1
ATOM 2770 O O . THR B 1 111 ? 5.156 -11.094 -1.251 1 98.88 111 THR B O 1
ATOM 2773 N N . VAL B 1 112 ? 4.77 -9.328 0.026 1 98.94 112 VAL B N 1
ATOM 2774 C CA . VAL B 1 112 ? 6.164 -8.906 0.1 1 98.94 112 VAL B CA 1
ATOM 2775 C C . VAL B 1 112 ? 6.992 -9.984 0.801 1 98.94 112 VAL B C 1
ATOM 2777 O O . VAL B 1 112 ? 8.062 -10.359 0.321 1 98.94 112 VAL B O 1
ATOM 2780 N N . ASN B 1 113 ? 6.484 -10.484 1.914 1 98.81 113 ASN B N 1
ATOM 2781 C CA . ASN B 1 113 ? 7.227 -11.445 2.715 1 98.81 113 ASN B CA 1
ATOM 2782 C C . ASN B 1 113 ? 7.453 -12.75 1.954 1 98.81 113 ASN B C 1
ATOM 2784 O O . ASN B 1 113 ? 8.562 -13.297 1.955 1 98.81 113 ASN B O 1
ATOM 2788 N N . THR B 1 114 ? 6.414 -13.25 1.335 1 98.94 114 THR B N 1
ATOM 2789 C CA . THR B 1 114 ? 6.535 -14.492 0.573 1 98.94 114 THR B CA 1
ATOM 2790 C C . THR B 1 114 ? 7.504 -14.312 -0.595 1 98.94 114 THR B C 1
ATOM 2792 O O . THR B 1 114 ? 8.344 -15.18 -0.848 1 98.94 114 THR B O 1
ATOM 2795 N N . THR B 1 115 ? 7.359 -13.18 -1.314 1 98.94 115 THR B N 1
ATOM 2796 C CA . THR B 1 115 ? 8.25 -12.859 -2.428 1 98.94 115 THR B CA 1
ATOM 2797 C C . THR B 1 115 ? 9.695 -12.75 -1.95 1 98.94 115 THR B C 1
ATOM 2799 O O . THR B 1 115 ? 10.602 -13.297 -2.578 1 98.94 115 THR B O 1
ATOM 2802 N N . THR B 1 116 ? 9.898 -12.039 -0.83 1 98.94 116 THR B N 1
ATOM 2803 C CA . THR B 1 116 ? 11.242 -11.883 -0.276 1 98.94 116 THR B CA 1
ATOM 2804 C C . THR B 1 116 ? 11.82 -13.234 0.121 1 98.94 116 THR B C 1
ATOM 2806 O O . THR B 1 116 ? 13 -13.508 -0.127 1 98.94 116 THR B O 1
ATOM 2809 N N . ALA B 1 117 ? 11.039 -14.102 0.688 1 98.88 117 ALA B N 1
ATOM 2810 C CA . ALA B 1 117 ? 11.477 -15.414 1.155 1 98.88 117 ALA B CA 1
ATOM 2811 C C . ALA B 1 117 ? 11.969 -16.266 -0.006 1 98.88 117 ALA B C 1
ATOM 2813 O O . ALA B 1 117 ? 13.008 -16.938 0.096 1 98.88 117 ALA B O 1
ATOM 2814 N N . ILE B 1 118 ? 11.234 -16.219 -1.108 1 98.94 118 ILE B N 1
ATOM 2815 C CA . ILE B 1 118 ? 11.586 -17.141 -2.184 1 98.94 118 ILE B CA 1
ATOM 2816 C C . ILE B 1 118 ? 12.859 -16.672 -2.869 1 98.94 118 ILE B C 1
ATOM 2818 O O . ILE B 1 118 ? 13.523 -17.438 -3.566 1 98.94 118 ILE B O 1
ATOM 2822 N N . MET B 1 119 ? 13.227 -15.375 -2.727 1 98.88 119 MET B N 1
ATOM 2823 C CA . MET B 1 119 ? 14.445 -14.844 -3.312 1 98.88 119 MET B CA 1
ATOM 2824 C C . MET B 1 119 ? 15.672 -15.562 -2.764 1 98.88 119 MET B C 1
ATOM 2826 O O . MET B 1 119 ? 16.703 -15.641 -3.434 1 98.88 119 MET B O 1
ATOM 2830 N N . ALA B 1 120 ? 15.562 -16.172 -1.569 1 98.5 120 ALA B N 1
ATOM 2831 C CA . ALA B 1 120 ? 16.656 -16.938 -0.996 1 98.5 120 ALA B CA 1
ATOM 2832 C C . ALA B 1 120 ? 17.031 -18.109 -1.896 1 98.5 120 ALA B C 1
ATOM 2834 O O . ALA B 1 120 ? 18.172 -18.594 -1.847 1 98.5 120 ALA B O 1
ATOM 2835 N N . PHE B 1 121 ? 16.141 -18.5 -2.777 1 98.69 121 PHE B N 1
ATOM 2836 C CA . PHE B 1 121 ? 16.359 -19.672 -3.611 1 98.69 121 PHE B CA 1
ATOM 2837 C C . PHE B 1 121 ? 16.453 -19.281 -5.082 1 98.69 121 PHE B C 1
ATOM 2839 O O . PHE B 1 121 ? 16.969 -20.047 -5.898 1 98.69 121 PHE B O 1
ATOM 2846 N N . TRP B 1 122 ? 15.953 -18.047 -5.426 1 98.81 122 TRP B N 1
ATOM 2847 C CA . TRP B 1 122 ? 15.789 -17.672 -6.828 1 98.81 122 TRP B CA 1
ATOM 2848 C C . TRP B 1 122 ? 16.844 -16.656 -7.246 1 98.81 122 TRP B C 1
ATOM 2850 O O . TRP B 1 122 ? 17.219 -16.578 -8.422 1 98.81 122 TRP B O 1
ATOM 2860 N N . ASP B 1 123 ? 17.312 -15.805 -6.316 1 98.62 123 ASP B N 1
ATOM 2861 C CA . ASP B 1 123 ? 18.172 -14.664 -6.625 1 98.62 123 ASP B CA 1
ATOM 2862 C C . ASP B 1 123 ? 19.453 -15.109 -7.309 1 98.62 123 ASP B C 1
ATOM 2864 O O . ASP B 1 123 ? 20.25 -15.859 -6.723 1 98.62 123 ASP B O 1
ATOM 2868 N N . LYS B 1 124 ? 19.656 -14.625 -8.516 1 98.31 124 LYS B N 1
ATOM 2869 C CA . LYS B 1 124 ? 20.797 -15.102 -9.289 1 98.31 124 LYS B CA 1
ATOM 2870 C C . LYS B 1 124 ? 22.109 -14.602 -8.68 1 98.31 124 LYS B C 1
ATOM 2872 O O . LYS B 1 124 ? 23.156 -15.203 -8.891 1 98.31 124 LYS B O 1
ATOM 2877 N N . ARG B 1 125 ? 22.109 -13.531 -7.918 1 98.12 125 ARG B N 1
ATOM 2878 C CA . ARG B 1 125 ? 23.312 -13.008 -7.258 1 98.12 125 ARG B CA 1
ATOM 2879 C C . ARG B 1 125 ? 23.812 -13.984 -6.199 1 98.12 125 ARG B C 1
ATOM 2881 O O . ARG B 1 125 ? 24.984 -13.93 -5.805 1 98.12 125 ARG B O 1
ATOM 2888 N N . LYS B 1 126 ? 22.891 -14.922 -5.863 1 96.94 126 LYS B N 1
ATOM 2889 C CA . LYS B 1 126 ? 23.219 -15.914 -4.84 1 96.94 126 LYS B CA 1
ATOM 2890 C C . LYS B 1 126 ? 23.234 -17.328 -5.422 1 96.94 126 LYS B C 1
ATOM 2892 O O . LYS B 1 126 ? 23.047 -18.297 -4.699 1 96.94 126 LYS B O 1
ATOM 2897 N N . GLY B 1 127 ? 23.25 -17.375 -6.711 1 97.62 127 GLY B N 1
ATOM 2898 C CA . GLY B 1 127 ? 23.375 -18.656 -7.395 1 97.62 127 GLY B CA 1
ATOM 2899 C C . GLY B 1 127 ? 22.047 -19.266 -7.77 1 97.62 127 GLY B C 1
ATOM 2900 O O . GLY B 1 127 ? 22 -20.391 -8.273 1 97.62 127 GLY B O 1
ATOM 2901 N N . GLY B 1 128 ? 20.969 -18.562 -7.543 1 98.12 128 GLY B N 1
ATOM 2902 C CA . GLY B 1 128 ? 19.656 -19.094 -7.867 1 98.12 128 GLY B CA 1
ATOM 2903 C C . GLY B 1 128 ? 19.328 -19.031 -9.352 1 98.12 128 GLY B C 1
ATOM 2904 O O . GLY B 1 128 ? 19.938 -18.25 -10.086 1 98.12 128 GLY B O 1
ATOM 2905 N N . PRO B 1 129 ? 18.406 -19.781 -9.742 1 98.12 129 PRO B N 1
ATOM 2906 C CA . PRO B 1 129 ? 18.078 -19.891 -11.164 1 98.12 129 PRO B CA 1
ATOM 2907 C C . PRO B 1 129 ? 17.094 -18.812 -11.617 1 98.12 129 PRO B C 1
ATOM 2909 O O . PRO B 1 129 ? 16.766 -18.719 -12.805 1 98.12 129 PRO B O 1
ATOM 2912 N N . GLY B 1 130 ? 16.609 -18.016 -10.812 1 98.31 130 GLY B N 1
ATOM 2913 C CA . GLY B 1 130 ? 15.5 -17.109 -11.125 1 98.31 130 GLY B CA 1
ATOM 2914 C C . GLY B 1 130 ? 14.148 -17.781 -11.055 1 98.31 130 GLY B C 1
ATOM 2915 O O . GLY B 1 130 ? 14.031 -18.906 -10.555 1 98.31 130 GLY B O 1
ATOM 2916 N N . GLY B 1 131 ? 13.148 -17.062 -11.469 1 98.62 131 GLY B N 1
ATOM 2917 C CA . GLY B 1 131 ? 11.773 -17.531 -11.461 1 98.62 131 GLY B CA 1
ATOM 2918 C C . GLY B 1 131 ? 10.789 -16.453 -11.906 1 98.62 131 GLY B C 1
ATOM 2919 O O . GLY B 1 131 ? 11.188 -15.398 -12.383 1 98.62 131 GLY B O 1
ATOM 2920 N N . VAL B 1 132 ? 9.508 -16.859 -11.867 1 98.88 132 VAL B N 1
ATOM 2921 C CA . VAL B 1 132 ? 8.438 -15.945 -12.281 1 98.88 132 VAL B CA 1
ATOM 2922 C C . VAL B 1 132 ? 7.461 -15.75 -11.125 1 98.88 132 VAL B C 1
ATOM 2924 O O . VAL B 1 132 ? 7.098 -16.703 -10.438 1 98.88 132 VAL B O 1
ATOM 2927 N N . ILE B 1 133 ? 7.148 -14.508 -10.93 1 98.94 133 ILE B N 1
ATOM 2928 C CA . ILE B 1 133 ? 6.16 -14.18 -9.906 1 98.94 133 ILE B CA 1
ATOM 2929 C C . ILE B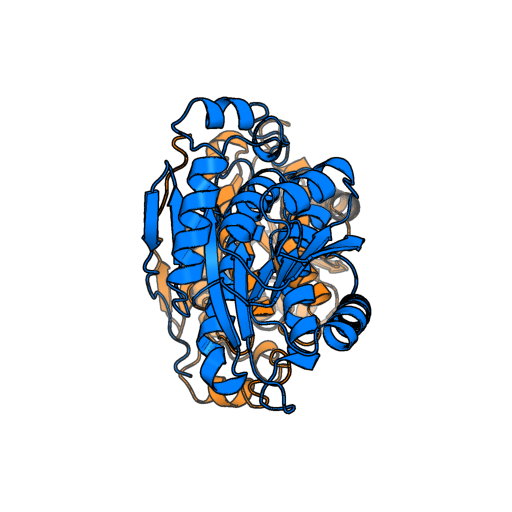 1 133 ? 4.898 -13.633 -10.57 1 98.94 133 ILE B C 1
ATOM 2931 O O . ILE B 1 133 ? 4.977 -12.758 -11.438 1 98.94 133 ILE B O 1
ATOM 2935 N N . ALA B 1 134 ? 3.787 -14.164 -10.242 1 98.94 134 ALA B N 1
ATOM 2936 C CA . ALA B 1 134 ? 2.479 -13.57 -10.516 1 98.94 134 ALA B CA 1
ATOM 2937 C C . ALA B 1 134 ? 1.804 -13.125 -9.219 1 98.94 134 ALA B C 1
ATOM 2939 O O . ALA B 1 134 ? 1.419 -13.953 -8.391 1 98.94 134 ALA B O 1
ATOM 2940 N N . ASN B 1 135 ? 1.686 -11.852 -9.016 1 98.94 135 ASN B N 1
ATOM 2941 C CA . ASN B 1 135 ? 0.978 -11.32 -7.859 1 98.94 135 ASN B CA 1
ATOM 2942 C C . ASN B 1 135 ? -0.467 -10.961 -8.195 1 98.94 135 ASN B C 1
ATOM 2944 O O . ASN B 1 135 ? -0.721 -10.195 -9.125 1 98.94 135 ASN B O 1
ATOM 2948 N N . ILE B 1 136 ? -1.398 -11.57 -7.465 1 98.75 136 ILE B N 1
ATOM 2949 C CA . ILE B 1 136 ? -2.805 -11.219 -7.629 1 98.75 136 ILE B CA 1
ATOM 2950 C C . ILE B 1 136 ? -3.104 -9.93 -6.859 1 98.75 136 ILE B C 1
ATOM 2952 O O . ILE B 1 136 ? -3.078 -9.914 -5.625 1 98.75 136 ILE B O 1
ATOM 2956 N N . CYS B 1 137 ? -3.342 -8.922 -7.574 1 98.56 137 CYS B N 1
ATOM 2957 C CA . CYS B 1 137 ? -3.738 -7.621 -7.059 1 98.56 137 CYS B CA 1
ATOM 2958 C C . CYS B 1 137 ? -5.234 -7.391 -7.242 1 98.56 137 CYS B C 1
ATOM 2960 O O . CYS B 1 137 ? -6.051 -8.203 -6.809 1 98.56 137 CYS B O 1
ATOM 2962 N N . SER B 1 138 ? -5.645 -6.266 -7.848 1 98.38 138 SER B N 1
ATOM 2963 C CA . SER B 1 138 ? -7.043 -5.945 -8.102 1 98.38 138 SER B CA 1
ATOM 2964 C C . SER B 1 138 ? -7.172 -4.727 -9.016 1 98.38 138 SER B C 1
ATOM 2966 O O . SER B 1 138 ? -6.281 -3.875 -9.047 1 98.38 138 SER B O 1
ATOM 2968 N N . VAL B 1 139 ? -8.25 -4.66 -9.742 1 98.06 139 VAL B N 1
ATOM 2969 C CA . VAL B 1 139 ? -8.57 -3.445 -10.484 1 98.06 139 VAL B CA 1
ATOM 2970 C C . VAL B 1 139 ? -8.719 -2.271 -9.523 1 98.06 139 VAL B C 1
ATOM 2972 O O . VAL B 1 139 ? -8.531 -1.115 -9.906 1 98.06 139 VAL B O 1
ATOM 2975 N N . THR B 1 140 ? -9.047 -2.555 -8.289 1 97.81 140 THR B N 1
ATOM 2976 C CA . THR B 1 140 ? -9.188 -1.489 -7.305 1 97.81 140 THR B CA 1
ATOM 2977 C C . THR B 1 140 ? -7.836 -0.831 -7.02 1 97.81 140 THR B C 1
ATOM 2979 O O . THR B 1 140 ? -7.781 0.264 -6.457 1 97.81 140 THR B O 1
ATOM 2982 N N . GLY B 1 141 ? -6.719 -1.476 -7.395 1 97.69 141 GLY B N 1
ATOM 2983 C CA . GLY B 1 141 ? -5.395 -0.882 -7.297 1 97.69 141 GLY B CA 1
ATOM 2984 C C . GLY B 1 141 ? -5.137 0.18 -8.352 1 97.69 141 GLY B C 1
ATOM 2985 O O . GLY B 1 141 ? -4.219 0.988 -8.211 1 97.69 141 GLY B O 1
ATOM 2986 N N . PHE B 1 142 ? -5.949 0.113 -9.453 1 96.88 142 PHE B N 1
ATOM 2987 C CA . PHE B 1 142 ? -5.906 1.163 -10.461 1 96.88 142 PHE B CA 1
ATOM 2988 C C . PHE B 1 142 ? -6.68 2.391 -10 1 96.88 142 PHE B C 1
ATOM 2990 O O . PHE B 1 142 ? -6.145 3.5 -9.977 1 96.88 142 PHE B O 1
ATOM 2997 N N . ASN B 1 143 ? -7.914 2.1 -9.719 1 96.31 143 ASN B N 1
ATOM 2998 C CA . ASN B 1 143 ? -8.891 3.043 -9.188 1 96.31 143 ASN B CA 1
ATOM 2999 C C . ASN B 1 143 ? -9.711 2.424 -8.062 1 96.31 143 ASN B C 1
ATOM 3001 O O . ASN B 1 143 ? -10.438 1.448 -8.273 1 96.31 143 ASN B O 1
ATOM 3005 N N . ALA B 1 144 ? -9.727 3.078 -6.957 1 97.38 144 ALA B N 1
ATOM 3006 C CA . ALA B 1 144 ? -10.234 2.482 -5.727 1 97.38 144 ALA B CA 1
ATOM 3007 C C . ALA B 1 144 ? -11.758 2.428 -5.73 1 97.38 144 ALA B C 1
ATOM 3009 O O . ALA B 1 144 ? -12.414 3.311 -6.289 1 97.38 144 ALA B O 1
ATOM 3010 N N . ILE B 1 145 ? -12.305 1.374 -5.176 1 97 145 ILE B N 1
ATOM 3011 C CA . ILE B 1 145 ? -13.609 1.495 -4.527 1 97 145 ILE B CA 1
ATOM 3012 C C . ILE B 1 145 ? -13.461 2.275 -3.223 1 97 145 ILE B C 1
ATOM 3014 O O . ILE B 1 145 ? -12.93 1.756 -2.238 1 97 145 ILE B O 1
ATOM 3018 N N . TYR B 1 146 ? -13.906 3.484 -3.25 1 97.75 146 TYR B N 1
ATOM 3019 C CA . TYR B 1 146 ? -13.516 4.395 -2.178 1 97.75 146 TYR B CA 1
ATOM 3020 C C . TYR B 1 146 ? -14.219 4.031 -0.873 1 97.75 146 TYR B C 1
ATOM 3022 O O . TYR B 1 146 ? -13.805 4.473 0.202 1 97.75 146 TYR B O 1
ATOM 3030 N N . GLN B 1 147 ? -15.227 3.092 -0.876 1 98.12 147 GLN B N 1
ATOM 3031 C CA . GLN B 1 147 ? -15.906 2.637 0.33 1 98.12 147 GLN B CA 1
ATOM 3032 C C . GLN B 1 147 ? -15.055 1.628 1.098 1 98.12 147 GLN B C 1
ATOM 3034 O O . GLN B 1 147 ? -15.289 1.394 2.285 1 98.12 147 GLN B O 1
ATOM 3039 N N . VAL B 1 148 ? -14.172 0.982 0.374 1 98.44 148 VAL B N 1
ATOM 3040 C CA . VAL B 1 148 ? -13.203 0.079 0.996 1 98.44 148 VAL B CA 1
ATOM 3041 C C . VAL B 1 148 ? -11.789 0.566 0.72 1 98.44 148 VAL B C 1
ATOM 3043 O O . VAL B 1 148 ? -10.984 -0.146 0.108 1 98.44 148 VAL B O 1
ATOM 3046 N N . PRO B 1 149 ? -11.438 1.735 1.266 1 98.81 149 PRO B N 1
ATOM 3047 C CA . PRO B 1 149 ? -10.18 2.402 0.936 1 98.81 149 PRO B CA 1
ATOM 3048 C C . PRO B 1 149 ? -8.961 1.642 1.446 1 98.81 149 PRO B C 1
ATOM 3050 O O . PRO B 1 149 ? -7.875 1.737 0.859 1 98.81 149 PRO B O 1
ATOM 3053 N N . VAL B 1 150 ? -9.047 0.864 2.568 1 98.88 150 VAL B N 1
ATOM 3054 C CA . VAL B 1 150 ? -7.926 0.106 3.113 1 98.88 150 VAL B CA 1
ATOM 3055 C C . VAL B 1 150 ? -7.59 -1.059 2.188 1 98.88 150 VAL B C 1
ATOM 3057 O O . VAL B 1 150 ? -6.434 -1.236 1.799 1 98.88 150 VAL B O 1
ATOM 3060 N N . TYR B 1 151 ? -8.57 -1.779 1.781 1 98.75 151 TYR B N 1
ATOM 3061 C CA . TYR B 1 151 ? -8.398 -2.865 0.824 1 98.75 151 TYR B CA 1
ATOM 3062 C C . TYR B 1 151 ? -7.801 -2.352 -0.481 1 98.75 151 TYR B C 1
ATOM 3064 O O . TYR B 1 151 ? -6.777 -2.859 -0.948 1 98.75 151 TYR B O 1
ATOM 3072 N N . SER B 1 152 ? -8.5 -1.33 -1.065 1 98.81 152 SER B N 1
ATOM 3073 C CA . SER B 1 152 ? -8.086 -0.808 -2.363 1 98.81 152 SER B CA 1
ATOM 3074 C C . SER B 1 152 ? -6.641 -0.32 -2.326 1 98.81 152 SER B C 1
ATOM 3076 O O . SER B 1 152 ? -5.867 -0.578 -3.252 1 98.81 152 SER B O 1
ATOM 3078 N N . ALA B 1 153 ? -6.301 0.319 -1.27 1 98.94 153 ALA B N 1
ATOM 3079 C CA . ALA B 1 153 ? -4.941 0.835 -1.123 1 98.94 153 ALA B CA 1
ATOM 3080 C C . ALA B 1 153 ? -3.936 -0.302 -0.979 1 98.94 153 ALA B C 1
ATOM 3082 O O . ALA B 1 153 ? -2.824 -0.226 -1.506 1 98.94 153 ALA B O 1
ATOM 3083 N N . SER B 1 154 ? -4.254 -1.333 -0.214 1 98.94 154 SER B N 1
ATOM 3084 C CA . SER B 1 154 ? -3.361 -2.479 -0.074 1 98.94 154 SER B CA 1
ATOM 3085 C C . SER B 1 154 ? -3.096 -3.141 -1.423 1 98.94 154 SER B C 1
ATOM 3087 O O . SER B 1 154 ? -1.987 -3.613 -1.68 1 98.94 154 SER B O 1
ATOM 3089 N N . LYS B 1 155 ? -4.078 -3.146 -2.256 1 98.88 155 LYS B N 1
ATOM 3090 C CA . LYS B 1 155 ? -3.922 -3.736 -3.582 1 98.88 155 LYS B CA 1
ATOM 3091 C C . LYS B 1 155 ? -3.131 -2.814 -4.504 1 98.88 155 LYS B C 1
ATOM 3093 O O . LYS B 1 155 ? -2.379 -3.283 -5.363 1 98.88 155 LYS B O 1
ATOM 3098 N N . ALA B 1 156 ? -3.297 -1.501 -4.336 1 98.81 156 ALA B N 1
ATOM 3099 C CA . ALA B 1 156 ? -2.434 -0.554 -5.039 1 98.81 156 ALA B CA 1
ATOM 3100 C C . ALA B 1 156 ? -0.969 -0.767 -4.668 1 98.81 156 ALA B C 1
ATOM 3102 O O . ALA B 1 156 ? -0.087 -0.685 -5.527 1 98.81 156 ALA B O 1
ATOM 3103 N N . ALA B 1 157 ? -0.743 -1.026 -3.434 1 98.94 157 ALA B N 1
ATOM 3104 C CA . ALA B 1 157 ? 0.613 -1.282 -2.953 1 98.94 157 ALA B CA 1
ATOM 3105 C C . ALA B 1 157 ? 1.188 -2.549 -3.582 1 98.94 157 ALA B C 1
ATOM 3107 O O . ALA B 1 157 ? 2.33 -2.557 -4.047 1 98.94 157 ALA B O 1
ATOM 3108 N N . ALA B 1 158 ? 0.407 -3.59 -3.594 1 98.88 158 ALA B N 1
ATOM 3109 C CA . ALA B 1 158 ? 0.853 -4.844 -4.191 1 98.88 158 ALA B CA 1
ATOM 3110 C C . ALA B 1 158 ? 1.207 -4.656 -5.664 1 98.88 158 ALA B C 1
ATOM 3112 O O . ALA B 1 158 ? 2.191 -5.219 -6.148 1 98.88 158 ALA B O 1
ATOM 3113 N N . LEU B 1 159 ? 0.407 -3.895 -6.348 1 98.81 159 LEU B N 1
ATOM 3114 C CA . LEU B 1 159 ? 0.663 -3.602 -7.754 1 98.81 159 LEU B CA 1
ATOM 3115 C C . LEU B 1 159 ? 1.98 -2.854 -7.922 1 98.81 159 LEU B C 1
ATOM 3117 O O . LEU B 1 159 ? 2.803 -3.217 -8.766 1 98.81 159 LEU B O 1
ATOM 3121 N N . SER B 1 160 ? 2.18 -1.822 -7.133 1 98.81 160 SER B N 1
ATOM 3122 C CA . SER B 1 160 ? 3.416 -1.049 -7.18 1 98.81 160 SER B CA 1
ATOM 3123 C C . SER B 1 160 ? 4.633 -1.93 -6.906 1 98.81 160 SER B C 1
ATOM 3125 O O . SER B 1 160 ? 5.637 -1.848 -7.617 1 98.81 160 SER B O 1
ATOM 3127 N N . PHE B 1 161 ? 4.531 -2.789 -5.895 1 98.94 161 PHE B N 1
ATOM 3128 C CA . PHE B 1 161 ? 5.602 -3.711 -5.531 1 98.94 161 PHE B CA 1
ATOM 3129 C C . PHE B 1 161 ? 5.941 -4.633 -6.695 1 98.94 161 PHE B C 1
ATOM 3131 O O . PHE B 1 161 ? 7.117 -4.832 -7.016 1 98.94 161 PHE B O 1
ATOM 3138 N N . THR B 1 162 ? 4.93 -5.109 -7.359 1 98.94 162 THR B N 1
ATOM 3139 C CA . THR B 1 162 ? 5.102 -6.031 -8.477 1 98.94 162 THR B CA 1
ATOM 3140 C C . THR B 1 162 ? 5.836 -5.352 -9.633 1 98.94 162 THR B C 1
ATOM 3142 O O . THR B 1 162 ? 6.75 -5.93 -10.219 1 98.94 162 THR B O 1
ATOM 3145 N N . ASN B 1 163 ? 5.406 -4.137 -9.914 1 98.44 163 ASN B N 1
ATOM 3146 C CA . ASN B 1 163 ? 6.062 -3.385 -10.984 1 98.44 163 ASN B CA 1
ATOM 3147 C C . ASN B 1 163 ? 7.547 -3.189 -10.695 1 98.44 163 ASN B C 1
ATOM 3149 O O . ASN B 1 163 ? 8.367 -3.236 -11.617 1 98.44 163 ASN B O 1
ATOM 3153 N N . SER B 1 164 ? 7.875 -2.979 -9.477 1 98.69 164 SER B N 1
ATOM 3154 C CA . SER B 1 164 ? 9.273 -2.811 -9.086 1 98.69 164 SER B CA 1
ATOM 3155 C C . SER B 1 164 ? 10.062 -4.098 -9.305 1 98.69 164 SER B C 1
ATOM 3157 O O . SER B 1 164 ? 11.195 -4.059 -9.797 1 98.69 164 SER B O 1
ATOM 3159 N N . LEU B 1 165 ? 9.469 -5.203 -8.945 1 98.88 165 LEU B N 1
ATOM 3160 C CA . LEU B 1 165 ? 10.133 -6.488 -9.125 1 98.88 165 LEU B CA 1
ATOM 3161 C C . LEU B 1 165 ? 10.492 -6.715 -10.594 1 98.88 165 LEU B C 1
ATOM 3163 O O . LEU B 1 165 ? 11.586 -7.188 -10.906 1 98.88 165 LEU B O 1
ATOM 3167 N N . ALA B 1 166 ? 9.539 -6.418 -11.445 1 98.75 166 ALA B N 1
ATOM 3168 C CA . ALA B 1 166 ? 9.758 -6.594 -12.883 1 98.75 166 ALA B CA 1
ATOM 3169 C C . ALA B 1 166 ? 10.984 -5.809 -13.344 1 98.75 166 ALA B C 1
ATOM 3171 O O . ALA B 1 166 ? 11.773 -6.305 -14.156 1 98.75 166 ALA B O 1
ATOM 3172 N N . LYS B 1 167 ? 11.148 -4.625 -12.852 1 98.25 167 LYS B N 1
ATOM 3173 C CA . LYS B 1 167 ? 12.258 -3.762 -13.234 1 98.25 167 LYS B CA 1
ATOM 3174 C C . LYS B 1 167 ? 13.57 -4.258 -12.633 1 98.25 167 LYS B C 1
ATOM 3176 O O . LYS B 1 167 ? 14.648 -3.961 -13.156 1 98.25 167 LYS B O 1
ATOM 3181 N N . LEU B 1 168 ? 13.539 -5.023 -11.602 1 98.69 168 LEU B N 1
ATOM 3182 C CA . LEU B 1 168 ? 14.727 -5.551 -10.93 1 98.69 168 LEU B CA 1
ATOM 3183 C C . LEU B 1 168 ? 15.172 -6.863 -11.562 1 98.69 168 LEU B C 1
ATOM 3185 O O . LEU B 1 168 ? 16.203 -7.418 -11.18 1 98.69 168 LEU B O 1
ATOM 3189 N N . ALA B 1 169 ? 14.484 -7.328 -12.555 1 98.75 169 ALA B N 1
ATOM 3190 C CA . ALA B 1 169 ? 14.719 -8.633 -13.164 1 98.75 169 ALA B CA 1
ATOM 3191 C C . ALA B 1 169 ? 16.156 -8.758 -13.656 1 98.75 169 ALA B C 1
ATOM 3193 O O . ALA B 1 169 ? 16.797 -9.797 -13.469 1 98.75 169 ALA B O 1
ATOM 3194 N N . PRO B 1 170 ? 16.703 -7.66 -14.289 1 98.38 170 PRO B N 1
ATOM 3195 C CA . PRO B 1 170 ? 18.094 -7.809 -14.75 1 98.38 170 PRO B CA 1
ATOM 3196 C C . PRO B 1 170 ? 19.062 -8.078 -13.609 1 98.38 170 PRO B C 1
ATOM 3198 O O . PRO B 1 170 ? 20.109 -8.688 -13.82 1 98.38 170 PRO B O 1
ATOM 3201 N N . ILE B 1 171 ? 18.719 -7.719 -12.398 1 98.31 171 ILE B N 1
ATOM 3202 C CA . ILE B 1 171 ? 19.594 -7.859 -11.242 1 98.31 171 ILE B CA 1
ATOM 3203 C C . ILE B 1 171 ? 19.328 -9.195 -10.555 1 98.31 171 ILE B C 1
ATOM 3205 O O . ILE B 1 171 ? 20.281 -9.914 -10.203 1 98.31 171 ILE B O 1
ATOM 3209 N N . THR B 1 172 ? 18.125 -9.625 -10.43 1 98.69 172 THR B N 1
ATOM 3210 C CA . THR B 1 172 ? 17.766 -10.75 -9.562 1 98.69 172 THR B CA 1
ATOM 3211 C C . THR B 1 172 ? 17.562 -12.023 -10.375 1 98.69 172 THR B C 1
ATOM 3213 O O . THR B 1 172 ? 17.578 -13.125 -9.828 1 98.69 172 THR B O 1
ATOM 3216 N N . GLY B 1 173 ? 17.234 -11.867 -11.703 1 98.75 173 GLY B N 1
ATOM 3217 C CA . GLY B 1 173 ? 16.875 -13.008 -12.523 1 98.75 173 GLY B CA 1
ATOM 3218 C C . GLY B 1 173 ? 15.422 -13.43 -12.352 1 98.75 173 GLY B C 1
ATOM 3219 O O . GLY B 1 173 ? 15.008 -14.477 -12.852 1 98.75 173 GLY B O 1
ATOM 3220 N N . VAL B 1 174 ? 14.664 -12.648 -11.602 1 98.88 174 VAL B N 1
ATOM 3221 C CA . VAL B 1 174 ? 13.266 -12.953 -11.32 1 98.88 174 VAL B CA 1
ATOM 3222 C C . VAL B 1 174 ? 12.359 -11.969 -12.055 1 98.88 174 VAL B C 1
ATOM 3224 O O . VAL B 1 174 ? 12.531 -10.758 -11.938 1 98.88 174 VAL B O 1
ATOM 3227 N N . THR B 1 175 ? 11.469 -12.484 -12.922 1 98.88 175 THR B N 1
ATOM 3228 C CA . THR B 1 175 ? 10.492 -11.641 -13.602 1 98.88 175 THR B CA 1
ATOM 3229 C C . THR B 1 175 ? 9.172 -11.625 -12.836 1 98.88 175 THR B C 1
ATOM 3231 O O . THR B 1 175 ? 8.953 -12.445 -11.938 1 98.88 175 THR B O 1
ATOM 3234 N N . ALA B 1 176 ? 8.375 -10.625 -13.109 1 98.94 176 ALA B N 1
ATOM 3235 C CA . ALA B 1 176 ? 7.125 -10.492 -12.359 1 98.94 176 ALA B CA 1
ATOM 3236 C C . ALA B 1 176 ? 6.055 -9.797 -13.195 1 98.94 176 ALA B C 1
ATOM 3238 O O . ALA B 1 176 ? 6.371 -8.953 -14.039 1 98.9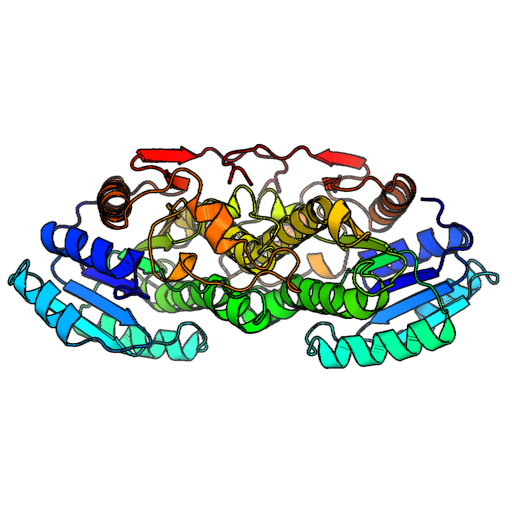4 176 ALA B O 1
ATOM 3239 N N . TYR B 1 177 ? 4.832 -10.156 -12.969 1 98.88 177 TYR B N 1
ATOM 3240 C CA . TYR B 1 177 ? 3.68 -9.445 -13.516 1 98.88 177 TYR B CA 1
ATOM 3241 C C . TYR B 1 177 ? 2.508 -9.484 -12.547 1 98.88 177 TYR B C 1
ATOM 3243 O O . TYR B 1 177 ? 2.486 -10.289 -11.617 1 98.88 177 TYR B O 1
ATOM 3251 N N . SER B 1 178 ? 1.614 -8.547 -12.719 1 98.88 178 SER B N 1
ATOM 3252 C CA . SER B 1 178 ? 0.459 -8.461 -11.836 1 98.88 178 SER B CA 1
ATOM 3253 C C . SER B 1 178 ? -0.804 -8.969 -12.516 1 98.88 178 SER B C 1
ATOM 3255 O O . SER B 1 178 ? -0.98 -8.781 -13.727 1 98.88 178 SER B O 1
ATOM 3257 N N . ILE B 1 179 ? -1.617 -9.68 -11.789 1 98.94 179 ILE B N 1
ATOM 3258 C CA . ILE B 1 179 ? -2.965 -10.102 -12.156 1 98.94 179 ILE B CA 1
ATOM 3259 C C . ILE B 1 179 ? -3.99 -9.234 -11.43 1 98.94 179 ILE B C 1
ATOM 3261 O O . ILE B 1 179 ? -4.035 -9.219 -10.195 1 98.94 179 ILE B O 1
ATOM 3265 N N . ASN B 1 180 ? -4.805 -8.539 -12.133 1 98.88 180 ASN B N 1
ATOM 3266 C CA . ASN B 1 180 ? -5.742 -7.598 -11.531 1 98.88 180 ASN B CA 1
ATOM 3267 C C . ASN B 1 180 ? -7.184 -7.926 -11.906 1 98.88 180 ASN B C 1
ATOM 3269 O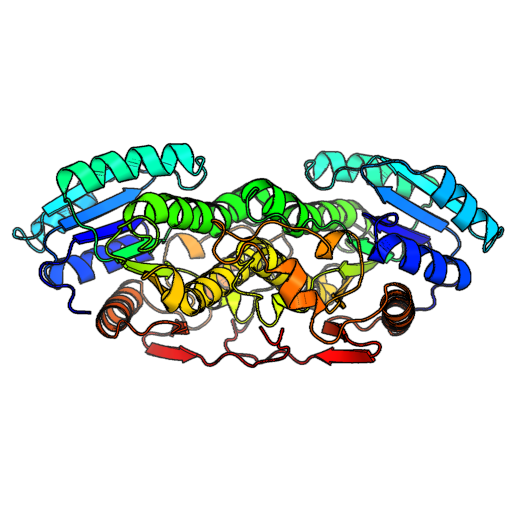 O . ASN B 1 180 ? -7.723 -7.363 -12.867 1 98.88 180 ASN B O 1
ATOM 3273 N N . PRO B 1 181 ? -7.77 -8.789 -11.133 1 98.56 181 PRO B N 1
ATOM 3274 C CA . PRO B 1 181 ? -9.148 -9.188 -11.414 1 98.56 181 PRO B CA 1
ATOM 3275 C C . PRO B 1 181 ? -10.156 -8.07 -11.148 1 98.56 181 PRO B C 1
ATOM 3277 O O . PRO B 1 181 ? -10 -7.309 -10.188 1 98.56 181 PRO B O 1
ATOM 3280 N N . GLY B 1 182 ? -11.109 -7.918 -12 1 97.69 182 GLY B N 1
ATOM 3281 C CA . GLY B 1 182 ? -12.297 -7.129 -11.703 1 97.69 182 GLY B CA 1
ATOM 3282 C C . GLY B 1 182 ? -13.234 -7.805 -10.727 1 97.69 182 GLY B C 1
ATOM 3283 O O . GLY B 1 182 ? -12.859 -8.781 -10.07 1 97.69 182 GLY B O 1
ATOM 3284 N N . ILE B 1 183 ? -14.422 -7.219 -10.547 1 96.56 183 ILE B N 1
ATOM 3285 C CA . ILE B 1 183 ? -15.391 -7.789 -9.625 1 96.56 183 ILE B CA 1
ATOM 3286 C C . ILE B 1 183 ? -15.742 -9.211 -10.055 1 96.56 183 ILE B C 1
ATOM 3288 O O . ILE B 1 183 ? -16.328 -9.414 -11.125 1 96.56 183 ILE B O 1
ATOM 3292 N N . THR B 1 184 ? -15.305 -10.156 -9.289 1 96.75 184 THR B N 1
ATOM 3293 C CA . THR B 1 184 ? -15.492 -11.578 -9.555 1 96.75 184 THR B CA 1
ATOM 3294 C C . THR B 1 184 ? -16.438 -12.203 -8.523 1 96.75 184 THR B C 1
ATOM 3296 O O . THR B 1 184 ? -16.281 -12 -7.32 1 96.75 184 THR B O 1
ATOM 3299 N N . LYS B 1 185 ? -17.406 -12.938 -8.953 1 93.44 185 LYS B N 1
ATOM 3300 C CA . LYS B 1 185 ? -18.406 -13.523 -8.062 1 93.44 185 LYS B CA 1
ATOM 3301 C C . LYS B 1 185 ? -17.797 -14.633 -7.211 1 93.44 185 LYS B C 1
ATOM 3303 O O . LYS B 1 185 ? -17.75 -15.789 -7.633 1 93.44 185 LYS B O 1
ATOM 3308 N N . THR B 1 186 ? -17.344 -14.25 -6.043 1 92 186 THR B N 1
ATOM 3309 C CA . THR B 1 186 ? -16.781 -15.141 -5.027 1 92 186 THR B CA 1
ATOM 3310 C C . THR B 1 186 ? -17.297 -14.758 -3.637 1 92 186 THR B C 1
ATOM 3312 O O . THR B 1 186 ? -18.016 -13.773 -3.484 1 92 186 THR B O 1
ATOM 3315 N N . THR B 1 187 ? -16.938 -15.547 -2.699 1 84.31 187 THR B N 1
ATOM 3316 C CA . THR B 1 187 ? -17.312 -15.258 -1.318 1 84.31 187 THR B CA 1
ATOM 3317 C C . THR B 1 187 ? -16.734 -13.922 -0.872 1 84.31 187 THR B C 1
ATOM 3319 O O . THR B 1 187 ? -17.328 -13.219 -0.051 1 84.31 187 THR B O 1
ATOM 3322 N N . LEU B 1 188 ? -15.617 -13.531 -1.44 1 83.19 188 LEU B N 1
ATOM 3323 C CA . LEU B 1 188 ? -14.922 -12.305 -1.066 1 83.19 188 LEU B CA 1
ATOM 3324 C C . LEU B 1 188 ? -15.797 -11.086 -1.312 1 83.19 188 LEU B C 1
ATOM 3326 O O . LEU B 1 188 ? -15.719 -10.102 -0.575 1 83.19 188 LEU B O 1
ATOM 3330 N N . VAL B 1 189 ? -16.75 -11.141 -2.289 1 85.69 189 VAL B N 1
ATOM 3331 C CA . VAL B 1 189 ? -17.469 -9.93 -2.662 1 85.69 189 VAL B CA 1
ATOM 3332 C C . VAL B 1 189 ? -18.922 -10.039 -2.188 1 85.69 189 VAL B C 1
ATOM 3334 O O . VAL B 1 189 ? -19.703 -9.109 -2.365 1 85.69 189 VAL B O 1
ATOM 3337 N N . HIS B 1 190 ? -19.266 -11.172 -1.636 1 86.19 190 HIS B N 1
ATOM 3338 C CA . HIS B 1 190 ? -20.656 -11.367 -1.25 1 86.19 190 HIS B CA 1
ATOM 3339 C C . HIS B 1 190 ? -21 -10.547 -0.013 1 86.19 190 HIS B C 1
ATOM 3341 O O . HIS B 1 190 ? -22.094 -9.977 0.069 1 86.19 190 HIS B O 1
ATOM 3347 N N . LYS B 1 191 ? -20.109 -10.547 0.898 1 88 191 LYS B N 1
ATOM 3348 C CA . LYS B 1 191 ? -20.312 -9.719 2.082 1 88 191 LYS B CA 1
ATOM 3349 C C . LYS B 1 191 ? -18.969 -9.281 2.672 1 88 191 LYS B C 1
ATOM 3351 O O . LYS B 1 191 ? -18.109 -10.125 2.947 1 88 191 LYS B O 1
ATOM 3356 N N . PHE B 1 192 ? -18.844 -7.992 2.717 1 92.44 192 PHE B N 1
ATOM 3357 C CA . PHE B 1 192 ? -17.656 -7.453 3.346 1 92.44 192 PHE B CA 1
ATOM 3358 C C . PHE B 1 192 ? -17.938 -6.105 4 1 92.44 192 PHE B C 1
ATOM 3360 O O . PHE B 1 192 ? -19.016 -5.527 3.793 1 92.44 192 PHE B O 1
ATOM 3367 N N . ASN B 1 193 ? -17.062 -5.672 4.863 1 95.12 193 ASN B N 1
ATOM 3368 C CA . ASN B 1 193 ? -17.25 -4.457 5.652 1 95.12 193 ASN B CA 1
ATOM 3369 C C . ASN B 1 193 ? -16.531 -3.264 5.016 1 95.12 193 ASN B C 1
ATOM 3371 O O . ASN B 1 193 ? -15.352 -3.344 4.684 1 95.12 193 ASN B O 1
ATOM 3375 N N . SER B 1 194 ? -17.328 -2.191 4.84 1 97.25 194 SER B N 1
ATOM 3376 C CA . SER B 1 194 ? -16.75 -0.929 4.395 1 97.25 194 SER B CA 1
ATOM 3377 C C . SER B 1 194 ? -16.109 -0.174 5.551 1 97.25 194 SER B C 1
ATOM 3379 O O . SER B 1 194 ? -16.453 -0.399 6.715 1 97.25 194 SER B O 1
ATOM 3381 N N . TRP B 1 195 ? -15.188 0.718 5.246 1 98.5 195 TRP B N 1
ATOM 3382 C CA . TRP B 1 195 ? -14.461 1.519 6.23 1 98.5 195 TRP B CA 1
ATOM 3383 C C . TRP B 1 195 ? -15.414 2.428 7 1 98.5 195 TRP B C 1
ATOM 3385 O O . TRP B 1 195 ? -16.125 3.236 6.402 1 98.5 195 TRP B O 1
ATOM 3395 N N . LEU B 1 196 ? -15.547 2.215 8.328 1 98.19 196 LEU B N 1
ATOM 3396 C CA . LEU B 1 196 ? -16.375 3.004 9.234 1 98.19 196 LEU B CA 1
ATOM 3397 C C . LEU B 1 196 ? -17.844 2.982 8.781 1 98.19 196 LEU B C 1
ATOM 3399 O O . LEU B 1 196 ? -18.562 3.961 8.969 1 98.19 196 LEU B O 1
ATOM 3403 N N . ASP B 1 197 ? -18.219 1.951 8.055 1 98.12 197 ASP B N 1
ATOM 3404 C CA . ASP B 1 197 ? -19.594 1.778 7.582 1 98.12 197 ASP B CA 1
ATOM 3405 C C . ASP B 1 197 ? -20.031 2.961 6.723 1 98.12 197 ASP B C 1
ATOM 3407 O O . ASP B 1 197 ? -21.172 3.402 6.805 1 98.12 197 ASP B O 1
ATOM 3411 N N . VAL B 1 198 ? -19.156 3.479 5.93 1 98.12 198 VAL B N 1
ATOM 3412 C CA . VAL B 1 198 ? -19.5 4.602 5.066 1 98.12 198 VAL B CA 1
ATOM 3413 C C . VAL B 1 198 ? -20.5 4.152 4.012 1 98.12 198 VAL B C 1
ATOM 3415 O O . VAL B 1 198 ? -21.203 4.98 3.422 1 98.12 198 VAL B O 1
ATOM 3418 N N . GLU B 1 199 ? -20.484 2.85 3.703 1 96.75 199 GLU B N 1
ATOM 3419 C CA . GLU B 1 199 ? -21.484 2.238 2.828 1 96.75 199 GLU B CA 1
ATOM 3420 C C . GLU B 1 199 ? -21.734 0.781 3.203 1 96.75 199 GLU B C 1
ATOM 3422 O O . GLU B 1 199 ? -21.141 -0.126 2.609 1 96.75 199 GLU B O 1
ATOM 3427 N N . PRO B 1 200 ? -22.625 0.548 4.105 1 95.25 200 PRO B N 1
ATOM 3428 C CA . PRO B 1 200 ? -22.859 -0.809 4.605 1 95.25 200 PRO B CA 1
ATOM 3429 C C . PRO B 1 200 ? -23.344 -1.763 3.516 1 95.25 200 PRO B C 1
ATOM 3431 O O . PRO B 1 200 ? -23.188 -2.98 3.643 1 95.25 200 PRO B O 1
ATOM 3434 N N . ARG B 1 201 ? -23.859 -1.25 2.373 1 94.88 201 ARG B N 1
ATOM 3435 C CA . ARG B 1 201 ? -24.406 -2.084 1.307 1 94.88 201 ARG B CA 1
ATOM 3436 C C . ARG B 1 201 ? -23.422 -2.189 0.142 1 94.88 201 ARG B C 1
ATOM 3438 O O . ARG B 1 201 ? -23.812 -2.512 -0.98 1 94.88 201 ARG B O 1
ATOM 3445 N N . VAL B 1 202 ? -22.219 -1.896 0.382 1 95.44 202 VAL B N 1
ATOM 3446 C CA . VAL B 1 202 ? -21.234 -1.77 -0.688 1 95.44 202 VAL B CA 1
ATOM 3447 C C . VAL B 1 202 ? -21.172 -3.07 -1.486 1 95.44 202 VAL B C 1
ATOM 3449 O O . VAL B 1 202 ? -21.078 -3.047 -2.715 1 95.44 202 VAL B O 1
ATOM 3452 N N . ALA B 1 203 ? -21.234 -4.203 -0.868 1 94.69 203 ALA B N 1
ATOM 3453 C CA . ALA B 1 203 ? -21.172 -5.492 -1.558 1 94.69 203 ALA B CA 1
ATOM 3454 C C . ALA B 1 203 ? -22.359 -5.652 -2.51 1 94.69 203 ALA B C 1
ATOM 3456 O O . ALA B 1 203 ? -22.188 -6.027 -3.67 1 94.69 203 ALA B O 1
ATOM 3457 N N . GLU B 1 204 ? -23.516 -5.367 -2 1 94.44 204 GLU B N 1
ATOM 3458 C CA . GLU B 1 204 ? -24.734 -5.453 -2.797 1 94.44 204 GLU B CA 1
ATOM 3459 C C . GLU B 1 204 ? -24.672 -4.504 -3.99 1 94.44 204 GLU B C 1
ATOM 3461 O O . GLU B 1 204 ? -25.062 -4.875 -5.102 1 94.44 204 GLU B O 1
ATOM 3466 N N . LEU B 1 205 ? -24.234 -3.299 -3.74 1 94.19 205 LEU B N 1
ATOM 3467 C CA . LEU B 1 205 ? -24.156 -2.293 -4.793 1 94.19 205 LEU B CA 1
ATOM 3468 C C . LEU B 1 205 ? -23.203 -2.738 -5.902 1 94.19 205 LEU B C 1
ATOM 3470 O O . LEU B 1 205 ? -23.5 -2.557 -7.086 1 94.19 205 LEU B O 1
ATOM 3474 N N . LEU B 1 206 ? -22.094 -3.305 -5.512 1 92.94 206 LEU B N 1
ATOM 3475 C CA . LEU B 1 206 ? -21.125 -3.779 -6.5 1 92.94 206 LEU B CA 1
ATOM 3476 C C . LEU B 1 206 ? -21.719 -4.895 -7.352 1 92.94 206 LEU B C 1
ATOM 3478 O O . LEU B 1 206 ? -21.516 -4.93 -8.57 1 92.94 206 LEU B O 1
ATOM 3482 N N . LEU B 1 207 ? -22.453 -5.727 -6.754 1 92.75 207 LEU B N 1
ATOM 3483 C CA . LEU B 1 207 ? -22.984 -6.898 -7.434 1 92.75 207 LEU B CA 1
ATOM 3484 C C . LEU B 1 207 ? -24.125 -6.516 -8.359 1 92.75 207 LEU B C 1
ATOM 3486 O O . LEU B 1 207 ? -24.547 -7.309 -9.211 1 92.75 207 LEU B O 1
ATOM 3490 N N . GLU B 1 208 ? -24.594 -5.258 -8.18 1 93.75 208 GLU B N 1
ATOM 3491 C CA . GLU B 1 208 ? -25.609 -4.734 -9.094 1 93.75 208 GLU B CA 1
ATOM 3492 C C . GLU B 1 208 ? -24.969 -4.234 -10.391 1 93.75 208 GLU B C 1
ATOM 3494 O O . GLU B 1 208 ? -25.688 -3.889 -11.336 1 93.75 208 GLU B O 1
ATOM 3499 N N . HIS B 1 209 ? -23.719 -4.266 -10.523 1 92.69 209 HIS B N 1
ATOM 3500 C CA . HIS B 1 209 ? -22.969 -3.883 -11.727 1 92.69 209 HIS B CA 1
ATOM 3501 C C . HIS B 1 209 ? -22.375 -5.102 -12.414 1 92.69 209 HIS B C 1
ATOM 3503 O O . HIS B 1 209 ? -22.328 -6.188 -11.828 1 92.69 209 HIS B O 1
ATOM 3509 N N . PRO B 1 210 ? -21.922 -4.934 -13.68 1 93.12 210 PRO B N 1
ATOM 3510 C CA . PRO B 1 210 ? -21.375 -6.09 -14.391 1 93.12 210 PRO B CA 1
ATOM 3511 C C . PRO B 1 210 ? -20.219 -6.746 -13.648 1 93.12 210 PRO B C 1
ATOM 3513 O O . PRO B 1 210 ? -19.359 -6.051 -13.102 1 93.12 210 PRO B O 1
ATOM 3516 N N . THR B 1 211 ? -20.234 -7.984 -13.539 1 95.69 211 THR B N 1
ATOM 3517 C CA . THR B 1 211 ? -19.219 -8.789 -12.883 1 95.69 211 THR B CA 1
ATOM 3518 C C . THR B 1 211 ? -18.688 -9.875 -13.82 1 95.69 211 THR B C 1
ATOM 3520 O O . THR B 1 211 ? -19.078 -9.922 -14.992 1 95.69 211 THR B O 1
ATOM 3523 N N . GLN B 1 212 ? -17.703 -10.688 -13.422 1 97.56 212 GLN B N 1
ATOM 3524 C CA . GLN B 1 212 ? -17.281 -11.898 -14.102 1 97.56 212 GLN B CA 1
ATOM 3525 C C . GLN B 1 212 ? -17.375 -13.117 -13.188 1 97.56 212 GLN B C 1
ATOM 3527 O O . GLN B 1 212 ? -17.406 -12.969 -11.961 1 97.56 212 GLN B O 1
ATOM 3532 N N . THR B 1 213 ? -17.438 -14.297 -13.789 1 97.31 213 THR B N 1
ATOM 3533 C CA . THR B 1 213 ? -17.391 -15.523 -13.008 1 97.31 213 THR B CA 1
ATOM 3534 C C . THR B 1 213 ? -15.961 -15.883 -12.625 1 97.31 213 THR B C 1
ATOM 3536 O O . THR B 1 213 ? -15.016 -15.43 -13.266 1 97.31 213 THR B O 1
ATOM 3539 N N . SER B 1 214 ? -15.781 -16.656 -11.609 1 97.25 214 SER B N 1
ATOM 3540 C CA . SER B 1 214 ? -14.445 -17.109 -11.219 1 97.25 214 SER B CA 1
ATOM 3541 C C . SER B 1 214 ? -13.82 -17.969 -12.32 1 97.25 214 SER B C 1
ATOM 3543 O O . SER B 1 214 ? -12.602 -17.953 -12.508 1 97.25 214 SER B O 1
ATOM 3545 N N . LEU B 1 215 ? -14.617 -18.656 -13.109 1 97.69 215 LEU B N 1
ATOM 3546 C CA . LEU B 1 215 ? -14.117 -19.453 -14.227 1 97.69 215 LEU B CA 1
ATOM 3547 C C . LEU B 1 215 ? -13.531 -18.562 -15.312 1 97.69 215 LEU B C 1
ATOM 3549 O O . LEU B 1 215 ? -12.445 -18.828 -15.828 1 97.69 215 LEU B O 1
ATOM 3553 N N . GLN B 1 216 ? -14.328 -17.5 -15.68 1 98.44 216 GLN B N 1
ATOM 3554 C CA . GLN B 1 216 ? -13.828 -16.547 -16.656 1 98.44 216 GLN B CA 1
ATOM 3555 C C . GLN B 1 216 ? -12.5 -15.945 -16.219 1 98.44 216 GLN B C 1
ATOM 3557 O O . GLN B 1 216 ? -11.57 -15.828 -17.016 1 98.44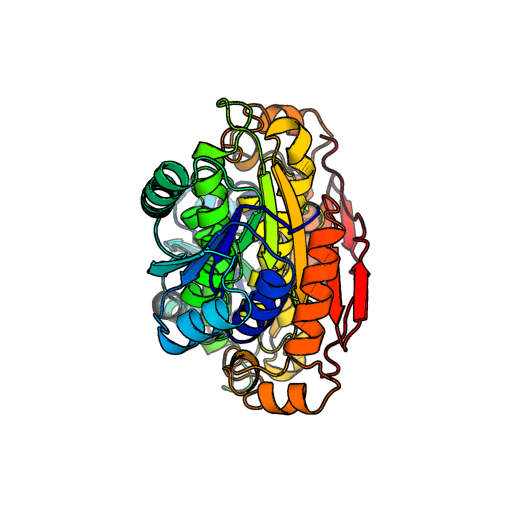 216 GLN B O 1
ATOM 3562 N N . CYS B 1 217 ? -12.422 -15.617 -14.977 1 98.56 217 CYS B N 1
ATOM 3563 C CA . CYS B 1 217 ? -11.195 -15.062 -14.422 1 98.56 217 CYS B CA 1
ATOM 3564 C C . CYS B 1 217 ? -10.055 -16.062 -14.492 1 98.56 217 CYS B C 1
ATOM 3566 O O . CYS B 1 217 ? -8.945 -15.727 -14.906 1 98.56 217 CYS B O 1
ATOM 3568 N N . ALA B 1 218 ? -10.312 -17.297 -14.156 1 98.62 218 ALA B N 1
ATOM 3569 C CA . ALA B 1 218 ? -9.32 -18.375 -14.125 1 98.62 218 ALA B CA 1
ATOM 3570 C C . ALA B 1 218 ? -8.758 -18.641 -15.523 1 98.62 218 ALA B C 1
ATOM 3572 O O . ALA B 1 218 ? -7.555 -18.828 -15.688 1 98.62 218 ALA B O 1
ATOM 3573 N N . GLN B 1 219 ? -9.633 -18.641 -16.484 1 98.56 219 GLN B N 1
ATOM 3574 C CA . GLN B 1 219 ? -9.211 -18.891 -17.859 1 98.56 219 GLN B CA 1
ATOM 3575 C C . GLN B 1 219 ? -8.281 -17.797 -18.359 1 98.56 219 GLN B C 1
ATOM 3577 O O . GLN B 1 219 ? -7.273 -18.078 -19 1 98.56 219 GLN B O 1
ATOM 3582 N N . ASN B 1 220 ? -8.617 -16.562 -18.047 1 98.81 220 ASN B N 1
ATOM 3583 C CA . ASN B 1 220 ? -7.758 -15.453 -18.438 1 98.81 220 ASN B CA 1
ATOM 3584 C C . ASN B 1 220 ? -6.453 -15.453 -17.641 1 98.81 220 ASN B C 1
ATOM 3586 O O . ASN B 1 220 ? -5.41 -15.039 -18.156 1 98.81 220 ASN B O 1
ATOM 3590 N N . PHE B 1 221 ? -6.484 -15.953 -16.406 1 98.81 221 PHE B N 1
ATOM 3591 C CA . PHE B 1 221 ? -5.281 -16.094 -15.594 1 98.81 221 PHE B CA 1
ATOM 3592 C C . PHE B 1 221 ? -4.281 -17.031 -16.266 1 98.81 221 PHE B C 1
ATOM 3594 O O . PHE B 1 221 ? -3.096 -16.703 -16.375 1 98.81 221 PHE B O 1
ATOM 3601 N N . VAL B 1 222 ? -4.734 -18.141 -16.75 1 98.81 222 VAL B N 1
ATOM 3602 C CA . VAL B 1 222 ? -3.877 -19.109 -17.438 1 98.81 222 VAL B CA 1
ATOM 3603 C C . VAL B 1 222 ? -3.277 -18.484 -18.688 1 98.81 222 VAL B C 1
ATOM 3605 O O . VAL B 1 222 ? -2.092 -18.672 -18.969 1 98.81 222 VAL B O 1
ATOM 3608 N N . LYS B 1 223 ? -4.117 -17.688 -19.422 1 98.81 223 LYS B N 1
ATOM 3609 C CA . LYS B 1 223 ? -3.592 -16.984 -20.594 1 98.81 223 LYS B CA 1
ATOM 3610 C C . LYS B 1 223 ? -2.461 -16.047 -20.203 1 98.81 223 LYS B C 1
ATOM 3612 O O . LYS B 1 223 ? -1.465 -15.93 -20.922 1 98.81 223 LYS B O 1
ATOM 3617 N N . ALA B 1 224 ? -2.617 -15.383 -19.125 1 98.81 224 ALA B N 1
ATOM 3618 C CA . ALA B 1 224 ? -1.589 -14.461 -18.656 1 98.81 224 ALA B CA 1
ATOM 3619 C C . ALA B 1 224 ? -0.31 -15.211 -18.281 1 98.81 224 ALA B C 1
ATOM 3621 O O . ALA B 1 224 ? 0.794 -14.75 -18.578 1 98.81 224 ALA B O 1
ATOM 3622 N N . ILE B 1 225 ? -0.469 -16.344 -17.594 1 98.81 225 ILE B N 1
ATOM 3623 C CA . ILE B 1 225 ? 0.685 -17.172 -17.234 1 98.81 225 ILE B CA 1
ATOM 3624 C C . ILE B 1 225 ? 1.437 -17.578 -18.5 1 98.81 225 ILE B C 1
ATOM 3626 O O . ILE B 1 225 ? 2.662 -17.453 -18.578 1 98.81 225 ILE B O 1
ATOM 3630 N N . GLU B 1 226 ? 0.729 -17.984 -19.469 1 98.44 226 GLU B N 1
ATOM 3631 C CA . GLU B 1 226 ? 1.341 -18.469 -20.703 1 98.44 226 GLU B CA 1
ATOM 3632 C C . GLU B 1 226 ? 2.004 -17.312 -21.469 1 98.44 226 GLU B C 1
ATOM 3634 O O . GLU B 1 226 ? 3.029 -17.516 -22.125 1 98.44 226 GLU B O 1
ATOM 3639 N N . ALA B 1 227 ? 1.391 -16.125 -21.406 1 98.25 227 ALA B N 1
ATOM 3640 C CA . ALA B 1 227 ? 2.006 -14.961 -22.047 1 98.25 227 ALA B CA 1
ATOM 3641 C C . ALA B 1 227 ? 3.348 -14.625 -21.391 1 98.25 227 ALA B C 1
ATOM 3643 O O . ALA B 1 227 ? 4.281 -14.188 -22.078 1 98.25 227 ALA B O 1
ATOM 3644 N N . ASN B 1 228 ? 3.416 -14.805 -20.047 1 98.19 228 ASN B N 1
ATOM 3645 C CA . ASN B 1 228 ? 4.641 -14.68 -19.266 1 98.19 228 ASN B CA 1
ATOM 3646 C C . ASN B 1 228 ? 5.383 -13.383 -19.594 1 98.19 228 ASN B C 1
ATOM 3648 O O . ASN B 1 228 ? 6.586 -13.406 -19.859 1 98.19 228 ASN B O 1
ATOM 3652 N N . GLN B 1 229 ? 4.645 -12.273 -19.609 1 98.62 229 GLN B N 1
ATOM 3653 C CA . GLN B 1 229 ? 5.242 -10.992 -19.969 1 98.62 229 GLN B CA 1
ATOM 3654 C C . GLN B 1 229 ? 5.699 -10.234 -18.719 1 98.62 229 GLN B C 1
ATOM 3656 O O . GLN B 1 229 ? 4.871 -9.758 -17.938 1 98.62 229 GLN B O 1
ATOM 3661 N N . ASN B 1 230 ? 7.043 -10.078 -18.609 1 98.75 230 ASN B N 1
ATOM 3662 C CA . ASN B 1 230 ? 7.586 -9.336 -17.469 1 98.75 230 ASN B CA 1
ATOM 3663 C C . ASN B 1 230 ? 7.066 -7.898 -17.438 1 98.75 230 ASN B C 1
ATOM 3665 O O . ASN B 1 230 ? 7.098 -7.203 -18.453 1 98.75 230 ASN B O 1
ATOM 3669 N N . GLY B 1 231 ? 6.527 -7.496 -16.312 1 98.62 231 GLY B N 1
ATOM 3670 C CA . GLY B 1 231 ? 6.086 -6.125 -16.109 1 98.62 231 GLY B CA 1
ATOM 3671 C C . GLY B 1 231 ? 4.652 -5.895 -16.562 1 98.62 231 GLY B C 1
ATOM 3672 O O . GLY B 1 231 ? 4.105 -4.805 -16.359 1 98.62 231 GLY B O 1
ATOM 3673 N N . ALA B 1 232 ? 4.027 -6.934 -17.094 1 98.75 232 ALA B N 1
ATOM 3674 C CA . ALA B 1 232 ? 2.648 -6.766 -17.547 1 98.75 232 ALA B CA 1
ATOM 3675 C C . ALA B 1 232 ? 1.715 -6.473 -16.375 1 98.75 232 ALA B C 1
ATOM 3677 O O . ALA B 1 232 ? 1.864 -7.047 -15.297 1 98.75 232 ALA B O 1
ATOM 3678 N N . ILE B 1 233 ? 0.86 -5.562 -16.594 1 98.75 233 ILE B N 1
ATOM 3679 C CA . ILE B 1 233 ? -0.275 -5.289 -15.719 1 98.75 233 ILE B CA 1
ATOM 3680 C C . ILE B 1 233 ? -1.559 -5.809 -16.359 1 98.75 233 ILE B C 1
ATOM 3682 O O . ILE B 1 233 ? -2.176 -5.117 -17.172 1 98.75 233 ILE B O 1
ATOM 3686 N N . TRP B 1 234 ? -1.941 -7.031 -16.031 1 98.88 234 TRP B N 1
ATOM 3687 C CA . TRP B 1 234 ? -3.062 -7.707 -16.672 1 98.88 234 TRP B CA 1
ATOM 3688 C C . TRP B 1 234 ? -4.371 -7.395 -15.969 1 98.88 234 TRP B C 1
ATOM 3690 O O . TRP B 1 234 ? -4.559 -7.758 -14.805 1 98.88 234 TRP B O 1
ATOM 3700 N N . LYS B 1 235 ? -5.246 -6.742 -16.594 1 98.81 235 LYS B N 1
ATOM 3701 C CA . LYS B 1 235 ? -6.617 -6.57 -16.109 1 98.81 235 LYS B CA 1
ATOM 3702 C C . LYS B 1 235 ? -7.508 -7.715 -16.578 1 98.81 235 LYS B C 1
ATOM 3704 O O . LYS B 1 235 ? -7.617 -7.973 -17.781 1 98.81 235 LYS B O 1
ATOM 3709 N N . LEU B 1 236 ? -7.973 -8.484 -15.703 1 98.81 236 LEU B N 1
ATOM 3710 C CA . LEU B 1 236 ? -8.961 -9.523 -15.969 1 98.81 236 LEU B CA 1
ATOM 3711 C C . LEU B 1 236 ? -10.352 -9.078 -15.523 1 98.81 236 LEU B C 1
ATOM 3713 O O . LEU B 1 236 ? -10.719 -9.258 -14.359 1 98.81 236 LEU B O 1
ATOM 3717 N N . ASP B 1 237 ? -11.055 -8.547 -16.391 1 98.31 237 ASP B N 1
ATOM 3718 C CA . ASP B 1 237 ? -12.328 -7.91 -16.047 1 98.31 237 ASP B CA 1
ATOM 3719 C C . ASP B 1 237 ? -13.398 -8.234 -17.078 1 98.31 237 ASP B C 1
ATOM 3721 O O . ASP B 1 237 ? -13.141 -8.195 -18.281 1 98.31 237 ASP B O 1
ATOM 3725 N N . LEU B 1 238 ? -14.586 -8.664 -16.531 1 97.75 238 LEU B N 1
ATOM 3726 C CA . LEU B 1 238 ? -15.758 -8.938 -17.359 1 97.75 238 LEU B CA 1
ATOM 3727 C C . LEU B 1 238 ? -15.445 -9.969 -18.438 1 97.75 238 LEU B C 1
ATOM 3729 O O . LEU B 1 238 ? -15.898 -9.852 -19.562 1 97.75 238 LEU B O 1
ATOM 3733 N N . GLY B 1 239 ? -14.617 -10.867 -18.078 1 98.19 239 GLY B N 1
ATOM 3734 C CA . GLY B 1 239 ? -14.305 -11.992 -18.938 1 98.19 239 GLY B CA 1
ATOM 3735 C C . GLY B 1 239 ? -13.25 -11.672 -19.984 1 98.19 239 GLY B C 1
ATOM 3736 O O . GLY B 1 239 ? -13.023 -12.461 -20.906 1 98.19 239 GLY B O 1
ATOM 3737 N N . ARG B 1 240 ? -12.633 -10.547 -19.844 1 98.19 240 ARG B N 1
ATOM 3738 C CA . ARG B 1 240 ? -11.625 -10.141 -20.828 1 98.19 240 ARG B CA 1
ATOM 3739 C C . ARG B 1 240 ? -10.258 -9.969 -20.172 1 98.19 240 ARG B C 1
ATOM 3741 O O . ARG B 1 240 ? -10.172 -9.68 -18.969 1 98.19 240 ARG B O 1
ATOM 3748 N N . LEU B 1 241 ? -9.227 -10.242 -20.922 1 98.69 241 LEU B N 1
ATOM 3749 C CA . LEU B 1 241 ? -7.84 -10.016 -20.547 1 98.69 241 LEU B CA 1
ATOM 3750 C C . LEU B 1 241 ? -7.262 -8.812 -21.297 1 98.69 241 LEU B C 1
ATOM 3752 O O . LEU B 1 241 ? -7.246 -8.789 -22.516 1 98.69 241 LEU B O 1
ATOM 3756 N N . GLU B 1 242 ? -6.867 -7.824 -20.562 1 98.31 242 GLU B N 1
ATOM 3757 C CA . GLU B 1 242 ? -6.309 -6.609 -21.141 1 98.31 242 GLU B CA 1
ATOM 3758 C C . GLU B 1 242 ? -5.012 -6.207 -20.453 1 98.31 242 GLU B C 1
ATOM 3760 O O . GLU B 1 242 ? -4.902 -6.316 -19.219 1 98.31 242 GLU B O 1
ATOM 3765 N N . ALA B 1 243 ? -4.066 -5.742 -21.203 1 98.12 243 ALA B N 1
ATOM 3766 C CA . ALA B 1 243 ? -2.848 -5.176 -20.625 1 98.12 243 ALA B CA 1
ATOM 3767 C C . ALA B 1 243 ? -2.992 -3.676 -20.391 1 98.12 243 ALA B C 1
ATOM 3769 O O . ALA B 1 243 ? -3.338 -2.934 -21.312 1 98.12 243 ALA B O 1
ATOM 3770 N N . ILE B 1 244 ? -2.758 -3.268 -19.203 1 97.75 244 ILE B N 1
ATOM 3771 C CA . ILE B 1 244 ? -2.861 -1.856 -18.844 1 97.75 244 ILE B CA 1
ATOM 3772 C C . ILE B 1 244 ? -1.487 -1.197 -18.953 1 97.75 244 ILE B C 1
ATOM 3774 O O . ILE B 1 244 ? -0.483 -1.777 -18.531 1 97.75 244 ILE B O 1
ATOM 3778 N N . GLU B 1 245 ? -1.465 0.022 -19.469 1 94.69 245 GLU B N 1
ATOM 3779 C CA . GLU B 1 245 ? -0.249 0.83 -19.484 1 94.69 245 GLU B CA 1
ATOM 3780 C C . GLU B 1 245 ? -0.307 1.928 -18.422 1 94.69 245 GLU B C 1
ATOM 3782 O O . GLU B 1 245 ? -1.215 2.762 -18.438 1 94.69 245 GLU B O 1
ATOM 3787 N N . TRP B 1 246 ? 0.632 1.91 -17.625 1 90.94 246 TRP B N 1
ATOM 3788 C CA . TRP B 1 246 ? 0.679 2.861 -16.516 1 90.94 246 TRP B CA 1
ATOM 3789 C C . TRP B 1 246 ? 1.333 4.168 -16.953 1 90.94 246 TRP B C 1
ATOM 3791 O O . TRP B 1 246 ? 2.348 4.16 -17.656 1 90.94 246 TRP B O 1
ATOM 3801 N N . THR B 1 247 ? 0.743 5.309 -16.594 1 90.69 247 THR B N 1
ATOM 3802 C CA . THR B 1 247 ? 1.274 6.621 -16.938 1 90.69 247 THR B CA 1
ATOM 3803 C C . THR B 1 247 ? 2.434 6.996 -16.016 1 90.69 247 THR B C 1
ATOM 3805 O O . THR B 1 247 ? 2.369 6.781 -14.812 1 90.69 247 THR B O 1
ATOM 3808 N N . LYS B 1 248 ? 3.48 7.535 -16.609 1 94.12 248 LYS B N 1
ATOM 3809 C CA . LYS B 1 248 ? 4.629 8.008 -15.844 1 94.12 248 LYS B CA 1
ATOM 3810 C C . LYS B 1 248 ? 4.461 9.469 -15.445 1 94.12 248 LYS B C 1
ATOM 3812 O O . LYS B 1 248 ? 4.402 10.352 -16.312 1 94.12 248 LYS B O 1
ATOM 3817 N N . HIS B 1 249 ? 4.336 9.703 -14.086 1 95.88 249 HIS B N 1
ATOM 3818 C CA . HIS B 1 249 ? 4.176 11.07 -13.594 1 95.88 249 HIS B CA 1
ATOM 3819 C C . HIS B 1 249 ? 5.465 11.586 -12.969 1 95.88 249 HIS B C 1
ATOM 3821 O O . HIS B 1 249 ? 5.578 12.773 -12.664 1 95.88 249 HIS B O 1
ATOM 3827 N N . TRP B 1 250 ? 6.453 10.688 -12.844 1 95.5 250 TRP B N 1
ATOM 3828 C CA . TRP B 1 250 ? 7.738 11.031 -12.234 1 95.5 250 TRP B CA 1
ATOM 3829 C C . TRP B 1 250 ? 8.805 10.008 -12.602 1 95.5 250 TRP B C 1
ATOM 3831 O O . TRP B 1 250 ? 8.492 8.836 -12.844 1 95.5 250 TRP B O 1
ATOM 3841 N N . ASP B 1 251 ? 10.078 10.445 -12.602 1 92.31 251 ASP B N 1
ATOM 3842 C CA . ASP B 1 251 ? 11.219 9.594 -12.922 1 92.31 251 ASP B CA 1
ATOM 3843 C C . ASP B 1 251 ? 12.398 9.891 -12 1 92.31 251 ASP B C 1
ATOM 3845 O O . ASP B 1 251 ? 12.844 11.039 -11.906 1 92.31 251 ASP B O 1
ATOM 3849 N N . SER B 1 252 ? 12.898 8.875 -11.359 1 88.25 252 SER B N 1
ATOM 3850 C CA . SER B 1 252 ? 14.023 9.047 -10.445 1 88.25 252 SER B CA 1
ATOM 3851 C C . SER B 1 252 ? 15.32 9.305 -11.203 1 88.25 252 SER B C 1
ATOM 3853 O O . SER B 1 252 ? 16.266 9.867 -10.648 1 88.25 252 SER B O 1
ATOM 3855 N N . GLY B 1 253 ? 15.305 8.805 -12.391 1 87.69 253 GLY B N 1
ATOM 3856 C CA . GLY B 1 253 ? 16.484 8.953 -13.211 1 87.69 253 GLY B CA 1
ATOM 3857 C C . GLY B 1 253 ? 17.484 7.812 -13.039 1 87.69 253 GLY B C 1
ATOM 3858 O O . GLY B 1 253 ? 18.469 7.73 -13.766 1 87.69 253 GLY B O 1
ATOM 3859 N N . ILE B 1 254 ? 17.25 7.023 -12.094 1 87.25 254 ILE B N 1
ATOM 3860 C CA . ILE B 1 254 ? 18.188 5.934 -11.883 1 87.25 254 ILE B CA 1
ATOM 3861 C C . ILE B 1 254 ? 17.547 4.605 -12.273 1 87.25 254 ILE B C 1
ATOM 3863 O O . ILE B 1 254 ? 16.312 4.492 -12.289 1 87.25 254 ILE B O 1
#

Nearest PDB structures (foldseek):
  3rj9-assembly3_E  TM=9.972E-01  e=3.782E-44  Scaptodrosophila lebanonensis
  1mg5-assembly1_B  TM=9.974E-01  e=4.751E-44  Drosophila melanogaster
  1a4u-assembly1_A  TM=9.932E-01  e=7.079E-44  Scaptodrosophila lebanonensis
  2gdz-assembly1_A-2  TM=8.733E-01  e=5.233E-19  Homo sapiens
  8cwl-assembly1_B  TM=8.762E-01  e=1.459E-18  Homo sapiens

pLDDT: mean 97.37, std 2.76, range [83.06, 98.94]

Solvent-accessible surface area (backbone atoms only — not comparable to full-atom values): 24678 Å² total; per-residue (Å²): 62,77,51,52,65,30,30,33,38,28,32,28,31,74,43,60,56,26,33,40,27,46,49,50,47,42,72,51,37,21,40,31,42,35,32,29,25,73,68,88,50,69,69,60,53,52,49,49,32,65,75,27,74,78,29,46,68,46,80,44,82,40,61,54,67,49,53,39,69,58,44,30,54,56,47,47,57,51,38,71,71,60,69,58,59,47,35,41,34,41,44,50,66,60,58,37,30,78,40,53,67,60,32,38,34,37,32,23,50,10,49,52,26,50,55,57,22,51,40,81,61,18,26,38,86,77,74,20,86,16,38,35,36,40,40,51,43,28,37,32,33,62,35,59,51,48,48,31,24,59,46,19,11,22,21,21,16,38,44,46,31,32,47,16,43,23,72,39,17,90,68,32,46,30,37,15,22,34,38,16,44,38,62,44,70,33,70,68,49,65,62,48,46,23,39,90,55,74,35,73,57,50,30,60,57,49,69,74,36,92,53,23,48,30,58,44,44,14,55,46,48,51,52,49,49,41,61,53,49,68,49,38,37,34,36,35,41,70,64,37,76,43,79,57,81,82,75,81,80,51,79,79,83,119,61,76,51,51,64,30,30,35,40,27,33,26,31,74,41,60,57,26,31,41,27,46,50,51,46,42,69,51,36,22,40,32,43,36,32,29,23,71,69,89,51,69,68,60,53,52,49,48,31,65,75,28,73,78,30,46,69,45,79,45,81,39,62,54,69,50,52,39,68,60,46,30,54,56,48,47,57,49,38,71,72,58,69,56,59,48,36,41,33,42,45,51,67,60,57,36,31,79,39,54,67,59,30,38,33,36,32,25,50,9,49,53,27,50,56,57,22,51,40,79,60,18,26,39,85,76,73,19,84,17,38,34,37,40,40,52,44,29,37,32,33,64,34,58,50,46,49,32,24,60,44,19,10,23,22,20,15,38,44,45,32,32,48,17,43,23,71,40,19,90,67,32,46,30,38,15,22,33,38,17,45,38,64,43,71,32,70,71,47,66,63,46,47,22,40,88,54,74,35,72,54,49,30,61,57,49,68,74,36,92,54,24,49,30,59,44,45,14,55,43,48,51,52,50,49,41,62,54,50,68,50,38,37,34,37,34,40,69,64,38,72,43,80,57,80,82,77,82,80,51,80,80,83,118

InterPro domains:
  IPR002347 Short-chain dehydrogenase/reductase SDR [PF00106] (7-195)
  IPR002347 Short-chain dehydrogenase/reductase SDR [PR00080] (83-94)
  IPR002347 Short-chain dehydrogenase/reductase SDR [PR00080] (131-139)
  IPR002347 Short-chain dehydrogenase/reductase SDR [PR00080] (151-170)
  IPR002425 Alcohol dehydrogenase, Drosophila-type [PR01168] (37-45)
  IPR002425 Alcohol dehydrogenase, Drosophila-type [PR01168] (53-63)
  IPR002425 Alcohol dehydrogenase, Drosophila-type [PR01168] (113-131)
  IPR002425 Alcohol dehydrogenase, Drosophila-type [PR01168] (171-181)
  IPR002425 Alcohol dehydrogenase, Drosophila-type [PR01168] (211-226)
  IPR002425 Alcohol dehydrogenase, Drosophila-type [PR01168] (231-244)
  IPR020904 Short-chain dehydrogenase/reductase, conserved site [PS00061] (138-166)
  IPR036291 NAD(P)-binding domain superfamily [SSF51735] (2-242)

Foldseek 3Di:
DQLAQAAEEEEPLVFFLNLLLLLVSVLSHYQEYEYEYQDDDVPSQVVSCVSHVNYHYHYDYDDLLDALVVLLVVVVVVCVVVVDHAEYEQDWAAQALVCLVVRLSGLAVSLVSNVSSCLCAAFVVNPHVEHEYEYEAAVLLVPNPVQRVSNSVSSVNNQVVQLVVLVCCVRGVYFYEYEHEYAEPGPRLCAYAGNVPPDRCNSVVRVVDQFHYSNLSSVLVVVCVVVRDGNWHWYRTNSDTDTDDDDDPDDPPD/DQLAQAAEEEEPLVFFLNLLLLLVSVLSHYQEYEYEYQDDDVPSQVVSCVSHVNYHYHYDYDDLLDALVVLLVVVVVVCVVVVDHAEYEQDWAAQALVCLVVRLSGLAVSLVSNVSSCLCAAFVVNPHVEHEYEYEAAVLLVPNPVQRVSNSVSSVNNQVVQLVVLVCCVRGVYFYEYEHEYAEPGPRLCAYAGNVPPDRCNSVVSVVDQFHYSNLSSVLVVVCVVVRDGNWHWYRTNSDTDTDDDDDPDDPPD

Secondary structure (DSSP, 8-state):
---TT-EEEEETTTSHHHHHHHHHHHHH--SEEEEEESS--HHHHHHHHHH-TTSEEEEEE--TTS-HHHHHHHHHHHHHHHS---EEEE------TT-HHHHHIIIIIHHHHHHHHHHHHH-GGGT---EEEEEE--GGGTS--TTSHHHHHHHHHHHHHHHHHHHTHHHHSEEEEEEEE-SB-SHHHHS---GGGS-TTHHHHHHTS--B-HHHHHHHHHHHHHH--TT-EEEEETTEEEE-----------/---TT-EEEEETTTSHHHHHHHHHHHHH--SEEEEEESS--HHHHHHHHHH-TTSEEEEEE--TTS-HHHHHHHHHHHHHHHS---EEEE------TT-HHHHHIIIIIHHHHHHHHHHHHH-GGGT---EEEEEE--GGGTS--TTSHHHHHHHHHHHHHHHHHHHTHHHHSEEEEEEEE-SB-SHHHHS---GGGS-TTHHHHHHTS--B-HHHHHHHHHHHHHH--TT-EEEEETTEEEE-----------

Organism: Drosophila hydei (NCBI:txid7224)

Radius of gyration: 23.05 Å; Cα contacts (8 Å, |Δi|>4): 1201; chains: 2; bounding box: 50×72×47 Å

Sequence (508 aa):
MAIANKNIIFVAGLGGIGLDTSREIVKSGPKNLVILDRIDNPAAIAELKAINPKVTVTFYPYDVTVSVAESTKLLKVIFDKLKTVDLLINGAGILDDYQIERTIAVNFAGTVNTTTAIMAFWDKRKGGPGGVIANICSVTGFNAIYQVPVYSASKAAALSFTNSLAKLAPITGVTAYSINPGITKTTLVHKFNSWLDVEPRVAELLLEHPTQTSLQCAQNFVKAIEANQNGAIWKLDLGRLEAIEWTKHWDSGIMAIANKNIIFVAGLGGIGLDTSREIVKSGPKNLVILDRIDNPAAIAELKAINPKVTVTFYPYDVTVSVAESTKLLKVIFDKLKTVDLLINGAGILDDYQIERTIAVNFAGTVNTTTAIMAFWDKRKGGPGGVIANICSVTGFNAIYQVPVYSASKAAALSFTNSLAKLAPITGVTAYSINPGITKTTLVHKFNSWLDVEPRVAELLLEHPTQTSLQCAQNFVKAIEANQNGAIWKLDLGRLEAIEWTKHWDSGI